Protein 4LNJ (pdb70)

Foldseek 3Di:
DAEFAFLLPFADDPVLQVLLVPADFWFCLVDPGPLQQVLFVCVCVLQVAATKHKFFDLLLLVLLLLLLFDAQQEEEEEAPQDCNPPVNVRCCCVPRNYHYHHDHADPLQHRPVVVVVVPQDDPDPVGGHYAEYEGEQQRLQHGHDLVVLQVVLVSCVVVVHAYEYEPQPVLLNCLVVVHGNNSSSVSHQKYKYHCSGQLRANTIMMITHHPVSVVSSSVSSVVVPGSGTGCSSRSSSSVVSVVPRSNCLVVLLCLQVVLLVLLVVLPWAWDDGHRQKTKTQQADVCFVVLQVLQVVVVHHWHGDRITIGGTHPVHHSVNSVVVSVSVSVVVD/DAEQAFLLPFADDPVLLVLLVPAAFWFVLVPPGPLQQVLFVVVCVLQVADTKHKFFALLLLLLLLLLLFDAQLAEEEEAPLDCNPPVNVRSCCPVRNYHYHHDHADPQQHDPVVNVVVPQDDPDPVGRHYAEYEGEACDVQRGHDQVVLQVVLVSCVVVVHFYEYAPQPVLLNVVVVVHGNNSRSVSGQKYKYWCSGQLRANGMMMITHYPVSVVSSSVSSVVVPGSGTRCSSRSSSSVVSVVPRSNCLVVLQVLQVVLQVLLVVLPWAWPDTHRQKTKTQQADVCFVVVQVLQVVVVHHWNTDSITIGGGHPVAHSVNSVVVSVSNSVSPD

Structure (mmCIF, N/CA/C/O backbone):
data_4LNJ
#
_entry.id   4LNJ
#
_cell.length_a   76.620
_cell.length_b   100.790
_cell.length_c   176.080
_cell.angle_alpha   90.00
_cell.angle_beta   90.00
_cell.angle_gamma   90.00
#
_symmetry.space_group_name_H-M   'C 2 2 21'
#
loop_
_entity.id
_entity.type
_entity.pdbx_description
1 polymer 'Low-specificity L-threonine aldolase'
2 non-polymer 'MAGNESIUM ION'
3 non-polymer '(5-HYDROXY-4,6-DIMETHYLPYRIDIN-3-YL)METHYL DIHYDROGEN PHOSPHATE'
4 non-polymer '4-(2-HYDROXYETHYL)-1-PIPERAZINE ETHANESULFONIC ACID'
5 water water
#
loop_
_atom_site.group_PDB
_atom_site.id
_atom_site.type_symbol
_atom_site.label_atom_id
_atom_site.label_alt_id
_atom_site.label_comp_id
_atom_site.label_asym_id
_atom_site.label_entity_id
_atom_site.label_seq_id
_atom_site.pdbx_PDB_ins_code
_atom_site.Cartn_x
_atom_site.Cartn_y
_atom_site.Cartn_z
_atom_site.occupancy
_atom_site.B_iso_or_equiv
_atom_site.auth_seq_id
_atom_site.auth_comp_id
_atom_site.auth_asym_id
_atom_site.auth_atom_id
_atom_site.pdbx_PDB_model_num
ATOM 1 N N . MET A 1 1 ? 19.261 35.541 7.131 1.00 49.84 1 MET A N 1
ATOM 2 C CA . MET A 1 1 ? 20.187 36.181 8.110 1.00 50.60 1 MET A CA 1
ATOM 3 C C . MET A 1 1 ? 21.011 35.124 8.845 1.00 43.84 1 MET A C 1
ATOM 4 O O . MET A 1 1 ? 20.665 33.944 8.832 1.00 45.90 1 MET A O 1
ATOM 9 N N . ILE A 1 2 ? 22.103 35.546 9.477 1.00 38.52 2 ILE A N 1
ATOM 10 C CA . ILE A 1 2 ? 22.958 34.618 10.214 1.00 36.18 2 ILE A CA 1
ATOM 11 C C . ILE A 1 2 ? 22.579 34.620 11.691 1.00 35.46 2 ILE A C 1
ATOM 12 O O . ILE A 1 2 ? 22.816 35.599 12.396 1.00 43.01 2 ILE A O 1
ATOM 17 N N . ASP A 1 3 ? 22.002 33.515 12.156 1.00 29.25 3 ASP A N 1
ATOM 18 C CA . ASP A 1 3 ? 21.562 33.403 13.546 1.00 22.79 3 ASP A CA 1
ATOM 19 C C . ASP A 1 3 ? 22.321 32.335 14.332 1.00 21.91 3 ASP A C 1
ATOM 20 O O . ASP A 1 3 ? 22.213 31.150 14.035 1.00 20.70 3 ASP A O 1
ATOM 25 N N . LEU A 1 4 ? 23.068 32.753 15.349 1.00 18.04 4 LEU A N 1
ATOM 26 C CA . LEU A 1 4 ? 23.826 31.820 16.174 1.00 22.72 4 LEU A CA 1
ATOM 27 C C . LEU A 1 4 ? 23.347 31.812 17.622 1.00 23.25 4 LEU A C 1
ATOM 28 O O . LEU A 1 4 ? 24.072 31.377 18.513 1.00 29.87 4 LEU A O 1
ATOM 33 N N . ARG A 1 5 ? 22.129 32.291 17.856 1.00 26.34 5 ARG A N 1
ATOM 34 C CA . ARG A 1 5 ? 21.581 32.348 19.211 1.00 22.12 5 ARG A CA 1
ATOM 35 C C . ARG A 1 5 ? 21.140 30.989 19.730 1.00 19.55 5 ARG A C 1
ATOM 36 O O . ARG A 1 5 ? 21.277 30.692 20.910 1.00 16.17 5 ARG A O 1
ATOM 44 N N . SER A 1 6 ? 20.602 30.162 18.844 1.00 23.82 6 SER A N 1
ATOM 45 C CA . SER A 1 6 ? 20.120 28.852 19.252 1.00 28.87 6 SER A CA 1
ATOM 46 C C . SER A 1 6 ? 19.780 28.019 18.036 1.00 27.20 6 SER A C 1
ATOM 47 O O . SER A 1 6 ? 19.496 28.558 16.969 1.00 34.03 6 SER A O 1
ATOM 50 N N . ASP A 1 7 ? 19.817 26.703 18.191 1.00 28.22 7 ASP A N 1
ATOM 51 C CA . ASP A 1 7 ? 19.472 25.827 17.084 1.00 23.52 7 ASP A CA 1
ATOM 52 C C . ASP A 1 7 ? 17.955 25.724 16.998 1.00 19.05 7 ASP A C 1
ATOM 53 O O . ASP A 1 7 ? 17.419 24.971 16.188 1.00 19.73 7 ASP A O 1
ATOM 58 N N . THR A 1 8 ? 17.267 26.497 17.835 1.00 17.99 8 THR A N 1
ATOM 59 C CA . THR A 1 8 ? 15.807 26.496 17.847 1.00 25.82 8 THR A CA 1
ATOM 60 C C . THR A 1 8 ? 15.257 27.360 16.719 1.00 27.56 8 THR A C 1
ATOM 61 O O . THR A 1 8 ? 14.067 27.284 16.393 1.00 23.14 8 THR A O 1
ATOM 65 N N . VAL A 1 9 ? 16.124 28.179 16.128 1.00 25.73 9 VAL A N 1
ATOM 66 C CA . VAL A 1 9 ? 15.719 29.065 15.040 1.00 22.10 9 VAL A CA 1
ATOM 67 C C . VAL A 1 9 ? 15.657 28.354 13.699 1.00 17.63 9 VAL A C 1
ATOM 68 O O . VAL A 1 9 ? 15.353 28.970 12.677 1.00 24.66 9 VAL A O 1
ATOM 72 N N . THR A 1 10 ? 15.937 27.056 13.704 1.00 21.14 10 THR A N 1
ATOM 73 C CA . THR A 1 10 ? 15.915 26.270 12.476 1.00 24.74 10 THR A CA 1
ATOM 74 C C . THR A 1 10 ? 14.555 26.350 11.775 1.00 29.61 10 THR A C 1
ATOM 75 O O . THR A 1 10 ? 13.512 26.172 12.409 1.00 25.37 10 THR A O 1
ATOM 79 N N . ARG A 1 11 ? 14.577 26.633 10.470 1.00 27.13 11 ARG A N 1
ATOM 80 C CA . ARG A 1 11 ? 13.360 26.753 9.669 1.00 20.79 11 ARG A CA 1
ATOM 81 C C . ARG A 1 11 ? 13.152 25.552 8.741 1.00 20.61 11 ARG A C 1
ATOM 82 O O . ARG A 1 11 ? 14.110 24.893 8.336 1.00 19.15 11 ARG A O 1
ATOM 90 N N . PRO A 1 12 ? 11.891 25.270 8.376 1.00 20.68 12 PRO A N 1
ATOM 91 C CA . PRO A 1 12 ? 11.514 24.153 7.500 1.00 27.44 12 PRO A CA 1
ATOM 92 C C . PRO A 1 12 ? 12.257 24.110 6.170 1.00 26.14 12 PRO A C 1
ATOM 93 O O . PRO A 1 12 ? 12.429 25.134 5.516 1.00 26.78 12 PRO A O 1
ATOM 97 N N . SER A 1 13 ? 12.687 22.920 5.770 1.00 28.62 13 SER A N 1
ATOM 98 C CA . SER A 1 13 ? 13.376 22.761 4.499 1.00 23.64 13 SER A CA 1
ATOM 99 C C . SER A 1 13 ? 12.296 22.533 3.440 1.00 30.65 13 SER A C 1
ATOM 100 O O . SER A 1 13 ? 11.146 22.235 3.775 1.00 26.69 13 SER A O 1
ATOM 103 N N . ARG A 1 14 ? 12.655 22.680 2.170 1.00 27.15 14 ARG A N 1
ATOM 104 C CA . ARG A 1 14 ? 11.685 22.479 1.103 1.00 30.46 14 ARG A CA 1
ATOM 105 C C . ARG A 1 14 ? 11.059 21.095 1.256 1.00 30.11 14 ARG A C 1
ATOM 106 O O . ARG A 1 14 ? 9.833 20.952 1.293 1.00 30.74 14 ARG A O 1
ATOM 114 N N . ALA A 1 15 ? 11.914 20.083 1.357 1.00 30.11 15 ALA A N 1
ATOM 115 C CA . ALA A 1 15 ? 11.468 18.704 1.508 1.00 32.51 15 ALA A CA 1
ATOM 116 C C . ALA A 1 15 ? 10.555 18.497 2.725 1.00 33.96 15 ALA A C 1
ATOM 117 O O . ALA A 1 15 ? 9.558 17.773 2.650 1.00 29.10 15 ALA A O 1
ATOM 119 N N . MET A 1 16 ? 10.904 19.126 3.843 1.00 34.67 16 MET A N 1
ATOM 120 C CA . MET A 1 16 ? 10.117 19.008 5.070 1.00 31.26 16 MET A CA 1
ATOM 121 C C . MET A 1 16 ? 8.725 19.601 4.877 1.00 27.66 16 MET A C 1
ATOM 122 O O . MET A 1 16 ? 7.723 18.985 5.235 1.00 27.94 16 MET A O 1
ATOM 127 N N . LEU A 1 17 ? 8.674 20.799 4.303 1.00 34.32 17 LEU A N 1
ATOM 128 C CA . LEU A 1 17 ? 7.413 21.490 4.061 1.00 31.30 17 LEU A CA 1
ATOM 129 C C . LEU A 1 17 ? 6.451 20.675 3.204 1.00 35.42 17 LEU A C 1
ATOM 130 O O . LEU A 1 17 ? 5.248 20.642 3.470 1.00 37.63 17 LEU A O 1
ATOM 135 N N . GLU A 1 18 ? 6.974 20.017 2.177 1.00 35.41 18 GLU A N 1
ATOM 136 C CA . GLU A 1 18 ? 6.131 19.206 1.307 1.00 37.23 18 GLU A CA 1
ATOM 137 C C . GLU A 1 18 ? 5.677 17.941 2.020 1.00 32.94 18 GLU A C 1
ATOM 138 O O . GLU A 1 18 ? 4.575 17.447 1.787 1.00 29.00 18 GLU A O 1
ATOM 144 N N . ALA A 1 19 ? 6.528 17.416 2.894 1.00 30.11 19 ALA A N 1
ATOM 145 C CA . ALA A 1 19 ? 6.174 16.220 3.641 1.00 30.00 19 ALA A CA 1
ATOM 146 C C . ALA A 1 19 ? 4.974 16.562 4.516 1.00 29.27 19 ALA A C 1
ATOM 147 O O . ALA A 1 19 ? 4.041 15.770 4.659 1.00 22.67 19 ALA A O 1
ATOM 149 N N . MET A 1 20 ? 5.004 17.765 5.080 1.00 31.23 20 MET A N 1
ATOM 150 C CA . MET A 1 20 ? 3.947 18.246 5.952 1.00 31.49 20 MET A CA 1
ATOM 151 C C . MET A 1 20 ? 2.629 18.449 5.220 1.00 36.74 20 MET A C 1
ATOM 152 O O . MET A 1 20 ? 1.596 17.919 5.626 1.00 36.85 20 MET A O 1
ATOM 157 N N . MET A 1 21 ? 2.666 19.222 4.143 1.00 39.61 21 MET A N 1
ATOM 158 C CA . MET A 1 21 ? 1.466 19.493 3.362 1.00 46.13 21 MET A CA 1
ATOM 159 C C . MET A 1 21 ? 0.888 18.195 2.799 1.00 45.41 21 MET A C 1
ATOM 160 O O . MET A 1 21 ? -0.298 18.122 2.484 1.00 46.78 21 MET A O 1
ATOM 165 N N . ALA A 1 22 ? 1.732 17.170 2.697 1.00 46.84 22 ALA A N 1
ATOM 166 C CA . ALA A 1 22 ? 1.329 15.870 2.157 1.00 45.00 22 ALA A CA 1
ATOM 167 C C . ALA A 1 22 ? 0.731 14.918 3.189 1.00 45.85 22 ALA A C 1
ATOM 168 O O . ALA A 1 22 ? -0.181 14.146 2.886 1.00 42.78 22 ALA A O 1
ATOM 170 N N . ALA A 1 23 ? 1.253 14.972 4.408 1.00 47.51 23 ALA A N 1
ATOM 171 C CA . ALA A 1 23 ? 0.802 14.092 5.480 1.00 43.56 23 ALA A CA 1
ATOM 172 C C . ALA A 1 23 ? -0.703 14.026 5.714 1.00 40.87 23 ALA A C 1
ATOM 173 O O . ALA A 1 23 ? -1.405 15.030 5.626 1.00 46.66 23 ALA A O 1
ATOM 175 N N . PRO A 1 24 ? -1.213 12.820 6.005 1.00 36.50 24 PRO A N 1
ATOM 176 C CA . PRO A 1 24 ? -2.631 12.580 6.274 1.00 36.97 24 PRO A CA 1
ATOM 177 C C . PRO A 1 24 ? -2.829 12.828 7.767 1.00 36.35 24 PRO A C 1
ATOM 178 O O . PRO A 1 24 ? -1.975 12.458 8.576 1.00 30.21 24 PRO A O 1
ATOM 182 N N . VAL A 1 25 ? -3.945 13.447 8.138 1.00 38.62 25 VAL A N 1
ATOM 183 C CA . VAL A 1 25 ? -4.185 13.744 9.546 1.00 36.17 25 VAL A CA 1
ATOM 184 C C . VAL A 1 25 ? -5.534 13.281 10.086 1.00 36.89 25 VAL A C 1
ATOM 185 O O . VAL A 1 25 ? -6.356 12.716 9.360 1.00 35.81 25 VAL A O 1
ATOM 189 N N . GLY A 1 26 ? -5.736 13.531 11.376 1.00 36.38 26 GLY A N 1
ATOM 190 C CA . GLY A 1 26 ? -6.965 13.162 12.054 1.00 34.37 26 GLY A CA 1
ATOM 191 C C . GLY A 1 26 ? -7.018 13.851 13.405 1.00 33.73 26 GLY A C 1
ATOM 192 O O . GLY A 1 26 ? -6.258 14.787 13.656 1.00 27.50 26 GLY A O 1
ATOM 193 N N . ASP A 1 27 ? -7.911 13.403 14.281 1.00 34.25 27 ASP A N 1
ATOM 194 C CA . ASP A 1 27 ? -8.026 14.003 15.609 1.00 38.78 27 ASP A CA 1
ATOM 195 C C . ASP A 1 27 ? -7.227 13.153 16.598 1.00 41.57 27 ASP A C 1
ATOM 196 O O . ASP A 1 27 ? -7.667 12.068 16.978 1.00 41.63 27 ASP A O 1
ATOM 201 N N . ASP A 1 28 ? -6.059 13.645 17.016 1.00 40.79 28 ASP A N 1
ATOM 202 C CA . ASP A 1 28 ? -5.214 12.887 17.939 1.00 39.25 28 ASP A CA 1
ATOM 203 C C . ASP A 1 28 ? -5.772 12.732 19.349 1.00 34.17 28 ASP A C 1
ATOM 204 O O . ASP A 1 28 ? -5.301 11.890 20.108 1.00 36.02 28 ASP A O 1
ATOM 209 N N . VAL A 1 29 ? -6.759 13.541 19.715 1.00 30.58 29 VAL A N 1
ATOM 210 C CA . VAL A 1 29 ? -7.348 13.417 21.042 1.00 25.79 29 VAL A CA 1
ATOM 211 C C . VAL A 1 29 ? -8.004 12.045 21.087 1.00 35.74 29 VAL A C 1
ATOM 212 O O . VAL A 1 29 ? -8.052 11.393 22.134 1.00 38.80 29 VAL A O 1
ATOM 216 N N . TYR A 1 30 ? -8.501 11.615 19.931 1.00 39.06 30 TYR A N 1
ATOM 217 C CA . TYR A 1 30 ? -9.140 10.314 19.789 1.00 43.12 30 TYR A CA 1
ATOM 218 C C . TYR A 1 30 ? -8.078 9.322 19.323 1.00 44.12 30 TYR A C 1
ATOM 219 O O . TYR A 1 30 ? -8.284 8.110 19.364 1.00 49.34 30 TYR A O 1
ATOM 228 N N . GLY A 1 31 ? -6.944 9.854 18.872 1.00 44.35 31 GLY A N 1
ATOM 229 C CA . GLY A 1 31 ? -5.853 9.022 18.396 1.00 43.74 31 GLY A CA 1
ATOM 230 C C . GLY A 1 31 ? -6.014 8.619 16.943 1.00 43.16 31 GLY A C 1
ATOM 231 O O . GLY A 1 31 ? -5.460 7.611 16.512 1.00 42.04 31 GLY A O 1
ATOM 232 N N . ASP A 1 32 ? -6.762 9.414 16.183 1.00 46.01 32 ASP A N 1
ATOM 233 C CA . ASP A 1 32 ? -7.011 9.120 14.775 1.00 45.33 32 ASP A CA 1
ATOM 234 C C . ASP A 1 32 ? -6.043 9.767 13.794 1.00 41.15 32 ASP A C 1
ATOM 235 O O . ASP A 1 32 ? -6.367 9.911 12.618 1.00 40.56 32 ASP A O 1
ATOM 240 N N . ASP A 1 33 ? -4.865 10.171 14.254 1.00 38.61 33 ASP A N 1
ATOM 241 C CA . ASP A 1 33 ? -3.919 10.772 13.326 1.00 35.52 33 ASP A CA 1
ATOM 242 C C . ASP A 1 33 ? -2.833 9.769 12.967 1.00 33.50 33 ASP A C 1
ATOM 243 O O . ASP A 1 33 ? -2.015 9.392 13.804 1.00 31.52 33 ASP A O 1
ATOM 248 N N . PRO A 1 34 ? -2.819 9.328 11.702 1.00 32.94 34 PRO A N 1
ATOM 249 C CA . PRO A 1 34 ? -1.862 8.361 11.158 1.00 35.29 34 PRO A CA 1
ATOM 250 C C . PRO A 1 34 ? -0.421 8.809 11.343 1.00 33.12 34 PRO A C 1
ATOM 251 O O . PRO A 1 34 ? 0.434 8.023 11.757 1.00 33.33 34 PRO A O 1
ATOM 255 N N . THR A 1 35 ? -0.166 10.078 11.032 1.00 29.21 35 THR A N 1
ATOM 256 C CA . THR A 1 35 ? 1.171 10.648 11.136 1.00 25.78 35 THR A CA 1
ATOM 257 C C . THR A 1 35 ? 1.677 10.757 12.583 1.00 22.56 35 THR A C 1
ATOM 258 O O . THR A 1 35 ? 2.825 10.421 12.864 1.00 28.59 35 THR A O 1
ATOM 262 N N . VAL A 1 36 ? 0.838 11.220 13.505 1.00 20.00 36 VAL A N 1
ATOM 263 C CA . VAL A 1 36 ? 1.283 11.333 14.892 1.00 16.36 36 VAL A CA 1
ATOM 264 C C . VAL A 1 36 ? 1.652 9.954 15.401 1.00 20.10 36 VAL A C 1
ATOM 265 O O . VAL A 1 36 ? 2.691 9.767 16.019 1.00 19.78 36 VAL A O 1
ATOM 269 N N . ASN A 1 37 ? 0.773 8.993 15.129 1.00 22.78 37 ASN A N 1
ATOM 270 C CA . ASN A 1 37 ? 0.965 7.608 15.533 1.00 22.42 37 ASN A CA 1
ATOM 271 C C . ASN A 1 37 ? 2.221 7.030 14.907 1.00 18.45 37 ASN A C 1
ATOM 272 O O . ASN A 1 37 ? 2.964 6.296 15.552 1.00 24.03 37 ASN A O 1
ATOM 277 N N . ALA A 1 38 ? 2.453 7.366 13.644 1.00 15.58 38 ALA A N 1
ATOM 278 C CA . ALA A 1 38 ? 3.619 6.873 12.925 1.00 19.97 38 ALA A CA 1
ATOM 279 C C . ALA A 1 38 ? 4.903 7.421 13.525 1.00 17.60 38 ALA A C 1
ATOM 280 O O . ALA A 1 38 ? 5.884 6.694 13.667 1.00 20.86 38 ALA A O 1
ATOM 282 N N . LEU A 1 39 ? 4.897 8.705 13.871 1.00 17.20 39 LEU A N 1
ATOM 283 C CA . LEU A 1 39 ? 6.065 9.329 14.485 1.00 18.20 39 LEU A CA 1
ATOM 284 C C . LEU A 1 39 ? 6.298 8.697 15.856 1.00 18.78 39 LEU A C 1
ATOM 285 O O . LEU A 1 39 ? 7.414 8.315 16.190 1.00 22.45 39 LEU A O 1
ATOM 290 N N . GLN A 1 40 ? 5.233 8.582 16.641 1.00 17.29 40 GLN A N 1
ATOM 291 C CA . GLN A 1 40 ? 5.327 7.995 17.974 1.00 15.91 40 GLN A CA 1
ATOM 292 C C . GLN A 1 40 ? 5.856 6.555 17.949 1.00 18.59 40 GLN A C 1
ATOM 293 O O . GLN A 1 40 ? 6.697 6.187 18.768 1.00 24.61 40 GLN A O 1
ATOM 299 N N . ASP A 1 41 ? 5.381 5.744 17.007 1.00 22.22 41 ASP A N 1
ATOM 300 C CA . ASP A 1 41 ? 5.843 4.360 16.919 1.00 25.13 41 ASP A CA 1
ATOM 301 C C . ASP A 1 41 ? 7.284 4.269 16.422 1.00 25.05 41 ASP A C 1
ATOM 302 O O . ASP A 1 41 ? 8.040 3.398 16.852 1.00 30.63 41 ASP A O 1
ATOM 307 N N . TYR A 1 42 ? 7.664 5.171 15.521 1.00 23.54 42 TYR A N 1
ATOM 308 C CA . TYR A 1 42 ? 9.021 5.183 14.986 1.00 23.54 42 TYR A CA 1
ATOM 309 C C . TYR A 1 42 ? 10.016 5.473 16.104 1.00 20.06 42 TYR A C 1
ATOM 310 O O . TYR A 1 42 ? 11.004 4.760 16.271 1.00 20.51 42 TYR A O 1
ATOM 319 N N . ALA A 1 43 ? 9.755 6.529 16.864 1.00 23.61 43 ALA A N 1
ATOM 320 C CA . ALA A 1 43 ? 10.630 6.891 17.971 1.00 24.62 43 ALA A CA 1
ATOM 321 C C . ALA A 1 43 ? 10.710 5.712 18.928 1.00 26.39 43 ALA A C 1
ATOM 322 O O . ALA A 1 43 ? 11.798 5.249 19.264 1.00 36.87 43 ALA A O 1
ATOM 324 N N . ALA A 1 44 ? 9.550 5.224 19.357 1.00 29.33 44 ALA A N 1
ATOM 325 C CA . ALA A 1 44 ? 9.494 4.095 20.273 1.00 26.14 44 ALA A CA 1
ATOM 326 C C . ALA A 1 44 ? 10.388 2.954 19.787 1.00 27.78 44 ALA A C 1
ATOM 327 O O . ALA A 1 44 ? 11.294 2.514 20.496 1.00 29.98 44 ALA A O 1
ATOM 329 N N . GLU A 1 45 ? 10.135 2.486 18.570 1.00 29.32 45 GLU A N 1
ATOM 330 C CA . GLU A 1 45 ? 10.910 1.396 17.984 1.00 32.37 45 GLU A CA 1
ATOM 331 C C . GLU A 1 45 ? 12.391 1.759 17.853 1.00 31.72 45 GLU A C 1
ATOM 332 O O . GLU A 1 45 ? 13.271 0.966 18.191 1.00 30.12 45 GLU A O 1
ATOM 338 N N . LEU A 1 46 ? 12.663 2.962 17.359 1.00 25.48 46 LEU A N 1
ATOM 339 C CA . LEU A 1 46 ? 14.034 3.412 17.174 1.00 23.35 46 LEU A CA 1
ATOM 340 C C . LEU A 1 46 ? 14.843 3.413 18.471 1.00 22.45 46 LEU A C 1
ATOM 341 O O . LEU A 1 46 ? 16.049 3.168 18.458 1.00 26.86 46 LEU A O 1
ATOM 346 N N . SER A 1 47 ? 14.171 3.673 19.587 1.00 20.91 47 SER A N 1
ATOM 347 C CA . SER A 1 47 ? 14.832 3.745 20.888 1.00 12.70 47 SER A CA 1
ATOM 348 C C . SER A 1 47 ? 14.722 2.499 21.752 1.00 17.17 47 SER A C 1
ATOM 349 O O . SER A 1 47 ? 15.279 2.451 22.851 1.00 22.88 47 SER A O 1
ATOM 352 N N . GLY A 1 48 ? 13.996 1.500 21.272 1.00 26.72 48 GLY A N 1
ATOM 353 C CA . GLY A 1 48 ? 13.852 0.280 22.039 1.00 24.81 48 GLY A CA 1
ATOM 354 C C . GLY A 1 48 ? 12.891 0.431 23.199 1.00 27.54 48 GLY A C 1
ATOM 355 O O . GLY A 1 48 ? 13.037 -0.236 24.227 1.00 32.84 48 GLY A O 1
ATOM 356 N N . LYS A 1 49 ? 11.910 1.314 23.049 1.00 25.53 49 LYS A N 1
ATOM 357 C CA . LYS A 1 49 ? 10.920 1.522 24.101 1.00 24.83 49 LYS A CA 1
ATOM 358 C C . LYS A 1 49 ? 9.537 1.102 23.616 1.00 19.66 49 LYS A C 1
ATOM 359 O O . LYS A 1 49 ? 9.306 0.936 22.420 1.00 24.13 49 LYS A O 1
ATOM 365 N N . GLU A 1 50 ? 8.622 0.940 24.566 1.00 23.81 50 GLU A N 1
ATOM 366 C CA . GLU A 1 50 ? 7.258 0.525 24.295 1.00 21.96 50 GLU A CA 1
ATOM 367 C C . GLU A 1 50 ? 6.355 1.566 23.647 1.00 23.00 50 GLU A C 1
ATOM 368 O O . GLU A 1 50 ? 5.609 1.255 22.719 1.00 24.17 50 GLU A O 1
ATOM 374 N N . ALA A 1 51 ? 6.419 2.797 24.126 1.00 21.57 51 ALA A N 1
ATOM 375 C CA . ALA A 1 51 ? 5.557 3.836 23.584 1.00 21.85 51 ALA A CA 1
ATOM 376 C C . ALA A 1 51 ? 6.119 5.242 23.692 1.00 22.38 51 ALA A C 1
ATOM 377 O O . ALA A 1 51 ? 6.974 5.526 24.536 1.00 27.82 51 ALA A O 1
ATOM 379 N N . ALA A 1 52 ? 5.615 6.122 22.830 1.00 20.33 52 ALA A N 1
ATOM 380 C CA . ALA A 1 52 ? 6.038 7.513 22.795 1.00 22.37 52 ALA A CA 1
ATOM 381 C C . ALA A 1 52 ? 4.802 8.395 22.666 1.00 25.38 52 ALA A C 1
ATOM 382 O O . ALA A 1 52 ? 3.723 7.918 22.309 1.00 23.74 52 ALA A O 1
ATOM 384 N N . ILE A 1 53 ? 4.969 9.682 22.952 1.00 24.57 53 ILE A N 1
ATOM 385 C CA . ILE A 1 53 ? 3.879 10.642 22.881 1.00 18.92 53 ILE A CA 1
ATOM 386 C C . ILE A 1 53 ? 4.396 11.991 22.380 1.00 23.73 53 ILE A C 1
ATOM 387 O O . ILE A 1 53 ? 5.460 12.445 22.797 1.00 26.92 53 ILE A O 1
ATOM 392 N N . PHE A 1 54 ? 3.630 12.628 21.496 1.00 23.49 54 PHE A N 1
ATOM 393 C CA . PHE A 1 54 ? 3.999 13.916 20.911 1.00 18.28 54 PHE A CA 1
ATOM 394 C C . PHE A 1 54 ? 3.470 15.125 21.693 1.00 21.40 54 PHE A C 1
ATOM 395 O O . PHE A 1 54 ? 2.272 15.230 21.950 1.00 23.85 54 PHE A O 1
ATOM 403 N N . LEU A 1 55 ? 4.366 16.044 22.050 1.00 18.31 55 LEU A N 1
ATOM 404 C CA . LEU A 1 55 ? 3.979 17.250 22.774 1.00 14.47 55 LEU A CA 1
ATOM 405 C C . LEU A 1 55 ? 4.414 18.509 22.027 1.00 17.91 55 LEU A C 1
ATOM 406 O O . LEU A 1 55 ? 5.320 18.469 21.193 1.00 21.79 55 LEU A O 1
ATOM 411 N N . PRO A 1 56 ? 3.763 19.649 22.314 1.00 18.73 56 PRO A N 1
ATOM 412 C CA . PRO A 1 56 ? 4.090 20.919 21.660 1.00 18.21 56 PRO A CA 1
ATOM 413 C C . PRO A 1 56 ? 5.520 21.390 21.930 1.00 20.36 56 PRO A C 1
ATOM 414 O O . PRO A 1 56 ? 6.178 21.922 21.037 1.00 18.08 56 PRO A O 1
ATOM 418 N N . THR A 1 57 ? 5.998 21.206 23.160 1.00 15.31 57 THR A N 1
ATOM 419 C CA . THR A 1 57 ? 7.347 21.649 23.492 1.00 19.39 57 THR A CA 1
ATOM 420 C C . THR A 1 57 ? 8.175 20.703 24.338 1.00 21.14 57 THR A C 1
ATOM 421 O O . THR A 1 57 ? 7.661 19.749 24.940 1.00 13.87 57 THR A O 1
ATOM 425 N N . GLY A 1 58 ? 9.474 20.989 24.368 1.00 15.78 58 GLY A N 1
ATOM 426 C CA . GLY A 1 58 ? 10.388 20.195 25.159 1.00 18.47 58 GLY A CA 1
ATOM 427 C C . GLY A 1 58 ? 10.096 20.530 26.605 1.00 22.89 58 GLY A C 1
ATOM 428 O O . GLY A 1 58 ? 10.265 19.697 27.500 1.00 27.11 58 GLY A O 1
ATOM 429 N N . THR A 1 59 ? 9.656 21.763 26.834 1.00 15.33 59 THR A N 1
ATOM 430 C CA . THR A 1 59 ? 9.314 22.188 28.177 1.00 17.80 59 THR A CA 1
ATOM 431 C C . THR A 1 59 ? 8.154 21.327 28.667 1.00 19.16 59 THR A C 1
ATOM 432 O O . THR A 1 59 ? 8.212 20.777 29.761 1.00 12.41 59 THR A O 1
ATOM 436 N N . GLN A 1 60 ? 7.108 21.194 27.854 1.00 15.46 60 GLN A N 1
ATOM 437 C CA . GLN A 1 60 ? 5.970 20.391 28.270 1.00 10.84 60 GLN A CA 1
ATOM 438 C C . GLN A 1 60 ? 6.313 18.910 28.307 1.00 17.49 60 GLN A C 1
ATOM 439 O O . GLN A 1 60 ? 5.695 18.145 29.044 1.00 25.73 60 GLN A O 1
ATOM 445 N N . ALA A 1 61 ? 7.304 18.502 27.523 1.00 21.23 61 ALA A N 1
ATOM 446 C CA . ALA A 1 61 ? 7.714 17.107 27.517 1.00 15.31 61 ALA A CA 1
ATOM 447 C C . ALA A 1 61 ? 8.302 16.747 28.884 1.00 18.08 61 ALA A C 1
ATOM 448 O O . ALA A 1 61 ? 7.990 15.697 29.447 1.00 16.82 61 ALA A O 1
ATOM 450 N N . ASN A 1 62 ? 9.150 17.626 29.414 1.00 13.18 62 ASN A N 1
ATOM 451 C CA . ASN A 1 62 ? 9.783 17.394 30.713 1.00 12.68 62 ASN A CA 1
ATOM 452 C C . ASN A 1 62 ? 8.805 17.550 31.881 1.00 12.25 62 ASN A C 1
ATOM 453 O O . ASN A 1 62 ? 8.848 16.785 32.844 1.00 15.45 62 ASN A O 1
ATOM 458 N N . LEU A 1 63 ? 7.919 18.536 31.792 1.00 13.20 63 LEU A N 1
ATOM 459 C CA . LEU A 1 63 ? 6.932 18.759 32.842 1.00 14.78 63 LEU A CA 1
ATOM 460 C C . LEU A 1 63 ? 6.082 17.504 32.975 1.00 14.42 63 LEU A C 1
ATOM 461 O O . LEU A 1 63 ? 5.879 16.980 34.074 1.00 19.91 63 LEU A O 1
ATOM 466 N N . VAL A 1 64 ? 5.578 17.038 31.840 1.00 18.82 64 VAL A N 1
ATOM 467 C CA . VAL A 1 64 ? 4.755 15.843 31.790 1.00 14.68 64 VAL A CA 1
ATOM 468 C C . VAL A 1 64 ? 5.602 14.657 32.224 1.00 15.12 64 VAL A C 1
ATOM 469 O O . VAL A 1 64 ? 5.128 13.768 32.926 1.00 20.47 64 VAL A O 1
ATOM 473 N N . ALA A 1 65 ? 6.868 14.656 31.825 1.00 17.14 65 ALA A N 1
ATOM 474 C CA . ALA A 1 65 ? 7.757 13.564 32.193 1.00 17.28 65 ALA A CA 1
ATOM 475 C C . ALA A 1 65 ? 7.910 13.500 33.711 1.00 15.69 65 ALA A C 1
ATOM 476 O O . ALA A 1 65 ? 7.891 12.415 34.293 1.00 10.94 65 ALA A O 1
ATOM 478 N N . LEU A 1 66 ? 8.048 14.668 34.341 1.00 13.77 66 LEU A N 1
ATOM 479 C CA . LEU A 1 66 ? 8.213 14.758 35.794 1.00 18.97 66 LEU A CA 1
ATOM 480 C C . LEU A 1 66 ? 6.934 14.454 36.570 1.00 14.36 66 LEU A C 1
ATOM 481 O O . LEU A 1 66 ? 6.967 13.788 37.607 1.00 17.47 66 LEU A O 1
ATOM 486 N N . LEU A 1 67 ? 5.807 14.944 36.075 1.00 10.04 67 LEU A N 1
ATOM 487 C CA . LEU A 1 67 ? 4.544 14.678 36.740 1.00 14.81 67 LEU A CA 1
ATOM 488 C C . LEU A 1 67 ? 4.277 13.180 36.671 1.00 13.13 67 LEU A C 1
ATOM 489 O O . LEU A 1 67 ? 3.806 12.579 37.636 1.00 8.19 67 LEU A O 1
ATOM 494 N N . SER A 1 68 ? 4.606 12.579 35.533 1.00 10.89 68 SER A N 1
ATOM 495 C CA . SER A 1 68 ? 4.383 11.152 35.327 1.00 14.84 68 SER A CA 1
ATOM 496 C C . SER A 1 68 ? 5.223 10.252 36.222 1.00 16.98 68 SER A C 1
ATOM 497 O O . SER A 1 68 ? 4.803 9.147 36.560 1.00 16.74 68 SER A O 1
ATOM 500 N N . HIS A 1 69 ? 6.405 10.730 36.605 1.00 19.99 69 HIS A N 1
ATOM 501 C CA . HIS A 1 69 ? 7.317 9.971 37.462 1.00 19.23 69 HIS A CA 1
ATOM 502 C C . HIS A 1 69 ? 7.123 10.187 38.963 1.00 23.74 69 HIS A C 1
ATOM 503 O O . HIS A 1 69 ? 7.272 9.249 39.752 1.00 20.41 69 HIS A O 1
ATOM 510 N N . CYS A 1 70 ? 6.805 11.420 39.348 1.00 21.44 70 CYS A N 1
ATOM 511 C CA . CYS A 1 70 ? 6.671 11.774 40.761 1.00 16.38 70 CYS A CA 1
ATOM 512 C C . CYS A 1 70 ? 5.309 12.248 41.248 1.00 12.60 70 CYS A C 1
ATOM 513 O O . CYS A 1 70 ? 4.701 13.136 40.673 1.00 17.88 70 CYS A O 1
ATOM 516 N N . GLU A 1 71 ? 4.847 11.673 42.347 1.00 20.84 71 GLU A N 1
ATOM 517 C CA . GLU A 1 71 ? 3.575 12.089 42.905 1.00 24.11 71 GLU A CA 1
ATOM 518 C C . GLU A 1 71 ? 3.812 13.264 43.825 1.00 26.25 71 GLU A C 1
ATOM 519 O O . GLU A 1 71 ? 4.957 13.641 44.106 1.00 27.69 71 GLU A O 1
ATOM 525 N N . ARG A 1 72 ? 2.716 13.854 44.277 1.00 21.04 72 ARG A N 1
ATOM 526 C CA . ARG A 1 72 ? 2.766 14.979 45.193 1.00 23.76 72 ARG A CA 1
ATOM 527 C C . ARG A 1 72 ? 3.638 14.579 46.381 1.00 17.00 72 ARG A C 1
ATOM 528 O O . ARG A 1 72 ? 3.371 13.572 47.031 1.00 24.61 72 ARG A O 1
ATOM 536 N N . GLY A 1 73 ? 4.690 15.347 46.646 1.00 10.88 73 GLY A N 1
ATOM 537 C CA . GLY A 1 73 ? 5.545 15.041 47.775 1.00 6.04 73 GLY A CA 1
ATOM 538 C C . GLY A 1 73 ? 6.780 14.233 47.448 1.00 12.06 73 GLY A C 1
ATOM 539 O O . GLY A 1 73 ? 7.656 14.058 48.302 1.00 9.65 73 GLY A O 1
ATOM 540 N N . GLU A 1 74 ? 6.849 13.713 46.228 1.00 20.56 74 GLU A N 1
ATOM 541 C CA . GLU A 1 74 ? 8.022 12.959 45.821 1.00 18.66 74 GLU A CA 1
ATOM 542 C C . GLU A 1 74 ? 9.033 13.991 45.347 1.00 20.27 74 GLU A C 1
ATOM 543 O O . GLU A 1 74 ? 8.699 15.170 45.210 1.00 21.64 74 GLU A O 1
ATOM 549 N N . GLU A 1 75 ? 10.263 13.563 45.108 1.00 13.48 75 GLU A N 1
ATOM 550 C CA . GLU A 1 75 ? 11.309 14.488 44.712 1.00 17.51 75 GLU A CA 1
ATOM 551 C C . GLU A 1 75 ? 12.240 13.954 43.639 1.00 14.76 75 GLU A C 1
ATOM 552 O O . GLU A 1 75 ? 12.471 12.755 43.549 1.00 12.68 75 GLU A O 1
ATOM 558 N N . TYR A 1 76 ? 12.790 14.856 42.833 1.00 11.83 76 TYR A N 1
ATOM 559 C CA . TYR A 1 76 ? 13.719 14.443 41.799 1.00 16.79 76 TYR A CA 1
ATOM 560 C C . TYR A 1 76 ? 15.065 15.128 41.988 1.00 15.74 76 TYR A C 1
ATOM 561 O O . TYR A 1 76 ? 15.138 16.303 42.338 1.00 20.76 76 TYR A O 1
ATOM 570 N N . ILE A 1 77 ? 16.133 14.370 41.789 1.00 19.89 77 ILE A N 1
ATOM 571 C CA . ILE A 1 77 ? 17.481 14.911 41.903 1.00 16.29 77 ILE A CA 1
ATOM 572 C C . ILE A 1 77 ? 17.869 15.287 40.481 1.00 15.30 77 ILE A C 1
ATOM 573 O O . ILE A 1 77 ? 17.809 14.464 39.572 1.00 19.75 77 ILE A O 1
ATOM 578 N N . VAL A 1 78 ? 18.241 16.545 40.291 1.00 14.60 78 VAL A N 1
ATOM 579 C CA . VAL A 1 78 ? 18.582 17.048 38.972 1.00 14.58 78 VAL A CA 1
ATOM 580 C C . VAL A 1 78 ? 19.763 18.005 39.071 1.00 16.25 78 VAL A C 1
ATOM 581 O O . VAL A 1 78 ? 20.227 18.312 40.166 1.00 20.51 78 VAL A O 1
ATOM 585 N N . GLY A 1 79 ? 20.255 18.472 37.930 1.00 16.77 79 GLY A N 1
ATOM 586 C CA . GLY A 1 79 ? 21.379 19.388 37.948 1.00 18.98 79 GLY A CA 1
ATOM 587 C C . GLY A 1 79 ? 20.992 20.837 38.200 1.00 13.79 79 GLY A C 1
ATOM 588 O O . GLY A 1 79 ? 20.049 21.356 37.605 1.00 23.71 79 GLY A O 1
ATOM 589 N N . GLN A 1 80 ? 21.722 21.489 39.095 1.00 11.88 80 GLN A N 1
ATOM 590 C CA . GLN A 1 80 ? 21.482 22.890 39.413 1.00 13.46 80 GLN A CA 1
ATOM 591 C C . GLN A 1 80 ? 21.301 23.740 38.155 1.00 16.90 80 GLN A C 1
ATOM 592 O O . GLN A 1 80 ? 20.632 24.772 38.186 1.00 17.94 80 GLN A O 1
ATOM 598 N N . ALA A 1 81 ? 21.881 23.289 37.045 1.00 18.14 81 ALA A N 1
ATOM 599 C CA . ALA A 1 81 ? 21.802 24.023 35.783 1.00 18.58 81 ALA A CA 1
ATOM 600 C C . ALA A 1 81 ? 21.060 23.265 34.694 1.00 20.07 81 ALA A C 1
ATOM 601 O O . ALA A 1 81 ? 21.152 23.615 33.517 1.00 15.33 81 ALA A O 1
ATOM 603 N N . ALA A 1 82 ? 20.325 22.230 35.086 1.00 22.15 82 ALA A N 1
ATOM 604 C CA . ALA A 1 82 ? 19.574 21.434 34.124 1.00 21.05 82 ALA A CA 1
ATOM 605 C C . ALA A 1 82 ? 18.345 22.196 33.661 1.00 19.28 82 ALA A C 1
ATOM 606 O O . ALA A 1 82 ? 17.840 23.072 34.359 1.00 13.03 82 ALA A O 1
ATOM 608 N N . HIS A 1 83 ? 17.863 21.864 32.470 1.00 20.84 83 HIS A N 1
ATOM 609 C CA . HIS A 1 83 ? 16.705 22.550 31.934 1.00 8.57 83 HIS A CA 1
ATOM 610 C C . HIS A 1 83 ? 15.408 22.357 32.723 1.00 13.62 83 HIS A C 1
ATOM 611 O O . HIS A 1 83 ? 14.743 23.342 33.045 1.00 17.61 83 HIS A O 1
ATOM 618 N N . ASN A 1 84 ? 15.026 21.116 33.034 1.00 11.64 84 ASN A N 1
ATOM 619 C CA . ASN A 1 84 ? 13.779 20.944 33.761 1.00 16.62 84 ASN A CA 1
ATOM 620 C C . ASN A 1 84 ? 13.827 21.318 35.235 1.00 20.53 84 ASN A C 1
ATOM 621 O O . ASN A 1 84 ? 12.928 20.963 36.001 1.00 15.16 84 ASN A O 1
ATOM 626 N N . TYR A 1 85 ? 14.881 22.028 35.632 1.00 18.93 85 TYR A N 1
ATOM 627 C CA . TYR A 1 85 ? 14.971 22.523 37.000 1.00 15.85 85 TYR A CA 1
ATOM 628 C C . TYR A 1 85 ? 15.080 24.046 36.941 1.00 19.05 85 TYR A C 1
ATOM 629 O O . TYR A 1 85 ? 14.267 24.763 37.513 1.00 20.47 85 TYR A O 1
ATOM 638 N N . LEU A 1 86 ? 16.087 24.526 36.221 1.00 18.70 86 LEU A N 1
ATOM 639 C CA . LEU A 1 86 ? 16.350 25.954 36.093 1.00 13.02 86 LEU A CA 1
ATOM 640 C C . LEU A 1 86 ? 15.620 26.729 34.991 1.00 18.18 86 LEU A C 1
ATOM 641 O O . LEU A 1 86 ? 15.160 27.844 35.226 1.00 15.19 86 LEU A O 1
ATOM 646 N N . PHE A 1 87 ? 15.528 26.153 33.795 1.00 16.94 87 PHE A N 1
ATOM 647 C CA . PHE A 1 87 ? 14.911 26.846 32.666 1.00 18.84 87 PHE A CA 1
ATOM 648 C C . PHE A 1 87 ? 13.451 26.567 32.330 1.00 18.12 87 PHE A C 1
ATOM 649 O O . PHE A 1 87 ? 13.015 26.853 31.222 1.00 14.26 87 PHE A O 1
ATOM 657 N N . GLU A 1 88 ? 12.694 26.021 33.274 1.00 17.88 88 GLU A N 1
ATOM 658 C CA . GLU A 1 88 ? 11.290 25.738 33.023 1.00 18.00 88 GLU A CA 1
ATOM 659 C C . GLU A 1 88 ? 10.418 26.368 34.099 1.00 19.72 88 GLU A C 1
ATOM 660 O O . GLU A 1 88 ? 9.508 25.744 34.641 1.00 24.40 88 GLU A O 1
ATOM 666 N N . ALA A 1 89 ? 10.727 27.629 34.380 1.00 17.67 89 ALA A N 1
ATOM 667 C CA . ALA A 1 89 ? 10.041 28.451 35.368 1.00 18.82 89 ALA A CA 1
ATOM 668 C C . ALA A 1 89 ? 9.633 27.720 36.643 1.00 19.07 89 ALA A C 1
ATOM 669 O O . ALA A 1 89 ? 8.711 28.149 37.331 1.00 15.06 89 ALA A O 1
ATOM 671 N N . GLY A 1 90 ? 10.330 26.631 36.959 1.00 19.13 90 GLY A N 1
ATOM 672 C CA . GLY A 1 90 ? 10.032 25.874 38.166 1.00 15.20 90 GLY A CA 1
ATOM 673 C C . GLY A 1 90 ? 8.716 25.121 38.128 1.00 13.49 90 GLY A C 1
ATOM 674 O O . GLY A 1 90 ? 8.124 24.836 39.170 1.00 9.46 90 GLY A O 1
ATOM 675 N N . GLY A 1 91 ? 8.270 24.778 36.922 1.00 17.87 91 GLY A N 1
ATOM 676 C CA . GLY A 1 91 ? 7.014 24.067 36.753 1.00 18.09 91 GLY A CA 1
ATOM 677 C C . GLY A 1 91 ? 6.794 22.844 37.628 1.00 19.24 91 GLY A C 1
ATOM 678 O O . GLY A 1 91 ? 5.719 22.680 38.207 1.00 10.94 91 GLY A O 1
ATOM 679 N N . ALA A 1 92 ? 7.803 21.982 37.733 1.00 16.41 92 ALA A N 1
ATOM 680 C CA . ALA A 1 92 ? 7.678 20.770 38.534 1.00 14.60 92 ALA A CA 1
ATOM 681 C C . ALA A 1 92 ? 7.208 21.041 39.966 1.00 18.04 92 ALA A C 1
ATOM 682 O O . ALA A 1 92 ? 6.371 20.313 40.501 1.00 11.64 92 ALA A O 1
ATOM 684 N N . ALA A 1 93 ? 7.746 22.086 40.587 1.00 19.47 93 ALA A N 1
ATOM 685 C CA . ALA A 1 93 ? 7.373 22.421 41.957 1.00 17.33 93 ALA A CA 1
ATOM 686 C C . ALA A 1 93 ? 6.101 23.258 42.017 1.00 17.05 93 ALA A C 1
ATOM 687 O O . ALA A 1 93 ? 5.179 22.961 42.783 1.00 18.85 93 ALA A O 1
ATOM 689 N N . VAL A 1 94 ? 6.065 24.308 41.203 1.00 18.38 94 VAL A N 1
ATOM 690 C CA . VAL A 1 94 ? 4.928 25.222 41.147 1.00 12.80 94 VAL A CA 1
ATOM 691 C C . VAL A 1 94 ? 3.644 24.503 40.732 1.00 12.26 94 VAL A C 1
ATOM 692 O O . VAL A 1 94 ? 2.641 24.547 41.442 1.00 13.43 94 VAL A O 1
ATOM 696 N N . LEU A 1 95 ? 3.691 23.826 39.586 1.00 11.55 95 LEU A N 1
ATOM 697 C CA . LEU A 1 95 ? 2.530 23.113 39.057 1.00 17.16 95 LEU A CA 1
ATOM 698 C C . LEU A 1 95 ? 2.384 21.664 39.526 1.00 13.39 95 LEU A C 1
ATOM 699 O O . LEU A 1 95 ? 1.296 21.241 39.911 1.00 17.94 95 LEU A O 1
ATOM 704 N N . GLY A 1 96 ? 3.478 20.909 39.488 1.00 19.85 96 GLY A N 1
ATOM 705 C CA . GLY A 1 96 ? 3.427 19.501 39.860 1.00 21.25 96 GLY A CA 1
ATOM 706 C C . GLY A 1 96 ? 3.499 19.076 41.315 1.00 21.54 96 GLY A C 1
ATOM 707 O O . GLY A 1 96 ? 3.236 17.912 41.623 1.00 16.50 96 GLY A O 1
ATOM 708 N N . SER A 1 97 ? 3.850 20.002 42.203 1.00 23.26 97 SER A N 1
ATOM 709 C CA . SER A 1 97 ? 3.955 19.717 43.635 1.00 20.33 97 SER A CA 1
ATOM 710 C C . SER A 1 97 ? 5.064 18.707 43.935 1.00 17.63 97 SER A C 1
ATOM 711 O O . SER A 1 97 ? 4.982 17.914 44.875 1.00 13.92 97 SER A O 1
ATOM 714 N N . ILE A 1 98 ? 6.109 18.766 43.125 1.00 15.89 98 ILE A N 1
ATOM 715 C CA . ILE A 1 98 ? 7.260 17.895 43.263 1.00 14.72 98 ILE A CA 1
ATOM 716 C C . ILE A 1 98 ? 8.411 18.703 43.839 1.00 14.37 98 ILE A C 1
ATOM 717 O O . ILE A 1 98 ? 8.734 19.776 43.333 1.00 17.59 98 ILE A O 1
ATOM 722 N N . GLN A 1 99 ? 9.027 18.195 44.898 1.00 13.44 99 GLN A N 1
ATOM 723 C CA . GLN A 1 99 ? 10.160 18.883 45.502 1.00 14.68 99 GLN A CA 1
ATOM 724 C C . GLN A 1 99 ? 11.395 18.641 44.652 1.00 15.62 99 GLN A C 1
ATOM 725 O O . GLN A 1 99 ? 11.727 17.500 44.341 1.00 18.50 99 GLN A O 1
ATOM 731 N N . PRO A 1 100 ? 12.079 19.713 44.236 1.00 19.99 100 PRO A N 1
ATOM 732 C CA . PRO A 1 100 ? 13.278 19.490 43.429 1.00 15.70 100 PRO A CA 1
ATOM 733 C C . PRO A 1 100 ? 14.519 19.473 44.323 1.00 19.72 100 PRO A C 1
ATOM 734 O O . PRO A 1 100 ? 14.614 20.235 45.293 1.00 20.82 100 PRO A O 1
ATOM 738 N N . GLN A 1 101 ? 15.455 18.590 44.002 1.00 12.90 101 GLN A N 1
ATOM 739 C CA . GLN A 1 101 ? 16.697 18.475 44.750 1.00 18.50 101 GLN A CA 1
ATOM 740 C C . GLN A 1 101 ? 17.853 18.616 43.767 1.00 15.82 101 GLN A C 1
ATOM 741 O O . GLN A 1 101 ? 18.400 17.631 43.280 1.00 18.07 101 GLN A O 1
ATOM 747 N N . PRO A 1 102 ? 18.236 19.860 43.460 1.00 17.35 102 PRO A N 1
ATOM 748 C CA . PRO A 1 102 ? 19.329 20.133 42.529 1.00 16.22 102 PRO A CA 1
ATOM 749 C C . PRO A 1 102 ? 20.719 20.065 43.146 1.00 19.31 102 PRO A C 1
ATOM 750 O O . PRO A 1 102 ? 20.902 20.365 44.326 1.00 18.98 102 PRO A O 1
ATOM 754 N N . ILE A 1 103 ? 21.689 19.656 42.332 1.00 22.45 103 ILE A N 1
ATOM 755 C CA . ILE A 1 103 ? 23.090 19.581 42.743 1.00 17.53 103 ILE A CA 1
ATOM 756 C C . ILE A 1 103 ? 23.953 19.976 41.549 1.00 17.12 103 ILE A C 1
ATOM 757 O O . ILE A 1 103 ? 23.563 19.777 40.396 1.00 15.46 103 ILE A O 1
ATOM 762 N N . ASP A 1 104 ? 25.119 20.546 41.823 1.00 19.22 104 ASP A N 1
ATOM 763 C CA . ASP A 1 104 ? 26.009 20.974 40.752 1.00 14.47 104 ASP A CA 1
ATOM 764 C C . ASP A 1 104 ? 26.525 19.821 39.921 1.00 12.47 104 ASP A C 1
ATOM 765 O O . ASP A 1 104 ? 26.961 18.810 40.454 1.00 18.10 104 ASP A O 1
ATOM 770 N N . ALA A 1 105 ? 26.477 19.977 38.603 1.00 18.48 105 ALA A N 1
ATOM 771 C CA . ALA A 1 105 ? 26.974 18.940 37.716 1.00 17.55 105 ALA A CA 1
ATOM 772 C C . ALA A 1 105 ? 28.497 19.018 37.743 1.00 24.42 105 ALA A C 1
ATOM 773 O O . ALA A 1 105 ? 29.060 20.028 38.171 1.00 22.98 105 ALA A O 1
ATOM 775 N N . ALA A 1 106 ? 29.157 17.949 37.305 1.00 21.34 106 ALA A N 1
ATOM 776 C CA . ALA A 1 106 ? 30.612 17.919 37.252 1.00 22.72 106 ALA A CA 1
ATOM 777 C C . ALA A 1 106 ? 31.006 18.557 35.928 1.00 25.30 106 ALA A C 1
ATOM 778 O O . ALA A 1 106 ? 30.156 18.769 35.067 1.00 28.04 106 ALA A O 1
ATOM 780 N N . ALA A 1 107 ? 32.288 18.863 35.760 1.00 29.08 107 ALA A N 1
ATOM 781 C CA . ALA A 1 107 ? 32.760 19.497 34.532 1.00 27.11 107 ALA A CA 1
ATOM 782 C C . ALA A 1 107 ? 32.357 18.753 33.262 1.00 29.27 107 ALA A C 1
ATOM 783 O O . ALA A 1 107 ? 32.032 19.385 32.253 1.00 34.74 107 ALA A O 1
ATOM 785 N N . ASP A 1 108 ? 32.375 17.422 33.296 1.00 22.41 108 ASP A N 1
ATOM 786 C CA . ASP A 1 108 ? 32.008 16.664 32.106 1.00 23.75 108 ASP A CA 1
ATOM 787 C C . ASP A 1 108 ? 30.492 16.651 31.880 1.00 20.72 108 ASP A C 1
ATOM 788 O O . ASP A 1 108 ? 30.004 16.076 30.912 1.00 23.57 108 ASP A O 1
ATOM 793 N N . GLY A 1 109 ? 29.758 17.301 32.783 1.00 28.79 109 GLY A N 1
ATOM 794 C CA . GLY A 1 109 ? 28.310 17.395 32.660 1.00 22.63 109 GLY A CA 1
ATOM 795 C C . GLY A 1 109 ? 27.465 16.373 33.393 1.00 17.67 109 GLY A C 1
ATOM 796 O O . GLY A 1 109 ? 26.243 16.463 33.387 1.00 16.41 109 GLY A O 1
ATOM 797 N N . THR A 1 110 ? 28.102 15.400 34.028 1.00 20.95 110 THR A N 1
ATOM 798 C CA . THR A 1 110 ? 27.366 14.367 34.744 1.00 21.46 110 THR A CA 1
ATOM 799 C C . THR A 1 110 ? 27.054 14.780 36.173 1.00 26.29 110 THR A C 1
ATOM 800 O O . THR A 1 110 ? 27.569 15.781 36.672 1.00 25.44 110 THR A O 1
ATOM 804 N N . LEU A 1 111 ? 26.196 14.005 36.826 1.00 22.62 111 LEU A N 1
ATOM 805 C CA . LEU A 1 111 ? 25.855 14.266 38.211 1.00 22.55 111 LEU A CA 1
ATOM 806 C C . LEU A 1 111 ? 26.590 13.208 39.036 1.00 20.08 111 LEU A C 1
ATOM 807 O O . LEU A 1 111 ? 26.230 12.030 39.023 1.00 21.34 111 LEU A O 1
ATOM 812 N N . PRO A 1 112 ? 27.646 13.619 39.752 1.00 19.50 112 PRO A N 1
ATOM 813 C CA . PRO A 1 112 ? 28.438 12.707 40.580 1.00 19.69 112 PRO A CA 1
ATOM 814 C C . PRO A 1 112 ? 27.513 11.815 41.398 1.00 23.04 112 PRO A C 1
ATOM 815 O O . PRO A 1 112 ? 26.751 12.301 42.235 1.00 25.96 112 PRO A O 1
ATOM 819 N N . LEU A 1 113 ? 27.576 10.514 41.147 1.00 21.55 113 LEU A N 1
ATOM 820 C CA . LEU A 1 113 ? 26.727 9.571 41.853 1.00 21.03 113 LEU A CA 1
ATOM 821 C C . LEU A 1 113 ? 26.939 9.610 43.369 1.00 23.24 113 LEU A C 1
ATOM 822 O O . LEU A 1 113 ? 26.012 9.353 44.139 1.00 20.19 113 LEU A O 1
ATOM 827 N N . ASP A 1 114 ? 28.151 9.936 43.804 1.00 20.67 114 ASP A N 1
ATOM 828 C CA . ASP A 1 114 ? 28.416 10.019 45.236 1.00 27.67 114 ASP A CA 1
ATOM 829 C C . ASP A 1 114 ? 27.574 11.150 45.828 1.00 23.87 114 ASP A C 1
ATOM 830 O O . ASP A 1 114 ? 27.145 11.074 46.978 1.00 26.22 114 ASP A O 1
ATOM 835 N N . LYS A 1 115 ? 27.340 12.197 45.036 1.00 26.74 115 LYS A N 1
ATOM 836 C CA . LYS A 1 115 ? 26.519 13.325 45.473 1.00 22.80 115 LYS A CA 1
ATOM 837 C C . LYS A 1 115 ? 25.051 12.921 45.422 1.00 24.33 115 LYS A C 1
ATOM 838 O O . LYS A 1 115 ? 24.283 13.226 46.336 1.00 22.62 115 LYS A O 1
ATOM 844 N N . VAL A 1 116 ? 24.664 12.235 44.347 1.00 21.30 116 VAL A N 1
ATOM 845 C CA . VAL A 1 116 ? 23.288 11.787 44.193 1.00 12.52 116 VAL A CA 1
ATOM 846 C C . VAL A 1 116 ? 22.916 10.887 45.370 1.00 15.35 116 VAL A C 1
ATOM 847 O O . VAL A 1 116 ? 21.836 11.013 45.939 1.00 19.72 116 VAL A O 1
ATOM 851 N N . ALA A 1 117 ? 23.815 9.977 45.735 1.00 17.74 117 ALA A N 1
ATOM 852 C CA . ALA A 1 117 ? 23.552 9.081 46.852 1.00 18.74 117 ALA A CA 1
ATOM 853 C C . ALA A 1 117 ? 23.378 9.879 48.140 1.00 22.82 117 ALA A C 1
ATOM 854 O O . ALA A 1 117 ? 22.483 9.586 48.934 1.00 25.07 117 ALA A O 1
ATOM 856 N N . MET A 1 118 ? 24.220 10.889 48.347 1.00 19.59 118 MET A N 1
ATOM 857 C CA . MET A 1 118 ? 24.122 11.708 49.556 1.00 19.41 118 MET A CA 1
ATOM 858 C C . MET A 1 118 ? 22.800 12.455 49.668 1.00 19.00 118 MET A C 1
ATOM 859 O O . MET A 1 118 ? 22.391 12.835 50.766 1.00 18.98 118 MET A O 1
ATOM 864 N N . LYS A 1 119 ? 22.135 12.673 48.537 1.00 22.57 119 LYS A N 1
ATOM 865 C CA . LYS A 1 119 ? 20.874 13.405 48.542 1.00 18.44 119 LYS A CA 1
ATOM 866 C C . LYS A 1 119 ? 19.627 12.544 48.639 1.00 16.70 119 LYS A C 1
ATOM 867 O O . LYS A 1 119 ? 18.521 13.068 48.773 1.00 19.75 119 LYS A O 1
ATOM 873 N N . ILE A 1 120 ? 19.784 11.229 48.567 1.00 14.74 120 ILE A N 1
ATOM 874 C CA . ILE A 1 120 ? 18.617 10.365 48.675 1.00 8.78 120 ILE A CA 1
ATOM 875 C C . ILE A 1 120 ? 18.168 10.427 50.121 1.00 13.19 120 ILE A C 1
ATOM 876 O O . ILE A 1 120 ? 18.930 10.104 51.029 1.00 14.87 120 ILE A O 1
ATOM 881 N N . LYS A 1 121 ? 16.933 10.864 50.332 1.00 12.74 121 LYS A N 1
ATOM 882 C CA . LYS A 1 121 ? 16.397 11.010 51.683 1.00 15.75 121 LYS A CA 1
ATOM 883 C C . LYS A 1 121 ? 15.869 9.703 52.273 1.00 18.82 121 LYS A C 1
ATOM 884 O O . LYS A 1 121 ? 15.309 8.868 51.567 1.00 17.91 121 LYS A O 1
ATOM 890 N N . PRO A 1 122 ? 16.054 9.509 53.586 1.00 23.50 122 PRO A N 1
ATOM 891 C CA . PRO A 1 122 ? 15.591 8.303 54.273 1.00 23.68 122 PRO A CA 1
ATOM 892 C C . PRO A 1 122 ? 14.076 8.324 54.332 1.00 23.86 122 PRO A C 1
ATOM 893 O O . PRO A 1 122 ? 13.464 9.368 54.118 1.00 25.58 122 PRO A O 1
ATOM 897 N N . ASP A 1 123 ? 13.466 7.179 54.611 1.00 22.34 123 ASP A N 1
ATOM 898 C CA . ASP A 1 123 ? 12.015 7.137 54.711 1.00 29.82 123 ASP A CA 1
ATOM 899 C C . ASP A 1 123 ? 11.626 7.696 56.075 1.00 28.63 123 ASP A C 1
ATOM 900 O O . ASP A 1 123 ? 11.268 6.959 56.993 1.00 32.35 123 ASP A O 1
ATOM 905 N N . ASP A 1 124 ? 11.717 9.015 56.195 1.00 28.08 124 ASP A N 1
ATOM 906 C CA . ASP A 1 124 ? 11.390 9.716 57.427 1.00 21.40 124 ASP A CA 1
ATOM 907 C C . ASP A 1 124 ? 10.445 10.866 57.083 1.00 24.41 124 ASP A C 1
ATOM 908 O O . ASP A 1 124 ? 10.609 11.520 56.051 1.00 25.49 124 ASP A O 1
ATOM 913 N N . ILE A 1 125 ? 9.464 11.121 57.942 1.00 14.13 125 ILE A N 1
ATOM 914 C CA . ILE A 1 125 ? 8.510 12.185 57.676 1.00 21.34 125 ILE A CA 1
ATOM 915 C C . ILE A 1 125 ? 9.131 13.575 57.585 1.00 19.66 125 ILE A C 1
ATOM 916 O O . ILE A 1 125 ? 8.456 14.533 57.233 1.00 24.17 125 ILE A O 1
ATOM 921 N N . HIS A 1 126 ? 10.416 13.676 57.905 1.00 28.66 126 HIS A N 1
ATOM 922 C CA . HIS A 1 126 ? 11.148 14.942 57.827 1.00 30.55 126 HIS A CA 1
ATOM 923 C C . HIS A 1 126 ? 11.344 15.363 56.373 1.00 31.93 126 HIS A C 1
ATOM 924 O O . HIS A 1 126 ? 11.222 16.540 56.022 1.00 35.11 126 HIS A O 1
ATOM 936 N N . PHE A 1 127 ? 11.659 14.375 55.540 1.00 23.72 127 PHE A N 1
ATOM 937 C CA . PHE A 1 127 ? 12.003 14.611 54.146 1.00 19.61 127 PHE A CA 1
ATOM 938 C C . PHE A 1 127 ? 11.015 14.280 53.053 1.00 16.86 127 PHE A C 1
ATOM 939 O O . PHE A 1 127 ? 10.050 13.546 53.251 1.00 12.92 127 PHE A O 1
ATOM 947 N N . ALA A 1 128 ? 11.289 14.838 51.879 1.00 11.00 128 ALA A N 1
ATOM 948 C CA . ALA A 1 128 ? 10.475 14.580 50.702 1.00 16.88 128 ALA A CA 1
ATOM 949 C C . ALA A 1 128 ? 10.876 13.160 50.300 1.00 19.93 128 ALA A C 1
ATOM 950 O O . ALA A 1 128 ? 11.890 12.650 50.781 1.00 28.14 128 ALA A O 1
ATOM 952 N N . ARG A 1 129 ? 10.100 12.519 49.434 1.00 22.77 129 ARG A N 1
ATOM 953 C CA . ARG A 1 129 ? 10.419 11.154 49.026 1.00 22.05 129 ARG A CA 1
ATOM 954 C C . ARG A 1 129 ? 11.148 11.098 47.690 1.00 22.76 129 ARG A C 1
ATOM 955 O O . ARG A 1 129 ? 10.518 11.196 46.640 1.00 16.37 129 ARG A O 1
ATOM 963 N N . THR A 1 130 ? 12.468 10.922 47.732 1.00 19.99 130 THR A N 1
ATOM 964 C CA . THR A 1 130 ? 13.280 10.833 46.519 1.00 17.75 130 THR A CA 1
ATOM 965 C C . THR A 1 130 ? 12.698 9.763 45.597 1.00 18.00 130 THR A C 1
ATOM 966 O O . THR A 1 130 ? 12.518 8.619 45.998 1.00 21.55 130 THR A O 1
ATOM 970 N N . LYS A 1 131 ? 12.419 10.131 44.355 1.00 15.62 131 LYS A N 1
ATOM 971 C CA . LYS A 1 131 ? 11.834 9.188 43.418 1.00 12.22 131 LYS A CA 1
ATOM 972 C C . LYS A 1 131 ? 12.573 9.115 42.100 1.00 17.11 131 LYS A C 1
ATOM 973 O O . LYS A 1 131 ? 12.831 8.027 41.578 1.00 15.80 131 LYS A O 1
ATOM 979 N N . LEU A 1 132 ? 12.918 10.279 41.566 1.00 16.88 132 LEU A N 1
ATOM 980 C CA . LEU A 1 132 ? 13.559 10.341 40.266 1.00 17.31 132 LEU A CA 1
ATOM 981 C C . LEU A 1 132 ? 14.925 10.992 40.185 1.00 16.31 132 LEU A C 1
ATOM 982 O O . LEU A 1 132 ? 15.250 11.900 40.947 1.00 18.24 132 LEU A O 1
ATOM 987 N N . LEU A 1 133 ? 15.719 10.499 39.241 1.00 16.66 133 LEU A N 1
ATOM 988 C CA . LEU A 1 133 ? 17.035 11.046 38.956 1.00 17.99 133 LEU A CA 1
ATOM 989 C C . LEU A 1 133 ? 16.926 11.520 37.511 1.00 17.62 133 LEU A C 1
ATOM 990 O O . LEU A 1 133 ? 16.691 10.718 36.605 1.00 21.69 133 LEU A O 1
ATOM 995 N N . SER A 1 134 ? 17.068 12.819 37.299 1.00 14.55 134 SER A N 1
ATOM 996 C CA . SER A 1 134 ? 16.975 13.366 35.956 1.00 18.81 134 SER A CA 1
ATOM 997 C C . SER A 1 134 ? 18.354 13.719 35.424 1.00 15.20 134 SER A C 1
ATOM 998 O O . SER A 1 134 ? 19.185 14.266 36.133 1.00 15.76 134 SER A O 1
ATOM 1001 N N . LEU A 1 135 ? 18.603 13.370 34.174 1.00 15.36 135 LEU A N 1
ATOM 1002 C CA . LEU A 1 135 ? 19.876 13.685 33.555 1.00 15.77 135 LEU A CA 1
ATOM 1003 C C . LEU A 1 135 ? 19.568 14.492 32.319 1.00 21.01 135 LEU A C 1
ATOM 1004 O O . LEU A 1 135 ? 18.399 14.727 32.002 1.00 16.15 135 LEU A O 1
ATOM 1009 N N . GLU A 1 136 ? 20.614 14.919 31.625 1.00 20.75 136 GLU A N 1
ATOM 1010 C CA . GLU A 1 136 ? 20.446 15.718 30.425 1.00 23.34 136 GLU A CA 1
ATOM 1011 C C . GLU A 1 136 ? 21.579 15.376 29.463 1.00 24.84 136 GLU A C 1
ATOM 1012 O O . GLU A 1 136 ? 22.630 16.008 29.495 1.00 24.23 136 GLU A O 1
ATOM 1018 N N . ASN A 1 137 ? 21.387 14.358 28.625 1.00 33.54 137 ASN A N 1
ATOM 1019 C CA . ASN A 1 137 ? 22.460 14.010 27.711 1.00 29.18 137 ASN A CA 1
ATOM 1020 C C . ASN A 1 137 ? 22.514 15.004 26.589 1.00 33.09 137 ASN A C 1
ATOM 1021 O O . ASN A 1 137 ? 21.673 15.044 25.679 1.00 16.90 137 ASN A O 1
ATOM 1026 N N . THR A 1 138 ? 23.578 15.782 26.700 1.00 38.95 138 THR A N 1
ATOM 1027 C CA . THR A 1 138 ? 23.930 16.898 25.865 1.00 30.88 138 THR A CA 1
ATOM 1028 C C . THR A 1 138 ? 23.466 17.983 26.806 1.00 26.48 138 THR A C 1
ATOM 1029 O O . THR A 1 138 ? 22.274 18.313 26.883 1.00 19.86 138 THR A O 1
ATOM 1033 N N . HIS A 1 139 ? 24.429 18.459 27.584 1.00 19.02 139 HIS A N 1
ATOM 1034 C CA . HIS A 1 139 ? 24.226 19.501 28.565 1.00 23.66 139 HIS A CA 1
ATOM 1035 C C . HIS A 1 139 ? 25.115 20.644 28.129 1.00 25.19 139 HIS A C 1
ATOM 1036 O O . HIS A 1 139 ? 26.332 20.578 28.280 1.00 25.92 139 HIS A O 1
ATOM 1043 N N . ASN A 1 140 ? 24.499 21.686 27.579 1.00 26.55 140 ASN A N 1
ATOM 1044 C CA . ASN A 1 140 ? 25.244 22.827 27.078 1.00 25.21 140 ASN A CA 1
ATOM 1045 C C . ASN A 1 140 ? 26.258 22.333 26.060 1.00 23.72 140 ASN A C 1
ATOM 1046 O O . ASN A 1 140 ? 27.385 22.823 25.998 1.00 23.57 140 ASN A O 1
ATOM 1051 N N . GLY A 1 141 ? 25.845 21.344 25.271 1.00 18.50 141 GLY A N 1
ATOM 1052 C CA . GLY A 1 141 ? 26.709 20.795 24.244 1.00 21.14 141 GLY A CA 1
ATOM 1053 C C . GLY A 1 141 ? 27.537 19.594 24.649 1.00 15.02 141 GLY A C 1
ATOM 1054 O O . GLY A 1 141 ? 27.911 18.791 23.801 1.00 19.83 141 GLY A O 1
ATOM 1055 N N . LYS A 1 142 ? 27.817 19.459 25.939 1.00 13.35 142 LYS A N 1
ATOM 1056 C CA . LYS A 1 142 ? 28.619 18.343 26.432 1.00 13.32 142 LYS A CA 1
ATOM 1057 C C . LYS A 1 142 ? 27.907 17.004 26.309 1.00 17.24 142 LYS A C 1
ATOM 1058 O O . LYS A 1 142 ? 26.730 16.892 26.633 1.00 13.79 142 LYS A O 1
ATOM 1064 N N . VAL A 1 143 ? 28.628 15.991 25.838 1.00 17.22 143 VAL A N 1
ATOM 1065 C CA . VAL A 1 143 ? 28.068 14.654 25.697 1.00 19.95 143 VAL A CA 1
ATOM 1066 C C . VAL A 1 143 ? 28.511 13.851 26.912 1.00 21.72 143 VAL A C 1
ATOM 1067 O O . VAL A 1 143 ? 29.708 13.749 27.197 1.00 19.88 143 VAL A O 1
ATOM 1071 N N . LEU A 1 144 ? 27.549 13.288 27.632 1.00 14.76 144 LEU A N 1
ATOM 1072 C CA . LEU A 1 144 ? 2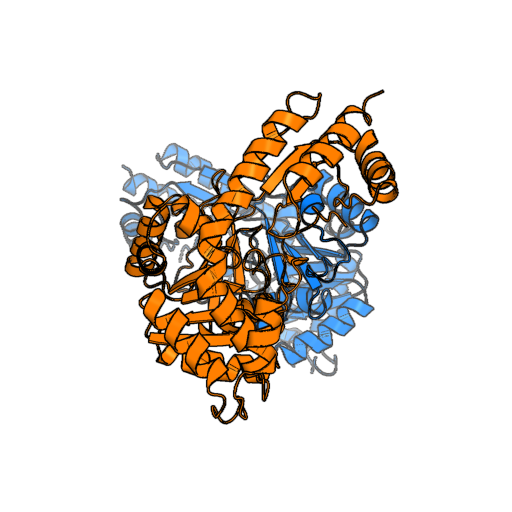7.869 12.498 28.813 1.00 20.08 144 LEU A CA 1
ATOM 1073 C C . LEU A 1 144 ? 28.699 11.273 28.467 1.00 24.65 144 LEU A C 1
ATOM 1074 O O . LEU A 1 144 ? 28.502 10.660 27.422 1.00 31.21 144 LEU A O 1
ATOM 1079 N N . PRO A 1 145 ? 29.652 10.908 29.338 1.00 25.08 145 PRO A N 1
ATOM 1080 C CA . PRO A 1 145 ? 30.486 9.735 29.077 1.00 17.89 145 PRO A CA 1
ATOM 1081 C C . PRO A 1 145 ? 29.577 8.514 29.048 1.00 21.79 145 PRO A C 1
ATOM 1082 O O . PRO A 1 145 ? 28.822 8.282 29.992 1.00 25.89 145 PRO A O 1
ATOM 1086 N N . ARG A 1 146 ? 29.640 7.735 27.976 1.00 21.85 146 ARG A N 1
ATOM 1087 C CA . ARG A 1 146 ? 28.789 6.555 27.870 1.00 26.33 146 ARG A CA 1
ATOM 1088 C C . ARG A 1 146 ? 28.838 5.663 29.104 1.00 21.93 146 ARG A C 1
ATOM 1089 O O . ARG A 1 146 ? 27.804 5.194 29.574 1.00 20.82 146 ARG A O 1
ATOM 1097 N N . GLU A 1 147 ? 30.037 5.440 29.631 1.00 25.97 147 GLU A N 1
ATOM 1098 C CA . GLU A 1 147 ? 30.206 4.608 30.819 1.00 28.58 147 GLU A CA 1
ATOM 1099 C C . GLU A 1 147 ? 29.367 5.142 31.982 1.00 28.18 147 GLU A C 1
ATOM 1100 O O . GLU A 1 147 ? 28.796 4.375 32.758 1.00 28.97 147 GLU A O 1
ATOM 1106 N N . TYR A 1 148 ? 29.287 6.461 32.098 1.00 24.77 148 TYR A N 1
ATOM 1107 C CA . TYR A 1 148 ? 28.510 7.064 33.170 1.00 16.63 148 TYR A CA 1
ATOM 1108 C C . TYR A 1 148 ? 27.021 6.756 33.021 1.00 20.52 148 TYR A C 1
ATOM 1109 O O . TYR A 1 148 ? 26.336 6.502 34.008 1.00 18.38 148 TYR A O 1
ATOM 1118 N N . LEU A 1 149 ? 26.515 6.801 31.794 1.00 18.94 149 LEU A N 1
ATOM 1119 C CA . LEU A 1 149 ? 25.107 6.511 31.572 1.00 18.94 149 LEU A CA 1
ATOM 1120 C C . LEU A 1 149 ? 24.800 5.136 32.149 1.00 18.91 149 LEU A C 1
ATOM 1121 O O . LEU A 1 149 ? 23.843 4.967 32.904 1.00 22.24 149 LEU A O 1
ATOM 1126 N N . LYS A 1 150 ? 25.627 4.156 31.801 1.00 19.08 150 LYS A N 1
ATOM 1127 C CA . LYS A 1 150 ? 25.440 2.797 32.282 1.00 18.40 150 LYS A CA 1
ATOM 1128 C C . LYS A 1 150 ? 25.467 2.779 33.802 1.00 20.42 150 LYS A C 1
ATOM 1129 O O . LYS A 1 150 ? 24.678 2.091 34.442 1.00 22.76 150 LYS A O 1
ATOM 1135 N N . GLU A 1 151 ? 26.380 3.552 34.374 1.00 23.33 151 GLU A N 1
ATOM 1136 C CA . GLU A 1 151 ? 26.532 3.628 35.821 1.00 24.96 151 GLU A CA 1
ATOM 1137 C C . GLU A 1 151 ? 25.291 4.182 36.521 1.00 24.34 151 GLU A C 1
ATOM 1138 O O . GLU A 1 151 ? 24.834 3.629 37.516 1.00 26.48 151 GLU A O 1
ATOM 1144 N N . ALA A 1 152 ? 24.750 5.279 36.000 1.00 21.53 152 ALA A N 1
ATOM 1145 C CA . ALA A 1 152 ? 23.573 5.889 36.593 1.00 16.74 152 ALA A CA 1
ATOM 1146 C C . ALA A 1 152 ? 22.386 4.929 36.544 1.00 19.08 152 ALA A C 1
ATOM 1147 O O . ALA A 1 152 ? 21.688 4.746 37.543 1.00 17.30 152 ALA A O 1
ATOM 1149 N N . TRP A 1 153 ? 22.142 4.325 35.387 1.00 20.92 153 TRP A N 1
ATOM 1150 C CA . TRP A 1 153 ? 21.034 3.381 35.271 1.00 21.55 153 TRP A CA 1
ATOM 1151 C C . TRP A 1 153 ? 21.215 2.295 36.328 1.00 18.88 153 TRP A C 1
ATOM 1152 O O . TRP A 1 153 ? 20.315 2.033 37.119 1.00 22.27 153 TRP A O 1
ATOM 1163 N N . GLU A 1 154 ? 22.392 1.681 36.348 1.00 23.04 154 GLU A N 1
ATOM 1164 C CA . GLU A 1 154 ? 22.692 0.644 37.325 1.00 21.17 154 GLU A CA 1
ATOM 1165 C C . GLU A 1 154 ? 22.455 1.173 38.736 1.00 22.64 154 GLU A C 1
ATOM 1166 O O . GLU A 1 154 ? 21.782 0.532 39.539 1.00 24.51 154 GLU A O 1
ATOM 1172 N N . PHE A 1 155 ? 23.002 2.350 39.025 1.00 26.41 155 PHE A N 1
ATOM 1173 C CA . PHE A 1 155 ? 22.852 2.978 40.337 1.00 19.34 155 PHE A CA 1
ATOM 1174 C C . PHE A 1 155 ? 21.385 3.096 40.735 1.00 24.98 155 PHE A C 1
ATOM 1175 O O . PHE A 1 155 ? 20.983 2.634 41.806 1.00 22.28 155 PHE A O 1
ATOM 1183 N N . THR A 1 156 ? 20.584 3.703 39.865 1.00 22.65 156 THR A N 1
ATOM 1184 C CA . THR A 1 156 ? 19.163 3.879 40.139 1.00 24.72 156 THR A CA 1
ATOM 1185 C C . THR A 1 156 ? 18.411 2.571 40.393 1.00 20.57 156 THR A C 1
ATOM 1186 O O . THR A 1 156 ? 17.595 2.500 41.309 1.00 19.04 156 THR A O 1
ATOM 1190 N N . ARG A 1 157 ? 18.669 1.538 39.595 1.00 17.83 157 ARG A N 1
ATOM 1191 C CA . ARG A 1 157 ? 17.992 0.254 39.809 1.00 23.55 157 ARG A CA 1
ATOM 1192 C C . ARG A 1 157 ? 18.305 -0.266 41.204 1.00 22.47 157 ARG A C 1
ATOM 1193 O O . ARG A 1 157 ? 17.427 -0.777 41.899 1.00 21.89 157 ARG A O 1
ATOM 1201 N N . LYS A 1 158 ? 19.563 -0.133 41.608 1.00 18.83 158 LYS A N 1
ATOM 1202 C CA . LYS A 1 158 ? 19.989 -0.588 42.924 1.00 22.98 158 LYS A CA 1
ATOM 1203 C C . LYS A 1 158 ? 19.279 0.178 44.038 1.00 22.10 158 LYS A C 1
ATOM 1204 O O . LYS A 1 158 ? 18.972 -0.394 45.081 1.00 24.73 158 LYS A O 1
ATOM 1210 N N . ARG A 1 159 ? 19.010 1.463 43.808 1.00 23.07 159 ARG A N 1
ATOM 1211 C CA . ARG A 1 159 ? 18.354 2.308 44.807 1.00 25.64 159 ARG A CA 1
ATOM 1212 C C . ARG A 1 159 ? 16.852 2.459 44.605 1.00 23.34 159 ARG A C 1
ATOM 1213 O O . ARG A 1 159 ? 16.200 3.208 45.330 1.00 20.08 159 ARG A O 1
ATOM 1221 N N . ASN A 1 160 ? 16.307 1.772 43.610 1.00 22.27 160 ASN A N 1
ATOM 1222 C CA . ASN A 1 160 ? 14.879 1.842 43.335 1.00 20.91 160 ASN A CA 1
ATOM 1223 C C . ASN A 1 160 ? 14.466 3.261 42.942 1.00 20.24 160 ASN A C 1
ATOM 1224 O O . ASN A 1 160 ? 13.471 3.787 43.433 1.00 24.78 160 ASN A O 1
ATOM 1229 N N . LEU A 1 161 ? 15.244 3.880 42.064 1.00 21.86 161 LEU A N 1
ATOM 1230 C CA . LEU A 1 161 ? 14.950 5.225 41.585 1.00 18.39 161 LEU A CA 1
ATOM 1231 C C . LEU A 1 161 ? 14.683 5.165 40.091 1.00 17.77 161 LEU A C 1
ATOM 1232 O O . LEU A 1 161 ? 15.276 4.352 39.386 1.00 18.48 161 LEU A O 1
ATOM 1237 N N . ALA A 1 162 ? 13.778 6.011 39.611 1.00 16.91 162 ALA A N 1
ATOM 1238 C CA . ALA A 1 162 ? 13.470 6.051 38.190 1.00 18.31 162 ALA A CA 1
ATOM 1239 C C . ALA A 1 162 ? 14.504 6.957 37.553 1.00 23.75 162 ALA A C 1
ATOM 1240 O O . ALA A 1 162 ? 14.989 7.902 38.190 1.00 22.70 162 ALA A O 1
ATOM 1242 N N . LEU A 1 163 ? 14.842 6.671 36.302 1.00 22.07 163 LEU A N 1
ATOM 1243 C CA . LEU A 1 163 ? 15.834 7.458 35.589 1.00 20.67 163 LEU A CA 1
ATOM 1244 C C . LEU A 1 163 ? 15.233 8.091 34.346 1.00 20.35 163 LEU A C 1
ATOM 1245 O O . LEU A 1 163 ? 14.655 7.405 33.508 1.00 25.76 163 LEU A O 1
ATOM 1250 N N . HIS A 1 164 ? 15.351 9.408 34.243 1.00 18.65 164 HIS A N 1
ATOM 1251 C CA . HIS A 1 164 ? 14.827 10.114 33.085 1.00 20.78 164 HIS A CA 1
ATOM 1252 C C . HIS A 1 164 ? 15.915 10.973 32.475 1.00 15.31 164 HIS A C 1
ATOM 1253 O O . HIS A 1 164 ? 16.715 11.576 33.195 1.00 18.86 164 HIS A O 1
ATOM 1260 N N . VAL A 1 165 ? 15.945 11.016 31.146 1.00 20.07 165 VAL A N 1
ATOM 1261 C CA . VAL A 1 165 ? 16.939 11.805 30.426 1.00 20.34 165 VAL A CA 1
ATOM 1262 C C . VAL A 1 165 ? 16.313 12.846 29.514 1.00 22.74 165 VAL A C 1
ATOM 1263 O O . VAL A 1 165 ? 15.436 12.540 28.703 1.00 22.64 165 VAL A O 1
ATOM 1267 N N . ASP A 1 166 ? 16.777 14.081 29.654 1.00 22.89 166 ASP A N 1
ATOM 1268 C CA . ASP A 1 166 ? 16.294 15.173 28.832 1.00 15.22 166 ASP A CA 1
ATOM 1269 C C . ASP A 1 166 ? 17.058 15.093 27.520 1.00 18.11 166 ASP A C 1
ATOM 1270 O O . ASP A 1 166 ? 18.179 15.599 27.418 1.00 17.13 166 ASP A O 1
ATOM 1275 N N . GLY A 1 167 ? 16.456 14.458 26.521 1.00 11.41 167 GLY A N 1
ATOM 1276 C CA . GLY A 1 167 ? 17.119 14.316 25.242 1.00 16.34 167 GLY A CA 1
ATOM 1277 C C . GLY A 1 167 ? 16.843 15.412 24.231 1.00 18.97 167 GLY A C 1
ATOM 1278 O O . GLY A 1 167 ? 16.683 15.133 23.044 1.00 13.24 167 GLY A O 1
ATOM 1279 N N . ALA A 1 168 ? 16.786 16.657 24.688 1.00 21.90 168 ALA A N 1
ATOM 1280 C CA . ALA A 1 168 ? 16.546 17.769 23.779 1.00 24.17 168 ALA A CA 1
ATOM 1281 C C . ALA A 1 168 ? 17.492 17.665 22.590 1.00 21.31 168 ALA A C 1
ATOM 1282 O O . ALA A 1 168 ? 17.081 17.817 21.444 1.00 20.58 168 ALA A O 1
ATOM 1284 N N . ARG A 1 169 ? 18.759 17.399 22.874 1.00 17.83 169 ARG A N 1
ATOM 1285 C CA . ARG A 1 169 ? 19.758 17.260 21.825 1.00 20.24 169 ARG A CA 1
ATOM 1286 C C . ARG A 1 169 ? 20.418 15.892 21.967 1.00 21.88 169 ARG A C 1
ATOM 1287 O O . ARG A 1 169 ? 21.639 15.764 21.857 1.00 18.01 169 ARG A O 1
ATOM 1295 N N . ILE A 1 170 ? 19.602 14.869 22.206 1.00 22.37 170 ILE A N 1
ATOM 1296 C CA . ILE A 1 170 ? 20.117 13.518 22.382 1.00 22.79 170 ILE A CA 1
ATOM 1297 C C . ILE A 1 170 ? 20.744 12.966 21.101 1.00 22.93 170 ILE A C 1
ATOM 1298 O O . ILE A 1 170 ? 21.662 12.147 21.161 1.00 23.34 170 ILE A O 1
ATOM 1303 N N . PHE A 1 171 ? 20.263 13.427 19.950 1.00 19.70 171 PHE A N 1
ATOM 1304 C CA . PHE A 1 171 ? 20.800 12.979 18.671 1.00 20.96 171 PHE A CA 1
ATOM 1305 C C . PHE A 1 171 ? 22.159 13.581 18.385 1.00 22.13 171 PHE A C 1
ATOM 1306 O O . PHE A 1 171 ? 22.922 13.052 17.577 1.00 18.30 171 PHE A O 1
ATOM 1314 N N . ASN A 1 172 ? 22.465 14.692 19.047 1.00 23.62 172 ASN A N 1
ATOM 1315 C CA . ASN A 1 172 ? 23.773 15.308 18.883 1.00 23.02 172 ASN A CA 1
ATOM 1316 C C . ASN A 1 172 ? 24.735 14.361 19.583 1.00 18.10 172 ASN A C 1
ATOM 1317 O O . ASN A 1 172 ? 25.834 14.102 19.100 1.00 19.33 172 ASN A O 1
ATOM 1322 N N . ALA A 1 173 ? 24.295 13.834 20.723 1.00 19.20 173 ALA A N 1
ATOM 1323 C CA . ALA A 1 173 ? 25.095 12.901 21.503 1.00 21.12 173 ALA A CA 1
ATOM 1324 C C . ALA A 1 173 ? 25.297 11.610 20.715 1.00 24.17 173 ALA A C 1
ATOM 1325 O O . ALA A 1 173 ? 26.415 11.095 20.633 1.00 25.69 173 ALA A O 1
ATOM 1327 N N . VAL A 1 174 ? 24.211 11.094 20.143 1.00 19.11 174 VAL A N 1
ATOM 1328 C CA . VAL A 1 174 ? 24.262 9.870 19.353 1.00 24.00 174 VAL A CA 1
ATOM 1329 C C . VAL A 1 174 ? 25.335 10.001 18.273 1.00 23.93 174 VAL A C 1
ATOM 1330 O O . VAL A 1 174 ? 26.270 9.197 18.218 1.00 18.50 174 VAL A O 1
ATOM 1334 N N . VAL A 1 175 ? 25.189 11.017 17.427 1.00 19.86 175 VAL A N 1
ATOM 1335 C CA . VAL A 1 175 ? 26.132 11.276 16.345 1.00 21.70 175 VAL A CA 1
ATOM 1336 C C . VAL A 1 175 ? 27.554 11.384 16.883 1.00 27.89 175 VAL A C 1
ATOM 1337 O O . VAL A 1 175 ? 28.499 10.885 16.270 1.00 32.09 175 VAL A O 1
ATOM 1341 N N . ALA A 1 176 ? 27.705 12.028 18.034 1.00 25.42 176 ALA A N 1
ATOM 1342 C CA . ALA A 1 176 ? 29.022 12.172 18.634 1.00 27.41 176 ALA A CA 1
ATOM 1343 C C . ALA A 1 176 ? 29.525 10.826 19.152 1.00 29.09 176 ALA A C 1
ATOM 1344 O O . ALA A 1 176 ? 30.721 10.555 19.105 1.00 32.36 176 ALA A O 1
ATOM 1346 N N . TYR A 1 177 ? 28.616 9.982 19.642 1.00 28.21 177 TYR A N 1
ATOM 1347 C CA . TYR A 1 177 ? 29.001 8.664 20.153 1.00 27.00 177 TYR A CA 1
ATOM 1348 C C . TYR A 1 177 ? 29.405 7.737 19.019 1.00 28.22 177 TYR A C 1
ATOM 1349 O O . TYR A 1 177 ? 30.391 7.007 19.118 1.00 26.53 177 TYR A O 1
ATOM 1358 N N . GLY A 1 178 ? 28.621 7.764 17.947 1.00 28.12 178 GLY A N 1
ATOM 1359 C CA . GLY A 1 178 ? 28.892 6.908 16.810 1.00 30.87 178 GLY A CA 1
ATOM 1360 C C . GLY A 1 178 ? 28.114 5.612 16.932 1.00 30.26 178 GLY A C 1
ATOM 1361 O O . GLY A 1 178 ? 28.371 4.651 16.208 1.00 35.41 178 GLY A O 1
ATOM 1362 N N . CYS A 1 179 ? 27.161 5.583 17.858 1.00 30.21 179 CYS A N 1
ATOM 1363 C CA . CYS A 1 179 ? 26.343 4.396 18.074 1.00 25.79 179 CYS A CA 1
ATOM 1364 C C . CYS A 1 179 ? 24.895 4.671 17.695 1.00 23.84 179 CYS A C 1
ATOM 1365 O O . CYS A 1 179 ? 24.576 5.725 17.148 1.00 25.47 179 CYS A O 1
ATOM 1368 N N . GLU A 1 180 ? 24.026 3.708 17.980 1.00 24.94 180 GLU A N 1
ATOM 1369 C CA . GLU A 1 180 ? 22.609 3.842 17.684 1.00 25.80 180 GLU A CA 1
ATOM 1370 C C . GLU A 1 180 ? 21.905 4.447 18.892 1.00 28.69 180 GLU A C 1
ATOM 1371 O O . GLU A 1 180 ? 22.396 4.356 20.024 1.00 24.89 180 GLU A O 1
ATOM 1377 N N . LEU A 1 181 ? 20.749 5.059 18.653 1.00 25.05 181 LEU A N 1
ATOM 1378 C CA . LEU A 1 181 ? 19.994 5.671 19.734 1.00 26.13 181 LEU A CA 1
ATOM 1379 C C . LEU A 1 181 ? 19.621 4.678 20.829 1.00 28.88 181 LEU A C 1
ATOM 1380 O O . LEU A 1 181 ? 19.682 4.999 22.011 1.00 27.96 181 LEU A O 1
ATOM 1385 N N . LYS A 1 182 ? 19.244 3.466 20.437 1.00 30.52 182 LYS A N 1
ATOM 1386 C CA . LYS A 1 182 ? 18.842 2.462 21.411 1.00 32.21 182 LYS A CA 1
ATOM 1387 C C . LYS A 1 182 ? 19.970 2.047 22.353 1.00 30.56 182 LYS A C 1
ATOM 1388 O O . LYS A 1 182 ? 19.710 1.587 23.463 1.00 30.70 182 LYS A O 1
ATOM 1394 N N . GLU A 1 183 ? 21.217 2.220 21.920 1.00 31.58 183 GLU A N 1
ATOM 1395 C CA . GLU A 1 183 ? 22.361 1.837 22.745 1.00 23.95 183 GLU A CA 1
ATOM 1396 C C . GLU A 1 183 ? 22.622 2.737 23.943 1.00 26.01 183 GLU A C 1
ATOM 1397 O O . GLU A 1 183 ? 23.376 2.366 24.844 1.00 26.22 183 GLU A O 1
ATOM 1403 N N . ILE A 1 184 ? 22.023 3.921 23.958 1.00 20.83 184 ILE A N 1
ATOM 1404 C CA . ILE A 1 184 ? 22.199 4.810 25.101 1.00 25.12 184 ILE A CA 1
ATOM 1405 C C . ILE A 1 184 ? 20.847 4.946 25.788 1.00 24.66 184 ILE A C 1
ATOM 1406 O O . ILE A 1 184 ? 20.764 5.216 26.983 1.00 25.23 184 ILE A O 1
ATOM 1411 N N . THR A 1 185 ? 19.790 4.720 25.017 1.00 26.28 185 THR A N 1
ATOM 1412 C CA . THR A 1 185 ? 18.424 4.800 25.516 1.00 27.51 185 THR A CA 1
ATOM 1413 C C . THR A 1 185 ? 18.090 3.618 26.429 1.00 26.90 185 THR A C 1
ATOM 1414 O O . THR A 1 185 ? 17.097 3.642 27.154 1.00 24.94 185 THR A O 1
ATOM 1418 N N . GLN A 1 186 ? 18.923 2.586 26.402 1.00 26.94 186 GLN A N 1
ATOM 1419 C CA . GLN A 1 186 ? 18.684 1.422 27.245 1.00 25.61 186 GLN A CA 1
ATOM 1420 C C . GLN A 1 186 ? 18.938 1.750 28.714 1.00 25.36 186 GLN A C 1
ATOM 1421 O O . GLN A 1 186 ? 18.429 1.068 29.604 1.00 26.85 186 GLN A O 1
ATOM 1427 N N . TYR A 1 187 ? 19.713 2.802 28.967 1.00 25.10 187 TYR A N 1
ATOM 1428 C CA . TYR A 1 187 ? 20.047 3.185 30.338 1.00 18.92 187 TYR A CA 1
ATOM 1429 C C . TYR A 1 187 ? 19.171 4.264 30.971 1.00 17.81 187 TYR A C 1
ATOM 1430 O O . TYR A 1 187 ? 19.643 5.056 31.783 1.00 21.92 187 TYR A O 1
ATOM 1439 N N . CYS A 1 188 ? 17.891 4.278 30.619 1.00 15.85 188 CYS A N 1
ATOM 1440 C CA . CYS A 1 188 ? 16.958 5.257 31.161 1.00 17.75 188 CYS A CA 1
ATOM 1441 C C . CYS A 1 188 ? 15.542 4.698 31.051 1.00 22.76 188 CYS A C 1
ATOM 1442 O O . CYS A 1 188 ? 15.234 3.980 30.102 1.00 22.71 188 CYS A O 1
ATOM 1445 N N . ASP A 1 189 ? 14.682 5.021 32.013 1.00 17.17 189 ASP A N 1
ATOM 1446 C CA . ASP A 1 189 ? 13.304 4.544 31.962 1.00 21.33 189 ASP A CA 1
ATOM 1447 C C . ASP A 1 189 ? 12.514 5.378 30.967 1.00 20.85 189 ASP A C 1
ATOM 1448 O O . ASP A 1 189 ? 11.601 4.885 30.309 1.00 26.08 189 ASP A O 1
ATOM 1453 N N . SER A 1 190 ? 12.868 6.652 30.870 1.00 27.88 190 SER A N 1
ATOM 1454 C CA . SER A 1 190 ? 12.202 7.553 29.943 1.00 22.80 190 SER A CA 1
ATOM 1455 C C . SER A 1 190 ? 13.195 8.598 29.459 1.00 22.01 190 SER A C 1
ATOM 1456 O O . SER A 1 190 ? 14.251 8.792 30.063 1.00 23.33 190 SER A O 1
ATOM 1459 N N . PHE A 1 191 ? 12.865 9.256 28.355 1.00 19.89 191 PHE A N 1
ATOM 1460 C CA . PHE A 1 191 ? 13.731 10.288 27.813 1.00 21.33 191 PHE A CA 1
ATOM 1461 C C . PHE A 1 191 ? 12.933 11.134 26.837 1.00 20.87 191 PHE A C 1
ATOM 1462 O O . PHE A 1 191 ? 11.920 10.685 26.306 1.00 21.84 191 PHE A O 1
ATOM 1470 N N . THR A 1 192 ? 13.385 12.359 26.606 1.00 16.96 192 THR A N 1
ATOM 1471 C CA . THR A 1 192 ? 12.698 13.249 25.681 1.00 15.65 192 THR A CA 1
ATOM 1472 C C . THR A 1 192 ? 13.496 13.446 24.400 1.00 18.04 192 THR A C 1
ATOM 1473 O O . THR A 1 192 ? 14.698 13.201 24.359 1.00 24.37 192 THR A O 1
ATOM 1477 N N . ILE A 1 193 ? 12.811 13.875 23.349 1.00 17.91 193 ILE A N 1
ATOM 1478 C CA . ILE A 1 193 ? 13.450 14.138 22.063 1.00 13.33 193 ILE A CA 1
ATOM 1479 C C . ILE A 1 193 ? 12.872 15.430 21.515 1.00 16.95 193 ILE A C 1
ATOM 1480 O O . ILE A 1 193 ? 11.658 15.563 21.384 1.00 22.62 193 ILE A O 1
ATOM 1485 N N . CYS A 1 194 ? 13.731 16.394 21.213 1.00 18.94 194 CYS A N 1
ATOM 1486 C CA . CYS A 1 194 ? 13.247 17.641 20.653 1.00 24.50 194 CYS A CA 1
ATOM 1487 C C . CYS A 1 194 ? 13.458 17.580 19.151 1.00 23.00 194 CYS A C 1
ATOM 1488 O O . CYS A 1 194 ? 14.567 17.350 18.669 1.00 24.11 194 CYS A O 1
ATOM 1491 N N . LEU A 1 195 ? 12.373 17.762 18.414 1.00 23.54 195 LEU A N 1
ATOM 1492 C CA . LEU A 1 195 ? 12.421 17.725 16.966 1.00 19.07 195 LEU A CA 1
ATOM 1493 C C . LEU A 1 195 ? 12.665 19.129 16.435 1.00 16.52 195 LEU A C 1
ATOM 1494 O O . LEU A 1 195 ? 13.260 19.308 15.372 1.00 15.36 195 LEU A O 1
ATOM 1499 N N . SER A 1 196 ? 12.226 20.111 17.216 1.00 15.88 196 SER A N 1
ATOM 1500 C CA . SER A 1 196 ? 12.304 21.532 16.872 1.00 18.24 196 SER A CA 1
ATOM 1501 C C . SER A 1 196 ? 13.653 22.241 16.864 1.00 16.43 196 SER A C 1
ATOM 1502 O O . SER A 1 196 ? 13.760 23.345 16.346 1.00 14.72 196 SER A O 1
ATOM 1505 N N . LYS A 1 197 ? 14.684 21.645 17.443 1.00 25.63 197 LYS A N 1
ATOM 1506 C CA . LYS A 1 197 ? 15.970 22.326 17.455 1.00 28.29 197 LYS A CA 1
ATOM 1507 C C . LYS A 1 197 ? 16.912 21.883 16.341 1.00 26.90 197 LYS A C 1
ATOM 1508 O O . LYS A 1 197 ? 16.759 22.307 15.196 1.00 30.51 197 LYS A O 1
ATOM 1514 N N . GLY A 1 198 ? 17.875 21.031 16.667 1.00 21.99 198 GLY A N 1
ATOM 1515 C CA . GLY A 1 198 ? 18.820 20.577 15.663 1.00 20.17 198 GLY A CA 1
ATOM 1516 C C . GLY A 1 198 ? 18.257 19.810 14.479 1.00 27.18 198 GLY A C 1
ATOM 1517 O O . GLY A 1 198 ? 18.789 19.908 13.366 1.00 24.25 198 GLY A O 1
ATOM 1518 N N . LEU A 1 199 ? 17.186 19.053 14.696 1.00 21.86 199 LEU A N 1
ATOM 1519 C CA . LEU A 1 199 ? 16.603 18.259 13.617 1.00 25.27 199 LEU A CA 1
ATOM 1520 C C . LEU A 1 199 ? 15.836 19.092 12.586 1.00 25.52 199 LEU A C 1
ATOM 1521 O O . LEU A 1 199 ? 15.380 18.564 11.570 1.00 27.05 199 LEU A O 1
ATOM 1526 N N . GLY A 1 200 ? 15.693 20.388 12.861 1.00 26.05 200 GLY A N 1
ATOM 1527 C CA . GLY A 1 200 ? 15.032 21.294 11.933 1.00 24.19 200 GLY A CA 1
ATOM 1528 C C . GLY A 1 200 ? 13.517 21.345 11.864 1.00 24.45 200 GLY A C 1
ATOM 1529 O O . GLY A 1 200 ? 12.956 21.735 10.840 1.00 22.08 200 GLY A O 1
ATOM 1530 N N . THR A 1 201 ? 12.848 20.968 12.945 1.00 22.11 201 THR A N 1
ATOM 1531 C CA . THR A 1 201 ? 11.390 20.981 12.984 1.00 19.96 201 THR A CA 1
ATOM 1532 C C . THR A 1 201 ? 10.865 22.318 13.517 1.00 22.03 201 THR A C 1
ATOM 1533 O O . THR A 1 201 ? 11.523 22.978 14.322 1.00 24.27 201 THR A O 1
ATOM 1537 N N . PRO A 1 202 ? 9.675 22.740 13.063 1.00 21.28 202 PRO A N 1
ATOM 1538 C CA . PRO A 1 202 ? 9.104 24.011 13.525 1.00 21.89 202 PRO A CA 1
ATOM 1539 C C . PRO A 1 202 ? 8.625 23.924 14.972 1.00 23.49 202 PRO A C 1
ATOM 1540 O O . PRO A 1 202 ? 8.850 24.824 15.774 1.00 30.11 202 PRO A O 1
ATOM 1544 N N . VAL A 1 203 ? 7.952 22.826 15.288 1.00 25.94 203 VAL A N 1
ATOM 1545 C CA . VAL A 1 203 ? 7.400 22.599 16.611 1.00 23.14 203 VAL A CA 1
ATOM 1546 C C . VAL A 1 203 ? 7.457 21.114 16.928 1.00 26.43 203 VAL A C 1
ATOM 1547 O O . VAL A 1 203 ? 7.317 20.285 16.033 1.00 30.07 203 VAL A O 1
ATOM 1551 N N . GLY A 1 204 ? 7.646 20.760 18.192 1.00 21.60 204 GLY A N 1
ATOM 1552 C CA . GLY A 1 204 ? 7.644 19.346 18.501 1.00 23.10 204 GLY A CA 1
ATOM 1553 C C . GLY A 1 204 ? 8.715 18.755 19.383 1.00 23.55 204 GLY A C 1
ATOM 1554 O O . GLY A 1 204 ? 9.899 19.078 19.281 1.00 22.18 204 GLY A O 1
ATOM 1555 N N . SER A 1 205 ? 8.263 17.852 20.245 1.00 23.40 205 SER A N 1
ATOM 1556 C CA . SER A 1 205 ? 9.111 17.142 21.186 1.00 14.41 205 SER A CA 1
ATOM 1557 C C . SER A 1 205 ? 8.422 15.809 21.485 1.00 17.35 205 SER A C 1
ATOM 1558 O O . SER A 1 205 ? 7.202 15.675 21.319 1.00 16.52 205 SER A O 1
ATOM 1561 N N . LEU A 1 206 ? 9.200 14.824 21.923 1.00 16.05 206 LEU A N 1
ATOM 1562 C CA . LEU A 1 206 ? 8.654 13.506 22.229 1.00 17.79 206 LEU A CA 1
ATOM 1563 C C . LEU A 1 206 ? 9.122 12.988 23.573 1.00 20.96 206 LEU A C 1
ATOM 1564 O O . LEU A 1 206 ? 10.265 13.211 23.978 1.00 22.25 206 LEU A O 1
ATOM 1569 N N . LEU A 1 207 ? 8.223 12.294 24.260 1.00 19.12 207 LEU A N 1
ATOM 1570 C CA . LEU A 1 207 ? 8.545 11.678 25.532 1.00 19.07 207 LEU A CA 1
ATOM 1571 C C . LEU A 1 207 ? 8.412 10.193 25.233 1.00 20.78 207 LEU A C 1
ATOM 1572 O O . LEU A 1 207 ? 7.413 9.750 24.663 1.00 15.88 207 LEU A O 1
ATOM 1577 N N . VAL A 1 208 ? 9.425 9.425 25.602 1.00 20.58 208 VAL A N 1
ATOM 1578 C CA . VAL A 1 208 ? 9.419 8.000 25.329 1.00 22.55 208 VAL A CA 1
ATOM 1579 C C . VAL A 1 208 ? 9.628 7.193 26.606 1.00 23.13 208 VAL A C 1
ATOM 1580 O O . VAL A 1 208 ? 10.482 7.524 27.423 1.00 22.95 208 VAL A O 1
ATOM 1584 N N . GLY A 1 209 ? 8.840 6.136 26.773 1.00 23.11 209 GLY A N 1
ATOM 1585 C CA . GLY A 1 209 ? 8.959 5.300 27.956 1.00 22.39 209 GLY A CA 1
ATOM 1586 C C . GLY A 1 209 ? 8.078 4.073 27.839 1.00 27.67 209 GLY A C 1
ATOM 1587 O O . GLY A 1 209 ? 7.596 3.762 26.749 1.00 26.80 209 GLY A O 1
ATOM 1588 N N . ASN A 1 210 ? 7.857 3.367 28.945 1.00 24.59 210 ASN A N 1
ATOM 1589 C CA . ASN A 1 210 ? 7.019 2.179 28.877 1.00 27.77 210 ASN A CA 1
ATOM 1590 C C . ASN A 1 210 ? 5.545 2.554 28.738 1.00 24.21 210 ASN A C 1
ATOM 1591 O O . ASN A 1 210 ? 5.143 3.681 29.035 1.00 21.56 210 ASN A O 1
ATOM 1596 N N . ARG A 1 211 ? 4.754 1.588 28.283 1.00 23.20 211 ARG A N 1
ATOM 1597 C CA . ARG A 1 211 ? 3.324 1.750 28.039 1.00 21.26 211 ARG A CA 1
ATOM 1598 C C . ARG A 1 211 ? 2.533 2.405 29.165 1.00 22.75 211 ARG A C 1
ATOM 1599 O O . ARG A 1 211 ? 1.766 3.338 28.927 1.00 26.37 211 ARG A O 1
ATOM 1607 N N . ASP A 1 212 ? 2.700 1.911 30.387 1.00 23.95 212 ASP A N 1
ATOM 1608 C CA . ASP A 1 212 ? 1.967 2.466 31.518 1.00 21.53 212 ASP A CA 1
ATOM 1609 C C . ASP A 1 212 ? 2.378 3.895 31.802 1.00 23.47 212 ASP A C 1
ATOM 1610 O O . ASP A 1 212 ? 1.532 4.760 32.034 1.00 28.17 212 ASP A O 1
ATOM 1615 N N . TYR A 1 213 ? 3.682 4.136 31.793 1.00 23.99 213 TYR A N 1
ATOM 1616 C CA . TYR A 1 213 ? 4.213 5.467 32.056 1.00 26.94 213 TYR A CA 1
ATOM 1617 C C . TYR A 1 213 ? 3.627 6.487 31.095 1.00 18.31 213 TYR A C 1
ATOM 1618 O O . TYR A 1 213 ? 3.174 7.554 31.500 1.00 24.24 213 TYR A O 1
ATOM 1627 N N . ILE A 1 214 ? 3.649 6.154 29.815 1.00 11.06 214 ILE A N 1
ATOM 1628 C CA . ILE A 1 214 ? 3.129 7.048 28.805 1.00 17.44 214 ILE A CA 1
ATOM 1629 C C . ILE A 1 214 ? 1.635 7.244 28.911 1.00 14.07 214 ILE A C 1
ATOM 1630 O O . ILE A 1 214 ? 1.111 8.266 28.484 1.00 17.69 214 ILE A O 1
ATOM 1635 N N . LYS A 1 215 ? 0.937 6.275 29.482 1.00 20.93 215 LYS A N 1
ATOM 1636 C CA . LYS A 1 215 ? -0.503 6.430 29.614 1.00 24.21 215 LYS A CA 1
ATOM 1637 C C . LYS A 1 215 ? -0.769 7.509 30.657 1.00 23.12 215 LYS A C 1
ATOM 1638 O O . LYS A 1 215 ? -1.724 8.271 30.540 1.00 20.42 215 LYS A O 1
ATOM 1644 N N . ARG A 1 216 ? 0.080 7.575 31.679 1.00 21.45 216 ARG A N 1
ATOM 1645 C CA . ARG A 1 216 ? -0.079 8.592 32.707 1.00 20.76 216 ARG A CA 1
ATOM 1646 C C . ARG A 1 216 ? 0.326 9.919 32.080 1.00 20.71 216 ARG A C 1
ATOM 1647 O O . ARG A 1 216 ? -0.220 10.972 32.414 1.00 21.43 216 ARG A O 1
ATOM 1655 N N . ALA A 1 217 ? 1.283 9.855 31.163 1.00 12.06 217 ALA A N 1
ATOM 1656 C CA . ALA A 1 217 ? 1.768 11.043 30.490 1.00 12.15 217 ALA A CA 1
ATOM 1657 C C . ALA A 1 217 ? 0.633 11.655 29.652 1.00 21.70 217 ALA A C 1
ATOM 1658 O O . ALA A 1 217 ? 0.541 12.887 29.493 1.00 15.23 217 ALA A O 1
ATOM 1660 N N . ILE A 1 218 ? -0.228 10.799 29.123 1.00 21.53 218 ILE A N 1
ATOM 1661 C CA . ILE A 1 218 ? -1.326 11.277 28.304 1.00 24.06 218 ILE A CA 1
ATOM 1662 C C . ILE A 1 218 ? -2.339 12.092 29.109 1.00 22.46 218 ILE A C 1
ATOM 1663 O O . ILE A 1 218 ? -2.876 13.079 28.605 1.00 22.43 218 ILE A O 1
ATOM 1668 N N . ARG A 1 219 ? -2.608 11.689 30.348 1.00 19.86 219 ARG A N 1
ATOM 1669 C CA . ARG A 1 219 ? -3.558 12.430 31.169 1.00 18.00 219 ARG A CA 1
ATOM 1670 C C . ARG A 1 219 ? -2.953 13.772 31.568 1.00 16.87 219 ARG A C 1
ATOM 1671 O O . ARG A 1 219 ? -3.648 14.793 31.604 1.00 17.58 219 ARG A O 1
ATOM 1679 N N . TRP A 1 220 ? -1.660 13.766 31.881 1.00 14.80 220 TRP A N 1
ATOM 1680 C CA . TRP A 1 220 ? -0.977 14.986 32.278 1.00 17.42 220 TRP A CA 1
ATOM 1681 C C . TRP A 1 220 ? -0.838 15.952 31.110 1.00 18.00 220 TRP A C 1
ATOM 1682 O O . TRP A 1 220 ? -1.016 17.162 31.281 1.00 17.92 220 TRP A O 1
ATOM 1693 N N . ARG A 1 221 ? -0.525 15.430 29.925 1.00 14.52 221 ARG A N 1
ATOM 1694 C CA . ARG A 1 221 ? -0.401 16.293 28.755 1.00 11.94 221 ARG A CA 1
ATOM 1695 C C . ARG A 1 221 ? -1.720 17.015 28.488 1.00 10.27 221 ARG A C 1
ATOM 1696 O O . ARG A 1 221 ? -1.735 18.204 28.214 1.00 19.81 221 ARG A O 1
ATOM 1704 N N . LYS A 1 222 ? -2.829 16.293 28.577 1.00 13.93 222 LYS A N 1
ATOM 1705 C CA . LYS A 1 222 ? -4.133 16.900 28.335 1.00 17.97 222 LYS A CA 1
ATOM 1706 C C . LYS A 1 222 ? -4.370 18.015 29.346 1.00 17.96 222 LYS A C 1
ATOM 1707 O O . LYS A 1 222 ? -4.771 19.121 28.977 1.00 18.33 222 LYS A O 1
ATOM 1713 N N . MET A 1 223 ? -4.114 17.717 30.619 1.00 13.65 223 MET A N 1
ATOM 1714 C CA . MET A 1 223 ? -4.300 18.690 31.687 1.00 9.22 223 MET A CA 1
ATOM 1715 C C . MET A 1 223 ? -3.422 19.927 31.501 1.00 9.02 223 MET A C 1
ATOM 1716 O O . MET A 1 223 ? -3.882 21.049 31.683 1.00 17.17 223 MET A O 1
ATOM 1721 N N . THR A 1 224 ? -2.161 19.726 31.149 1.00 12.42 224 THR A N 1
ATOM 1722 C CA . THR A 1 224 ? -1.268 20.856 30.963 1.00 13.07 224 THR A CA 1
ATOM 1723 C C . THR A 1 224 ? -1.526 21.610 29.660 1.00 15.76 224 THR A C 1
ATOM 1724 O O . THR A 1 224 ? -0.960 22.670 29.428 1.00 16.65 224 THR A O 1
ATOM 1728 N N . GLY A 1 225 ? -2.390 21.057 28.815 1.00 19.18 225 GLY A N 1
ATOM 1729 C CA . GLY A 1 225 ? -2.754 21.721 27.573 1.00 11.15 225 GLY A CA 1
ATOM 1730 C C . GLY A 1 225 ? -2.163 21.256 26.258 1.00 14.63 225 GLY A C 1
ATOM 1731 O O . GLY A 1 225 ? -2.359 21.912 25.234 1.00 21.24 225 GLY A O 1
ATOM 1732 N N . GLY A 1 226 ? -1.456 20.132 26.259 1.00 12.81 226 G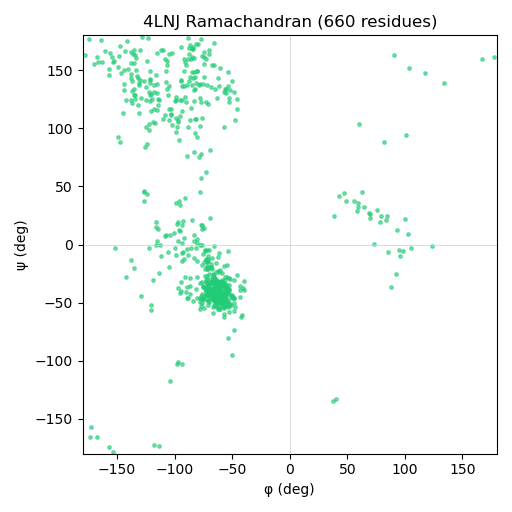LY A N 1
ATOM 1733 C CA . GLY A 1 226 ? -0.836 19.669 25.030 1.00 16.57 226 GLY A CA 1
ATOM 1734 C C . GLY A 1 226 ? -1.656 18.756 24.138 1.00 17.44 226 GLY A C 1
ATOM 1735 O O . GLY A 1 226 ? -1.204 18.395 23.049 1.00 20.06 226 GLY A O 1
ATOM 1736 N N . GLY A 1 227 ? -2.854 18.386 24.582 1.00 18.91 227 GLY A N 1
ATOM 1737 C CA . GLY A 1 227 ? -3.696 17.495 23.796 1.00 13.36 227 GLY A CA 1
ATOM 1738 C C . GLY A 1 227 ? -4.239 18.106 22.523 1.00 18.27 227 GLY A C 1
ATOM 1739 O O . GLY A 1 227 ? -5.387 18.540 22.488 1.00 14.41 227 GLY A O 1
ATOM 1740 N N . MET A 1 228 ? -3.423 18.117 21.471 1.00 20.88 228 MET A N 1
ATOM 1741 C CA . MET A 1 228 ? -3.820 18.705 20.193 1.00 19.95 228 MET A CA 1
ATOM 1742 C C . MET A 1 228 ? -4.638 17.787 19.272 1.00 26.54 228 MET A C 1
ATOM 1743 O O . MET A 1 228 ? -4.741 16.579 19.498 1.00 27.27 228 MET A O 1
ATOM 1748 N N . ARG A 1 229 ? -5.207 18.380 18.225 1.00 32.60 229 ARG A N 1
ATOM 1749 C CA . ARG A 1 229 ? -6.033 17.660 17.258 1.00 31.91 229 ARG A CA 1
ATOM 1750 C C . ARG A 1 229 ? -5.238 17.175 16.044 1.00 30.75 229 ARG A C 1
ATOM 1751 O O . ARG A 1 229 ? -4.522 16.177 16.121 1.00 30.79 229 ARG A O 1
ATOM 1759 N N . GLN A 1 230 ? -5.367 17.880 14.922 1.00 30.30 230 GLN A N 1
ATOM 1760 C CA . GLN A 1 230 ? -4.653 17.500 13.703 1.00 32.10 230 GLN A CA 1
ATOM 1761 C C . GLN A 1 230 ? -3.163 17.809 13.790 1.00 30.71 230 GLN A C 1
ATOM 1762 O O . GLN A 1 230 ? -2.639 18.604 13.012 1.00 34.64 230 GLN A O 1
ATOM 1768 N N . SER A 1 231 ? -2.483 17.170 14.736 1.00 32.86 231 SER A N 1
ATOM 1769 C CA . SER A 1 231 ? -1.052 17.380 14.923 1.00 23.43 231 SER A CA 1
ATOM 1770 C C . SER A 1 231 ? -0.297 16.691 13.802 1.00 24.89 231 SER A C 1
ATOM 1771 O O . SER A 1 231 ? 0.922 16.804 13.704 1.00 27.67 231 SER A O 1
ATOM 1774 N N . GLY A 1 232 ? -1.030 15.970 12.961 1.00 24.21 232 GLY A N 1
ATOM 1775 C CA . GLY A 1 232 ? -0.407 15.261 11.858 1.00 26.48 232 GLY A CA 1
ATOM 1776 C C . GLY A 1 232 ? 0.554 16.126 11.064 1.00 24.88 232 GLY A C 1
ATOM 1777 O O . GLY A 1 232 ? 1.674 15.710 10.760 1.00 22.19 232 GLY A O 1
ATOM 1778 N N . ILE A 1 233 ? 0.122 17.339 10.734 1.00 21.09 233 ILE A N 1
ATOM 1779 C CA . ILE A 1 233 ? 0.954 18.260 9.968 1.00 19.70 233 ILE A CA 1
ATOM 1780 C C . ILE A 1 233 ? 2.304 18.502 10.638 1.00 18.12 233 ILE A C 1
ATOM 1781 O O . ILE A 1 233 ? 3.321 18.629 9.954 1.00 25.85 233 ILE A O 1
ATOM 1786 N N . LEU A 1 234 ? 2.316 18.573 11.969 1.00 25.81 234 LEU A N 1
ATOM 1787 C CA . LEU A 1 234 ? 3.560 18.801 12.704 1.00 23.86 234 LEU A CA 1
ATOM 1788 C C . LEU A 1 234 ? 4.380 17.518 12.782 1.00 21.71 234 LEU A C 1
ATOM 1789 O O . LEU A 1 234 ? 5.587 17.524 12.538 1.00 23.70 234 LEU A O 1
ATOM 1794 N N . ALA A 1 235 ? 3.715 16.418 13.122 1.00 19.86 235 ALA A N 1
ATOM 1795 C CA . ALA A 1 235 ? 4.380 15.121 13.238 1.00 23.86 235 ALA A CA 1
ATOM 1796 C C . ALA A 1 235 ? 5.069 14.721 11.933 1.00 26.63 235 ALA A C 1
ATOM 1797 O O . ALA A 1 235 ? 6.138 14.106 11.948 1.00 22.70 235 ALA A O 1
ATOM 1799 N N . ALA A 1 236 ? 4.449 15.068 10.808 1.00 24.19 236 ALA A N 1
ATOM 1800 C CA . ALA A 1 236 ? 5.006 14.749 9.499 1.00 27.26 236 ALA A CA 1
ATOM 1801 C C . ALA A 1 236 ? 6.435 15.265 9.414 1.00 25.89 236 ALA A C 1
ATOM 1802 O O . ALA A 1 236 ? 7.351 14.539 9.023 1.00 17.97 236 ALA A O 1
ATOM 1804 N N . ALA A 1 237 ? 6.613 16.529 9.783 1.00 23.60 237 ALA A N 1
ATOM 1805 C CA . ALA A 1 237 ? 7.920 17.151 9.764 1.00 20.84 237 ALA A CA 1
ATOM 1806 C C . ALA A 1 237 ? 8.867 16.372 10.661 1.00 24.01 237 ALA A C 1
ATOM 1807 O O . ALA A 1 237 ? 10.021 16.136 10.304 1.00 22.73 237 ALA A O 1
ATOM 1809 N N . GLY A 1 238 ? 8.366 15.976 11.829 1.00 28.34 238 GLY A N 1
ATOM 1810 C CA . GLY A 1 238 ? 9.171 15.232 12.783 1.00 23.84 238 GLY A CA 1
ATOM 1811 C C . GLY A 1 238 ? 9.646 13.899 12.236 1.00 30.44 238 GLY A C 1
ATOM 1812 O O . GLY A 1 238 ? 10.722 13.411 12.587 1.00 31.60 238 GLY A O 1
ATOM 1813 N N . MET A 1 239 ? 8.837 13.295 11.376 1.00 25.88 239 MET A N 1
ATOM 1814 C CA . MET A 1 239 ? 9.211 12.032 10.784 1.00 15.34 239 MET A CA 1
ATOM 1815 C C . MET A 1 239 ? 10.285 12.296 9.745 1.00 22.05 239 MET A C 1
ATOM 1816 O O . MET A 1 239 ? 11.317 11.620 9.714 1.00 17.66 239 MET A O 1
ATOM 1821 N N . TYR A 1 240 ? 10.048 13.297 8.905 1.00 13.52 240 TYR A N 1
ATOM 1822 C CA . TYR A 1 240 ? 11.011 13.651 7.879 1.00 17.42 240 TYR A CA 1
ATOM 1823 C C . TYR A 1 240 ? 12.366 13.974 8.503 1.00 24.02 240 TYR A C 1
ATOM 1824 O O . TYR A 1 240 ? 13.404 13.558 7.995 1.00 28.95 240 TYR A O 1
ATOM 1833 N N . ALA A 1 241 ? 12.350 14.716 9.607 1.00 23.29 241 ALA A N 1
ATOM 1834 C CA . ALA A 1 241 ? 13.579 15.109 10.290 1.00 20.39 241 ALA A CA 1
ATOM 1835 C C . ALA A 1 241 ? 14.361 13.931 10.857 1.00 25.21 241 ALA A C 1
ATOM 1836 O O . ALA A 1 241 ? 15.589 13.904 10.781 1.00 26.22 241 ALA A O 1
ATOM 1838 N N . LEU A 1 242 ? 13.655 12.959 11.429 1.00 27.38 242 LEU A N 1
ATOM 1839 C CA . LEU A 1 242 ? 14.315 11.794 12.006 1.00 25.68 242 LEU A CA 1
ATOM 1840 C C . LEU A 1 242 ? 14.899 10.853 10.952 1.00 28.50 242 LEU A C 1
ATOM 1841 O O . LEU A 1 242 ? 15.770 10.033 11.253 1.00 29.41 242 LEU A O 1
ATOM 1846 N N . LYS A 1 243 ? 14.428 10.976 9.715 1.00 29.04 243 LYS A N 1
ATOM 1847 C CA . LYS A 1 243 ? 14.910 10.117 8.640 1.00 30.48 243 LYS A CA 1
ATOM 1848 C C . LYS A 1 243 ? 15.852 10.810 7.662 1.00 30.40 243 LYS A C 1
ATOM 1849 O O . LYS A 1 243 ? 16.421 10.167 6.788 1.00 36.86 243 LYS A O 1
ATOM 1855 N N . ASN A 1 244 ? 16.029 12.116 7.812 1.00 32.70 244 ASN A N 1
ATOM 1856 C CA . ASN A 1 244 ? 16.886 12.855 6.896 1.00 32.32 244 ASN A CA 1
ATOM 1857 C C . ASN A 1 244 ? 17.792 13.889 7.560 1.00 34.96 244 ASN A C 1
ATOM 1858 O O . ASN A 1 244 ? 18.725 14.388 6.927 1.00 40.11 244 ASN A O 1
ATOM 1863 N N . ASN A 1 245 ? 17.537 14.212 8.824 1.00 26.34 245 ASN A N 1
ATOM 1864 C CA . ASN A 1 245 ? 18.338 15.234 9.479 1.00 23.67 245 ASN A CA 1
ATOM 1865 C C . ASN A 1 245 ? 19.217 14.825 10.655 1.00 25.42 245 ASN A C 1
ATOM 1866 O O . ASN A 1 245 ? 19.861 15.683 11.263 1.00 25.01 245 ASN A O 1
ATOM 1871 N N . VAL A 1 246 ? 19.260 13.540 10.985 1.00 16.25 246 VAL A N 1
ATOM 1872 C CA . VAL A 1 246 ? 20.092 13.111 12.103 1.00 17.26 246 VAL A CA 1
ATOM 1873 C C . VAL A 1 246 ? 21.562 13.032 11.706 1.00 24.62 246 VAL A C 1
ATOM 1874 O O . VAL A 1 246 ? 22.431 13.577 12.391 1.00 29.94 246 VAL A O 1
ATOM 1878 N N . ALA A 1 247 ? 21.836 12.366 10.590 1.00 23.64 247 ALA A N 1
ATOM 1879 C CA . ALA A 1 247 ? 23.206 12.202 10.124 1.00 24.17 247 ALA A CA 1
ATOM 1880 C C . ALA A 1 247 ? 23.992 13.504 9.971 1.00 22.80 247 ALA A C 1
ATOM 1881 O O . ALA A 1 247 ? 25.124 13.610 10.439 1.00 23.62 247 ALA A O 1
ATOM 1883 N N . ARG A 1 248 ? 23.392 14.495 9.327 1.00 22.46 248 ARG A N 1
ATOM 1884 C CA . ARG A 1 248 ? 24.077 15.759 9.097 1.00 24.12 248 ARG A CA 1
ATOM 1885 C C . ARG A 1 248 ? 24.478 16.524 10.350 1.00 25.19 248 ARG A C 1
ATOM 1886 O O . ARG A 1 248 ? 25.224 17.496 10.262 1.00 24.94 248 ARG A O 1
ATOM 1894 N N . LEU A 1 249 ? 23.986 16.111 11.514 1.00 25.13 249 LEU A N 1
ATOM 1895 C CA . LEU A 1 249 ? 24.357 16.812 12.737 1.00 22.19 249 LEU A CA 1
ATOM 1896 C C . LEU A 1 249 ? 25.878 16.901 12.813 1.00 23.69 249 LEU A C 1
ATOM 1897 O O . LEU A 1 249 ? 26.421 17.847 13.379 1.00 25.18 249 LEU A O 1
ATOM 1902 N N . GLN A 1 250 ? 26.557 15.923 12.216 1.00 25.42 250 GLN A N 1
ATOM 1903 C CA . GLN A 1 250 ? 28.018 15.891 12.193 1.00 21.51 250 GLN A CA 1
ATOM 1904 C C . GLN A 1 250 ? 28.546 17.148 11.489 1.00 24.48 250 GLN A C 1
ATOM 1905 O O . GLN A 1 250 ? 29.599 17.683 11.847 1.00 24.76 250 GLN A O 1
ATOM 1911 N N . GLU A 1 251 ? 27.805 17.621 10.491 1.00 18.39 251 GLU A N 1
ATOM 1912 C CA . GLU A 1 251 ? 28.197 18.815 9.754 1.00 25.90 251 GLU A CA 1
ATOM 1913 C C . GLU A 1 251 ? 28.179 20.026 10.686 1.00 22.78 251 GLU A C 1
ATOM 1914 O O . GLU A 1 251 ? 29.021 20.918 10.577 1.00 28.00 251 GLU A O 1
ATOM 1920 N N . ASP A 1 252 ? 27.220 20.052 11.606 1.00 26.42 252 ASP A N 1
ATOM 1921 C CA . ASP A 1 252 ? 27.128 21.153 12.555 1.00 23.64 252 ASP A CA 1
ATOM 1922 C C . ASP A 1 252 ? 28.323 21.099 13.489 1.00 23.76 252 ASP A C 1
ATOM 1923 O O . ASP A 1 252 ? 28.976 22.111 13.742 1.00 19.89 252 ASP A O 1
ATOM 1928 N N . HIS A 1 253 ? 28.608 19.902 13.986 1.00 24.52 253 HIS A N 1
ATOM 1929 C CA . HIS A 1 253 ? 29.716 19.683 14.904 1.00 20.48 253 HIS A CA 1
ATOM 1930 C C . HIS A 1 253 ? 31.065 20.139 14.352 1.00 24.40 253 HIS A C 1
ATOM 1931 O O . HIS A 1 253 ? 31.838 20.797 15.048 1.00 26.73 253 HIS A O 1
ATOM 1938 N N . ASP A 1 254 ? 31.354 19.789 13.105 1.00 23.19 254 ASP A N 1
ATOM 1939 C CA . ASP A 1 254 ? 32.617 20.193 12.500 1.00 26.12 254 ASP A CA 1
ATOM 1940 C C . ASP A 1 254 ? 32.641 21.703 12.313 1.00 29.07 254 ASP A C 1
ATOM 1941 O O . ASP A 1 254 ? 33.698 22.330 12.400 1.00 33.09 254 ASP A O 1
ATOM 1946 N N . ASN A 1 255 ? 31.470 22.280 12.054 1.00 26.54 255 ASN A N 1
ATOM 1947 C CA . ASN A 1 255 ? 31.355 23.718 11.876 1.00 24.88 255 ASN A CA 1
ATOM 1948 C C . ASN A 1 255 ? 31.637 24.428 13.190 1.00 29.06 255 ASN A C 1
ATOM 1949 O O . ASN A 1 255 ? 32.150 25.550 13.210 1.00 30.62 255 ASN A O 1
ATOM 1954 N N . THR A 1 256 ? 31.296 23.771 14.292 1.00 27.01 256 THR A N 1
ATOM 1955 C CA . THR A 1 256 ? 31.500 24.351 15.609 1.00 26.42 256 THR A CA 1
ATOM 1956 C C . THR A 1 256 ? 32.979 24.392 15.960 1.00 26.26 256 THR A C 1
ATOM 1957 O O . THR A 1 256 ? 33.493 25.430 16.391 1.00 29.33 256 THR A O 1
ATOM 1961 N N . ALA A 1 257 ? 33.671 23.273 15.776 1.00 26.72 257 ALA A N 1
ATOM 1962 C CA . ALA A 1 257 ? 35.085 23.227 16.095 1.00 29.44 257 ALA A CA 1
ATOM 1963 C C . ALA A 1 257 ? 35.912 23.929 15.027 1.00 28.38 257 ALA A C 1
ATOM 1964 O O . ALA A 1 257 ? 37.065 24.297 15.267 1.00 38.47 257 ALA A O 1
ATOM 1966 N N . TRP A 1 258 ? 35.322 24.128 13.851 1.00 28.69 258 TRP A N 1
ATOM 1967 C CA . TRP A 1 258 ? 36.016 24.830 12.785 1.00 27.37 258 TRP A CA 1
ATOM 1968 C C . TRP A 1 258 ? 35.995 26.299 13.157 1.00 29.91 258 TRP A C 1
ATOM 1969 O O . TRP A 1 258 ? 37.013 26.986 13.089 1.00 33.16 258 TRP A O 1
ATOM 1980 N N . MET A 1 259 ? 34.815 26.767 13.551 1.00 26.83 259 MET A N 1
ATOM 1981 C CA . MET A 1 259 ? 34.614 28.158 13.945 1.00 26.59 259 MET A CA 1
ATOM 1982 C C . MET A 1 259 ? 35.410 28.480 15.205 1.00 28.28 259 MET A C 1
ATOM 1983 O O . MET A 1 259 ? 35.915 29.589 15.371 1.00 28.26 259 MET A O 1
ATOM 1988 N N . ALA A 1 260 ? 35.518 27.493 16.087 1.00 32.47 260 ALA A N 1
ATOM 1989 C CA . ALA A 1 260 ? 36.252 27.649 17.334 1.00 29.04 260 ALA A CA 1
ATOM 1990 C C . ALA A 1 260 ? 37.701 27.993 17.030 1.00 31.80 260 ALA A C 1
ATOM 1991 O O . ALA A 1 260 ? 38.319 28.806 17.720 1.00 29.39 260 ALA A O 1
ATOM 1993 N N . GLU A 1 261 ? 38.242 27.366 15.993 1.00 32.83 261 GLU A N 1
ATOM 1994 C CA . GLU A 1 261 ? 39.619 27.615 15.612 1.00 36.07 261 GLU A CA 1
ATOM 1995 C C . GLU A 1 261 ? 39.766 28.999 14.999 1.00 37.30 261 GLU A C 1
ATOM 1996 O O . GLU A 1 261 ? 40.708 29.723 15.311 1.00 42.73 261 GLU A O 1
ATOM 2002 N N . GLN A 1 262 ? 38.829 29.368 14.132 1.00 33.56 262 GLN A N 1
ATOM 2003 C CA . GLN A 1 262 ? 38.870 30.672 13.483 1.00 32.97 262 GLN A CA 1
ATOM 2004 C C . GLN A 1 262 ? 38.888 31.793 14.513 1.00 31.82 262 GLN A C 1
ATOM 2005 O O . GLN A 1 262 ? 39.689 32.723 14.421 1.00 27.20 262 GLN A O 1
ATOM 2011 N N . LEU A 1 263 ? 38.004 31.697 15.500 1.00 31.57 263 LEU A N 1
ATOM 2012 C CA . LEU A 1 263 ? 37.929 32.708 16.541 1.00 26.28 263 LEU A CA 1
ATOM 2013 C C . LEU A 1 263 ? 39.194 32.735 17.377 1.00 27.95 263 LEU A C 1
ATOM 2014 O O . LEU A 1 263 ? 39.565 33.780 17.910 1.00 30.12 263 LEU A O 1
ATOM 2019 N N . ARG A 1 264 ? 39.857 31.590 17.507 1.00 30.49 264 ARG A N 1
ATOM 2020 C CA . ARG A 1 264 ? 41.094 31.561 18.274 1.00 34.71 264 ARG A CA 1
ATOM 2021 C C . ARG A 1 264 ? 42.121 32.356 17.481 1.00 38.00 264 ARG A C 1
ATOM 2022 O O . ARG A 1 264 ? 42.822 33.208 18.025 1.00 39.54 264 ARG A O 1
ATOM 2030 N N . GLU A 1 265 ? 42.187 32.081 16.185 1.00 39.59 265 GLU A N 1
ATOM 2031 C CA . GLU A 1 265 ? 43.121 32.759 15.300 1.00 43.36 265 GLU A CA 1
ATOM 2032 C C . GLU A 1 265 ? 42.897 34.271 15.380 1.00 42.19 265 GLU A C 1
ATOM 2033 O O . GLU A 1 265 ? 43.850 35.042 15.475 1.00 46.48 265 GLU A O 1
ATOM 2039 N N . ALA A 1 266 ? 41.631 34.685 15.368 1.00 39.34 266 ALA A N 1
ATOM 2040 C CA . ALA A 1 266 ? 41.276 36.102 15.424 1.00 32.91 266 ALA A CA 1
ATOM 2041 C C . ALA A 1 266 ? 41.660 36.793 16.731 1.00 33.74 266 ALA A C 1
ATOM 2042 O O . ALA A 1 266 ? 41.940 37.990 16.743 1.00 37.57 266 ALA A O 1
ATOM 2044 N N . GLY A 1 267 ? 41.660 36.049 17.831 1.00 33.73 267 GLY A N 1
ATOM 2045 C CA . GLY A 1 267 ? 42.025 36.641 19.106 1.00 33.47 267 GLY A CA 1
ATOM 2046 C C . GLY A 1 267 ? 40.989 36.505 20.209 1.00 34.37 267 GLY A C 1
ATOM 2047 O O . GLY A 1 267 ? 41.215 36.949 21.335 1.00 32.64 267 GLY A O 1
ATOM 2048 N N . ALA A 1 268 ? 39.851 35.896 19.894 1.00 34.02 268 ALA A N 1
ATOM 2049 C CA . ALA A 1 268 ? 38.794 35.713 20.881 1.00 32.22 268 ALA A CA 1
ATOM 2050 C C . ALA A 1 268 ? 39.136 34.560 21.818 1.00 30.57 268 ALA A C 1
ATOM 2051 O O . ALA A 1 268 ? 39.623 33.517 21.385 1.00 33.59 268 ALA A O 1
ATOM 2053 N N . ASP A 1 269 ? 38.880 34.755 23.107 1.00 34.04 269 ASP A N 1
ATOM 2054 C CA . ASP A 1 269 ? 39.169 33.730 24.108 1.00 30.99 269 ASP A CA 1
ATOM 2055 C C . ASP A 1 269 ? 38.089 32.658 24.150 1.00 31.84 269 ASP A C 1
ATOM 2056 O O . ASP A 1 269 ? 37.094 32.790 24.862 1.00 33.42 269 ASP A O 1
ATOM 2061 N N . VAL A 1 270 ? 38.287 31.594 23.382 1.00 32.91 270 VAL A N 1
ATOM 2062 C CA . VAL A 1 270 ? 37.318 30.506 23.346 1.00 32.44 270 VAL A CA 1
ATOM 2063 C C . VAL A 1 270 ? 37.451 29.637 24.590 1.00 32.23 270 VAL A C 1
ATOM 2064 O O . VAL A 1 270 ? 38.518 29.104 24.878 1.00 31.82 270 VAL A O 1
ATOM 2068 N N . MET A 1 271 ? 36.351 29.506 25.323 1.00 37.64 271 MET A N 1
ATOM 2069 C CA . MET A 1 271 ? 36.319 28.722 26.551 1.00 33.85 271 MET A CA 1
ATOM 2070 C C . MET A 1 271 ? 36.293 27.223 26.287 1.00 35.79 271 MET A C 1
ATOM 2071 O O . MET A 1 271 ? 37.086 26.475 26.855 1.00 38.12 271 MET A O 1
ATOM 2076 N N . ARG A 1 272 ? 35.383 26.776 25.431 1.00 29.59 272 ARG A N 1
ATOM 2077 C CA . ARG A 1 272 ? 35.310 25.359 25.117 1.00 30.45 272 ARG A CA 1
ATOM 2078 C C . ARG A 1 272 ? 34.421 25.114 23.913 1.00 29.68 272 ARG A C 1
ATOM 2079 O O . ARG A 1 272 ? 33.616 25.964 23.538 1.00 34.45 272 ARG A O 1
ATOM 2087 N N . GLN A 1 273 ? 34.579 23.942 23.310 1.00 27.29 273 GLN A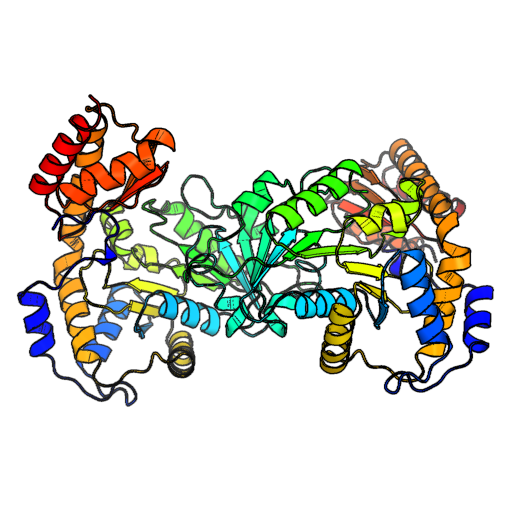 N 1
ATOM 2088 C CA . GLN A 1 273 ? 33.797 23.560 22.147 1.00 25.57 273 GLN A CA 1
ATOM 2089 C C . GLN A 1 273 ? 33.300 22.131 22.349 1.00 26.11 273 GLN A C 1
ATOM 2090 O O . GLN A 1 273 ? 34.084 21.220 22.605 1.00 30.61 273 GLN A O 1
ATOM 2096 N N . ASP A 1 274 ? 31.989 21.953 22.248 1.00 23.30 274 ASP A N 1
ATOM 2097 C CA . ASP A 1 274 ? 31.353 20.648 22.405 1.00 23.83 274 ASP A CA 1
ATOM 2098 C C . ASP A 1 274 ? 30.188 20.606 21.418 1.00 25.80 274 ASP A C 1
ATOM 2099 O O . ASP A 1 274 ? 29.409 21.555 21.349 1.00 25.42 274 ASP A O 1
ATOM 2104 N N . THR A 1 275 ? 30.071 19.513 20.662 1.00 18.57 275 THR A N 1
ATOM 2105 C CA . THR A 1 275 ? 29.011 19.369 19.667 1.00 15.50 275 THR A CA 1
ATOM 2106 C C . THR A 1 275 ? 28.753 20.663 18.897 1.00 22.59 275 THR A C 1
ATOM 2107 O O . THR A 1 275 ? 29.694 21.321 18.452 1.00 19.91 275 THR A O 1
ATOM 2111 N N . ASN A 1 276 ? 27.480 21.032 18.756 1.00 10.94 276 ASN A N 1
ATOM 2112 C CA . ASN A 1 276 ? 27.113 22.230 18.010 1.00 17.63 276 ASN A CA 1
ATOM 2113 C C . ASN A 1 276 ? 27.162 23.512 18.833 1.00 21.95 276 ASN A C 1
ATOM 2114 O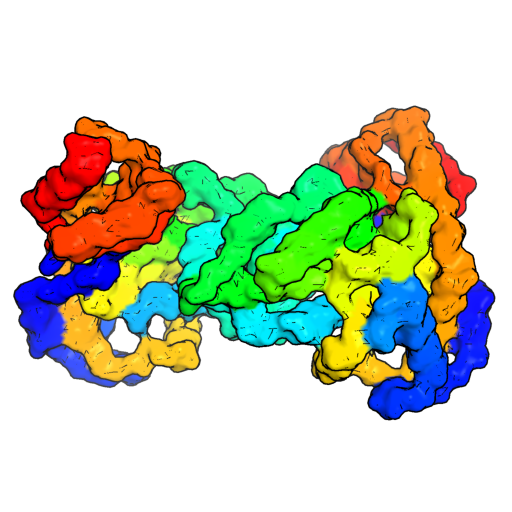 O . ASN A 1 276 ? 26.545 24.515 18.465 1.00 25.94 276 ASN A O 1
ATOM 2119 N N . MET A 1 277 ? 27.916 23.484 19.929 1.00 24.30 277 MET A N 1
ATOM 2120 C CA . MET A 1 277 ? 28.027 24.636 20.820 1.00 21.57 277 MET A CA 1
ATOM 2121 C C . MET A 1 277 ? 29.445 25.024 21.195 1.00 24.63 277 MET A C 1
ATOM 2122 O O . MET A 1 277 ? 30.271 24.164 21.493 1.00 24.57 277 MET A O 1
ATOM 2127 N N . LEU A 1 278 ? 29.722 26.323 21.192 1.00 29.88 278 LEU A N 1
ATOM 2128 C CA . LEU A 1 278 ? 31.026 26.818 21.615 1.00 28.37 278 LEU A CA 1
ATOM 2129 C C . LEU A 1 278 ? 30.778 28.048 22.477 1.00 31.19 278 LEU A C 1
ATOM 2130 O O . LEU A 1 278 ? 29.815 28.793 22.263 1.00 19.42 278 LEU A O 1
ATOM 2135 N N . PHE A 1 279 ? 31.637 28.245 23.467 1.00 29.87 279 PHE A N 1
ATOM 2136 C CA . PHE A 1 279 ? 31.493 29.366 24.376 1.00 27.42 279 PHE A CA 1
ATOM 2137 C C . PHE A 1 279 ? 32.709 30.283 24.350 1.00 30.93 279 PHE A C 1
ATOM 2138 O O . PHE A 1 279 ? 33.844 29.830 24.465 1.00 33.07 279 PHE A O 1
ATOM 2146 N N . VAL A 1 280 ? 32.464 31.578 24.191 1.00 30.63 280 VAL A N 1
ATOM 2147 C CA . VAL A 1 280 ? 33.547 32.551 24.159 1.00 29.54 280 VAL A CA 1
ATOM 2148 C C . VAL A 1 280 ? 33.440 33.489 25.355 1.00 31.72 280 VAL A C 1
ATOM 2149 O O . VAL A 1 280 ? 32.348 33.918 25.727 1.00 32.82 280 VAL A O 1
ATOM 2153 N N . ARG A 1 281 ? 34.582 33.790 25.961 1.00 34.24 281 ARG A N 1
ATOM 2154 C CA . ARG A 1 281 ? 34.630 34.698 27.097 1.00 36.97 281 ARG A CA 1
ATOM 2155 C C . ARG A 1 281 ? 34.822 36.102 26.532 1.00 36.03 281 ARG A C 1
ATOM 2156 O O . ARG A 1 281 ? 35.920 36.652 26.576 1.00 40.09 281 ARG A O 1
ATOM 2164 N N . VAL A 1 282 ? 33.752 36.673 25.989 1.00 34.08 282 VAL A N 1
ATOM 2165 C CA . VAL A 1 282 ? 33.813 38.006 25.405 1.00 33.45 282 VAL A CA 1
ATOM 2166 C C . VAL A 1 282 ? 34.190 39.081 26.418 1.00 35.76 282 VAL A C 1
ATOM 2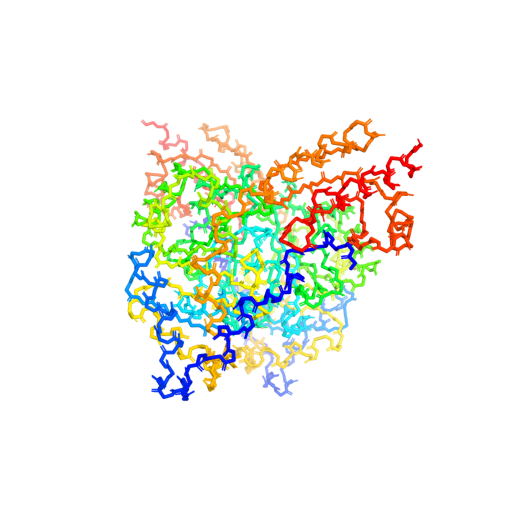167 O O . VAL A 1 282 ? 34.962 39.985 26.105 1.00 36.22 282 VAL A O 1
ATOM 2171 N N . GLY A 1 283 ? 33.642 38.984 27.627 1.00 39.03 283 GLY A N 1
ATOM 2172 C CA . GLY A 1 283 ? 33.941 39.964 28.656 1.00 43.58 283 GLY A CA 1
ATOM 2173 C C . GLY A 1 283 ? 32.816 40.962 28.856 1.00 46.89 283 GLY A C 1
ATOM 2174 O O . GLY A 1 283 ? 32.062 41.251 27.924 1.00 48.75 283 GLY A O 1
ATOM 2175 N N . GLU A 1 284 ? 32.706 41.495 30.070 1.00 46.52 284 GLU A N 1
ATOM 2176 C CA . GLU A 1 284 ? 31.660 42.460 30.400 1.00 53.97 284 GLU A CA 1
ATOM 2177 C C . GLU A 1 284 ? 31.748 43.779 29.638 1.00 53.63 284 GLU A C 1
ATOM 2178 O O . GLU A 1 284 ? 30.738 44.292 29.150 1.00 51.60 284 GLU A O 1
ATOM 2184 N N . GLU A 1 285 ? 32.954 44.329 29.540 1.00 53.38 285 GLU A N 1
ATOM 2185 C CA . GLU A 1 285 ? 33.149 45.602 28.858 1.00 54.25 285 GLU A CA 1
ATOM 2186 C C . GLU A 1 285 ? 33.006 45.524 27.342 1.00 50.49 285 GLU A C 1
ATOM 2187 O O . GLU A 1 285 ? 33.058 46.547 26.660 1.00 51.70 285 GLU A O 1
ATOM 2193 N N . ASN A 1 286 ? 32.819 44.319 26.812 1.00 47.62 286 ASN A N 1
ATOM 2194 C CA . ASN A 1 286 ? 32.664 44.153 25.370 1.00 43.38 286 ASN A CA 1
ATOM 2195 C C . ASN A 1 286 ? 31.362 43.475 24.987 1.00 42.60 286 ASN A C 1
ATOM 2196 O O . ASN A 1 286 ? 31.060 43.326 23.807 1.00 41.46 286 ASN A O 1
ATOM 2201 N N . ALA A 1 287 ? 30.591 43.072 25.988 1.00 43.25 287 ALA A N 1
ATOM 2202 C CA . ALA A 1 287 ? 29.320 42.404 25.749 1.00 48.20 287 ALA A CA 1
ATOM 2203 C C . ALA A 1 287 ? 28.453 43.170 24.756 1.00 47.28 287 ALA A C 1
ATOM 2204 O O . ALA A 1 287 ? 28.597 43.014 23.548 1.00 50.34 287 ALA A O 1
ATOM 2206 N N . ALA A 1 288 ? 27.558 44.002 25.276 1.00 47.01 288 ALA A N 1
ATOM 2207 C CA . ALA A 1 288 ? 26.649 44.789 24.450 1.00 44.95 288 ALA A CA 1
ATOM 2208 C C . ALA A 1 288 ? 27.276 45.361 23.180 1.00 44.22 288 ALA A C 1
ATOM 2209 O O . ALA A 1 288 ? 26.638 45.385 22.130 1.00 45.07 288 ALA A O 1
ATOM 2211 N N . ALA A 1 289 ? 28.519 45.824 23.272 1.00 43.14 289 ALA A N 1
ATOM 2212 C CA . ALA A 1 289 ? 29.201 46.403 22.116 1.00 44.72 289 ALA A CA 1
ATOM 2213 C C . ALA A 1 289 ? 29.272 45.401 20.971 1.00 43.59 289 ALA A C 1
ATOM 2214 O O . ALA A 1 289 ? 28.876 45.703 19.842 1.00 37.26 289 ALA A O 1
ATOM 2216 N N . LEU A 1 290 ? 29.792 44.216 21.273 1.00 42.44 290 LEU A N 1
ATOM 2217 C CA . LEU A 1 290 ? 29.918 43.147 20.291 1.00 41.08 290 LEU A CA 1
ATOM 2218 C C . LEU A 1 290 ? 28.534 42.798 19.760 1.00 41.64 290 LEU A C 1
ATOM 2219 O O . LEU A 1 290 ? 28.367 42.473 18.585 1.00 40.16 290 LEU A O 1
ATOM 2224 N N . GLY A 1 291 ? 27.546 42.861 20.645 1.00 40.41 291 GLY A N 1
ATOM 2225 C CA . GLY A 1 291 ? 26.187 42.556 20.249 1.00 38.96 291 GLY A CA 1
ATOM 2226 C C . GLY A 1 291 ? 25.768 43.457 19.107 1.00 40.69 291 GLY A C 1
ATOM 2227 O O . GLY A 1 291 ? 25.346 42.982 18.051 1.00 40.50 291 GLY A O 1
ATOM 2228 N N . GLU A 1 292 ? 25.900 44.763 19.309 1.00 38.98 292 GLU A N 1
ATOM 2229 C CA . GLU A 1 292 ? 25.517 45.723 18.281 1.00 44.38 292 GLU A CA 1
ATOM 2230 C C . GLU A 1 292 ? 26.339 45.530 17.016 1.00 40.63 292 GLU A C 1
ATOM 2231 O O . GLU A 1 292 ? 25.788 45.354 15.932 1.00 41.17 292 GLU A O 1
ATOM 2237 N N . TYR A 1 293 ? 27.659 45.571 17.158 1.00 37.93 293 TYR A N 1
ATOM 2238 C CA . TYR A 1 293 ? 28.543 45.392 16.018 1.00 38.03 293 TYR A CA 1
ATOM 2239 C C . TYR A 1 293 ? 27.973 44.273 15.156 1.00 37.97 293 TYR A C 1
ATOM 2240 O O . TYR A 1 293 ? 27.619 44.487 13.997 1.00 36.67 293 TYR A O 1
ATOM 2249 N N . MET A 1 294 ? 27.861 43.084 15.740 1.00 39.88 294 MET A N 1
ATOM 2250 C CA . MET A 1 294 ? 27.324 41.932 15.026 1.00 38.56 294 MET A CA 1
ATOM 2251 C C . MET A 1 294 ? 25.922 42.217 14.504 1.00 40.76 294 MET A C 1
ATOM 2252 O O . MET A 1 294 ? 25.684 42.172 13.297 1.00 30.94 294 MET A O 1
ATOM 2257 N N . LYS A 1 295 ? 25.000 42.512 15.417 1.00 43.85 295 LYS A N 1
ATOM 2258 C CA . LYS A 1 295 ? 23.617 42.801 15.047 1.00 47.94 295 LYS A CA 1
ATOM 2259 C C . LYS A 1 295 ? 23.558 43.717 13.831 1.00 50.20 295 LYS A C 1
ATOM 2260 O O . LYS A 1 295 ? 22.669 43.591 12.989 1.00 49.85 295 LYS A O 1
ATOM 2266 N N . ALA A 1 296 ? 24.508 44.642 13.744 1.00 47.33 296 ALA A N 1
ATOM 2267 C CA . ALA A 1 296 ? 24.560 45.564 12.622 1.00 48.79 296 ALA A CA 1
ATOM 2268 C C . ALA A 1 296 ? 24.863 44.772 11.356 1.00 49.96 296 ALA A C 1
ATOM 2269 O O . ALA A 1 296 ? 24.150 44.886 10.359 1.00 50.48 296 ALA A O 1
ATOM 2271 N N . ARG A 1 297 ? 25.921 43.966 11.405 1.00 46.77 297 ARG A N 1
ATOM 2272 C CA . ARG A 1 297 ? 26.321 43.148 10.265 1.00 45.07 297 ARG A CA 1
ATOM 2273 C C . ARG A 1 297 ? 25.319 42.036 9.991 1.00 46.05 297 ARG A C 1
ATOM 2274 O O . ARG A 1 297 ? 25.657 41.018 9.384 1.00 48.09 297 ARG A O 1
ATOM 2282 N N . ASN A 1 298 ? 24.088 42.235 10.447 1.00 43.87 298 ASN A N 1
ATOM 2283 C CA . ASN A 1 298 ? 23.024 41.263 10.251 1.00 39.58 298 ASN A CA 1
ATOM 2284 C C . ASN A 1 298 ? 23.363 39.907 10.859 1.00 36.70 298 ASN A C 1
ATOM 2285 O O . ASN A 1 298 ? 22.963 38.863 10.339 1.00 31.07 298 ASN A O 1
ATOM 2290 N N . VAL A 1 299 ? 24.114 39.933 11.956 1.00 35.32 299 VAL A N 1
ATOM 2291 C CA . VAL A 1 299 ? 24.505 38.722 12.670 1.00 30.15 299 VAL A CA 1
ATOM 2292 C C . VAL A 1 299 ? 23.839 38.768 14.037 1.00 29.36 299 VAL A C 1
ATOM 2293 O O . VAL A 1 299 ? 24.005 39.732 14.783 1.00 35.75 299 VAL A O 1
ATOM 2297 N N . LEU A 1 300 ? 23.088 37.725 14.363 1.00 28.01 300 LEU A N 1
ATOM 2298 C CA . LEU A 1 300 ? 22.377 37.670 15.635 1.00 24.10 300 LEU A CA 1
ATOM 2299 C C . LEU A 1 300 ? 22.987 36.744 16.680 1.00 25.61 300 LEU A C 1
ATOM 2300 O O . LEU A 1 300 ? 23.051 35.530 16.489 1.00 28.97 300 LEU A O 1
ATOM 2305 N N . ILE A 1 301 ? 23.431 37.320 17.791 1.00 25.88 301 ILE A N 1
ATOM 2306 C CA . ILE A 1 301 ? 23.995 36.528 18.879 1.00 28.90 301 ILE A CA 1
ATOM 2307 C C . ILE A 1 301 ? 23.421 37.015 20.200 1.00 34.05 301 ILE A C 1
ATOM 2308 O O . ILE A 1 301 ? 22.863 38.111 20.281 1.00 39.62 301 ILE A O 1
ATOM 2313 N N . ASN A 1 302 ? 23.549 36.194 21.235 1.00 27.66 302 ASN A N 1
ATOM 2314 C CA . ASN A 1 302 ? 23.063 36.575 22.546 1.00 31.81 302 ASN A CA 1
ATOM 2315 C C . ASN A 1 302 ? 24.181 37.311 23.263 1.00 30.79 302 ASN A C 1
ATOM 2316 O O . ASN A 1 302 ? 25.127 36.694 23.756 1.00 31.10 302 ASN A O 1
ATOM 2321 N N . ALA A 1 303 ? 24.073 38.638 23.284 1.00 36.44 303 ALA A N 1
ATOM 2322 C CA . ALA A 1 303 ? 25.062 39.505 23.924 1.00 39.65 303 ALA A CA 1
ATOM 2323 C C . ALA A 1 303 ? 25.249 39.098 25.375 1.00 38.69 303 ALA A C 1
ATOM 2324 O O . ALA A 1 303 ? 24.273 38.888 26.095 1.00 45.88 303 ALA A O 1
ATOM 2326 N N . SER A 1 304 ? 26.500 38.997 25.807 1.00 37.66 304 SER A N 1
ATOM 2327 C CA . SER A 1 304 ? 26.782 38.587 27.171 1.00 36.09 304 SER A CA 1
ATOM 2328 C C . SER A 1 304 ? 28.280 38.487 27.411 1.00 36.39 304 SER A C 1
ATOM 2329 O O . SER A 1 304 ? 29.063 38.419 26.469 1.00 37.08 304 SER A O 1
ATOM 2332 N N . PRO A 1 305 ? 28.700 38.505 28.685 1.00 38.50 305 PRO A N 1
ATOM 2333 C CA . PRO A 1 305 ? 30.129 38.400 28.993 1.00 41.13 305 PRO A CA 1
ATOM 2334 C C . PRO A 1 305 ? 30.687 37.131 28.350 1.00 38.53 305 PRO A C 1
ATOM 2335 O O . PRO A 1 305 ? 31.771 37.131 27.772 1.00 38.17 305 PRO A O 1
ATOM 2339 N N . ILE A 1 306 ? 29.923 36.051 28.457 1.00 33.54 306 ILE A N 1
ATOM 2340 C CA . ILE A 1 306 ? 30.293 34.775 27.871 1.00 31.77 306 ILE A CA 1
ATOM 2341 C C . ILE A 1 306 ? 29.222 34.477 26.830 1.00 28.37 306 ILE A C 1
ATOM 2342 O O . ILE A 1 306 ? 28.101 34.115 27.173 1.00 28.06 306 ILE A O 1
ATOM 2347 N N . VAL A 1 307 ? 29.562 34.647 25.558 1.00 33.43 307 VAL A N 1
ATOM 2348 C CA . VAL A 1 307 ? 28.603 34.406 24.486 1.00 34.68 307 VAL A CA 1
ATOM 2349 C C . VAL A 1 307 ? 28.521 32.938 24.102 1.00 31.23 307 VAL A C 1
ATOM 2350 O O . VAL A 1 307 ? 29.544 32.270 23.937 1.00 28.85 307 VAL A O 1
ATOM 2354 N N . ARG A 1 308 ? 27.299 32.436 23.976 1.00 29.45 308 ARG A N 1
ATOM 2355 C CA . ARG A 1 308 ? 27.099 31.052 23.579 1.00 25.91 308 ARG A CA 1
ATOM 2356 C C . ARG A 1 308 ? 26.697 31.029 22.121 1.00 21.72 308 ARG A C 1
ATOM 2357 O O . ARG A 1 308 ? 25.611 31.479 21.773 1.00 24.81 308 ARG A O 1
ATOM 2365 N N . LEU A 1 309 ? 27.572 30.510 21.272 1.00 21.35 309 LEU A N 1
ATOM 2366 C CA . LEU A 1 309 ? 27.269 30.419 19.855 1.00 19.53 309 LEU A CA 1
ATOM 2367 C C . LEU A 1 309 ? 26.808 28.999 19.556 1.00 22.68 309 LEU A C 1
ATOM 2368 O O . LEU A 1 309 ? 27.486 28.028 19.904 1.00 19.59 309 LEU A O 1
ATOM 2373 N N . VAL A 1 310 ? 25.646 28.882 18.921 1.00 16.00 310 VAL A N 1
ATOM 2374 C CA . VAL A 1 310 ? 25.076 27.582 18.592 1.00 16.23 310 VAL A CA 1
ATOM 2375 C C . VAL A 1 310 ? 24.943 27.408 17.083 1.00 19.22 310 VAL A C 1
ATOM 2376 O O . VAL A 1 310 ? 24.534 28.329 16.380 1.00 19.79 310 VAL A O 1
ATOM 2380 N N . THR A 1 311 ? 25.291 26.224 16.585 1.00 20.51 311 THR A N 1
ATOM 2381 C CA . THR A 1 311 ? 25.193 25.944 15.154 1.00 18.38 311 THR A CA 1
ATOM 2382 C C . THR A 1 311 ? 23.967 25.107 14.833 1.00 22.57 311 THR A C 1
ATOM 2383 O O . THR A 1 311 ? 23.363 24.503 15.719 1.00 17.47 311 THR A O 1
ATOM 2387 N N . HIS A 1 312 ? 23.618 25.065 13.553 1.00 24.14 312 HIS A N 1
ATOM 2388 C CA . HIS A 1 312 ? 22.443 24.337 13.094 1.00 24.87 312 HIS A CA 1
ATOM 2389 C C . HIS A 1 312 ? 22.428 24.387 11.567 1.00 30.26 312 HIS A C 1
ATOM 2390 O O . HIS A 1 312 ? 23.277 25.037 10.959 1.00 29.32 312 HIS A O 1
ATOM 2397 N N . LEU A 1 313 ? 21.457 23.726 10.945 1.00 29.22 313 LEU A N 1
ATOM 2398 C CA . LEU A 1 313 ? 21.387 23.695 9.488 1.00 26.45 313 LEU A CA 1
ATOM 2399 C C . LEU A 1 313 ? 21.149 25.025 8.768 1.00 26.62 313 LEU A C 1
ATOM 2400 O O . LEU A 1 313 ? 21.368 25.116 7.568 1.00 30.13 313 LEU A O 1
ATOM 2405 N N . ASP A 1 314 ? 20.705 26.052 9.483 1.00 26.13 314 ASP A N 1
ATOM 2406 C CA . ASP A 1 314 ? 20.462 27.344 8.847 1.00 24.83 314 ASP A CA 1
ATOM 2407 C C . ASP A 1 314 ? 21.637 28.298 8.916 1.00 25.51 314 ASP A C 1
ATOM 2408 O O . ASP A 1 314 ? 21.485 29.508 8.710 1.00 23.54 314 ASP A O 1
ATOM 2413 N N . VAL A 1 315 ? 22.806 27.750 9.218 1.00 18.98 315 VAL A N 1
ATOM 2414 C CA . VAL A 1 315 ? 24.016 28.542 9.276 1.00 23.67 315 VAL A CA 1
ATOM 2415 C C . VAL A 1 315 ? 25.075 27.704 8.583 1.00 25.33 315 VAL A C 1
ATOM 2416 O O . VAL A 1 315 ? 25.333 26.567 8.974 1.00 26.47 315 VAL A O 1
ATOM 2420 N N . SER A 1 316 ? 25.664 28.260 7.529 1.00 26.21 316 SER A N 1
ATOM 2421 C CA . SER A 1 316 ? 26.682 27.556 6.752 1.00 29.48 316 SER A CA 1
ATOM 2422 C C . SER A 1 316 ? 28.080 27.911 7.233 1.00 29.84 316 SER A C 1
ATOM 2423 O O . SER A 1 316 ? 28.255 28.826 8.038 1.00 19.88 316 SER A O 1
ATOM 2426 N N . ARG A 1 317 ? 29.080 27.185 6.742 1.00 31.76 317 ARG A N 1
ATOM 2427 C CA . ARG A 1 317 ? 30.447 27.481 7.136 1.00 30.78 317 ARG A CA 1
ATOM 2428 C C . ARG A 1 317 ? 30.827 28.828 6.538 1.00 32.56 317 ARG A C 1
ATOM 2429 O O . ARG A 1 317 ? 31.506 29.628 7.178 1.00 35.72 317 ARG A O 1
ATOM 2437 N N . ALA A 1 318 ? 30.373 29.080 5.313 1.00 26.17 318 ALA A N 1
ATOM 2438 C CA . ALA A 1 318 ? 30.664 30.342 4.648 1.00 27.88 318 ALA A CA 1
ATOM 2439 C C . ALA A 1 318 ? 30.141 31.487 5.510 1.00 31.37 318 ALA A C 1
ATOM 2440 O O . ALA A 1 318 ? 30.808 32.509 5.670 1.00 29.64 318 ALA A O 1
ATOM 2442 N N . GLN A 1 319 ? 28.943 31.314 6.065 1.00 31.15 319 GLN A N 1
ATOM 2443 C CA . GLN A 1 319 ? 28.356 32.344 6.917 1.00 26.99 319 GLN A CA 1
ATOM 2444 C C . GLN A 1 319 ? 29.173 32.462 8.192 1.00 29.54 319 GLN A C 1
ATOM 2445 O O . GLN A 1 319 ? 29.315 33.552 8.750 1.00 32.08 319 GLN A O 1
ATOM 2451 N N . LEU A 1 320 ? 29.717 31.337 8.647 1.00 26.81 320 LEU A N 1
ATOM 2452 C CA . LEU A 1 320 ? 30.540 31.334 9.847 1.00 26.28 320 LEU A CA 1
ATOM 2453 C C . LEU A 1 320 ? 31.825 32.075 9.527 1.00 25.29 320 LEU A C 1
ATOM 2454 O O . LEU A 1 320 ? 32.408 32.730 10.386 1.00 27.94 320 LEU A O 1
ATOM 2459 N N . ALA A 1 321 ? 32.257 31.977 8.274 1.00 31.25 321 ALA A N 1
ATOM 2460 C CA . ALA A 1 321 ? 33.461 32.668 7.836 1.00 31.12 321 ALA A CA 1
ATOM 2461 C C . ALA A 1 321 ? 33.204 34.163 7.997 1.00 31.08 321 ALA A C 1
ATOM 2462 O O . ALA A 1 321 ? 34.052 34.897 8.497 1.00 33.69 321 ALA A O 1
ATOM 2464 N N . GLU A 1 322 ? 32.019 34.596 7.579 1.00 24.36 322 GLU A N 1
ATOM 2465 C CA . GLU A 1 322 ? 31.629 35.995 7.681 1.00 30.56 322 GLU A CA 1
ATOM 2466 C C . GLU A 1 322 ? 31.710 36.484 9.122 1.00 28.52 322 GLU A C 1
ATOM 2467 O O . GLU A 1 322 ? 32.371 37.482 9.406 1.00 33.69 322 GLU A O 1
ATOM 2473 N N . VAL A 1 323 ? 31.038 35.774 10.025 1.00 23.99 323 VAL A N 1
ATOM 2474 C CA . VAL A 1 323 ? 31.028 36.133 11.440 1.00 23.57 323 VAL A CA 1
ATOM 2475 C C . VAL A 1 323 ? 32.416 36.097 12.076 1.00 24.57 323 VAL A C 1
ATOM 2476 O O . VAL A 1 323 ? 32.720 36.898 12.961 1.00 28.94 323 VAL A O 1
ATOM 2480 N N . ALA A 1 324 ? 33.254 35.166 11.638 1.00 20.94 324 ALA A N 1
ATOM 2481 C CA . ALA A 1 324 ? 34.600 35.065 12.185 1.00 26.34 324 ALA A CA 1
ATOM 2482 C C . ALA A 1 324 ? 35.425 36.242 11.679 1.00 31.10 324 ALA A C 1
ATOM 2483 O O . ALA A 1 324 ? 36.375 36.675 12.331 1.00 33.92 324 ALA A O 1
ATOM 2485 N N . ALA A 1 325 ? 35.056 36.755 10.510 1.00 31.20 325 ALA A N 1
ATOM 2486 C CA . ALA A 1 325 ? 35.749 37.898 9.930 1.00 32.10 325 ALA A CA 1
ATOM 2487 C C . ALA A 1 325 ? 35.281 39.154 10.661 1.00 34.94 325 ALA A C 1
ATOM 2488 O O . ALA A 1 325 ? 36.095 39.984 11.072 1.00 35.26 325 ALA A O 1
ATOM 2490 N N . HIS A 1 326 ? 33.965 39.282 10.825 1.00 33.54 326 HIS A N 1
ATOM 2491 C CA . HIS A 1 326 ? 33.386 40.429 11.516 1.00 36.73 326 HIS A CA 1
ATOM 2492 C C . HIS A 1 326 ? 33.917 40.484 12.937 1.00 38.66 326 HIS A C 1
ATOM 2493 O O . HIS A 1 326 ? 34.144 41.562 13.488 1.00 41.60 326 HIS A O 1
ATOM 2500 N N . TRP A 1 327 ? 34.110 39.314 13.532 1.00 37.59 327 TRP A N 1
ATOM 2501 C CA . TRP A 1 327 ? 34.611 39.248 14.893 1.00 37.46 327 TRP A CA 1
ATOM 2502 C C . TRP A 1 327 ? 36.068 39.691 14.917 1.00 39.67 327 TRP A C 1
ATOM 2503 O O . TRP A 1 327 ? 36.453 40.539 15.721 1.00 40.84 327 TRP A O 1
ATOM 2514 N N . ARG A 1 328 ? 36.875 39.118 14.029 1.00 38.86 328 ARG A N 1
ATOM 2515 C CA . ARG A 1 328 ? 38.286 39.473 13.955 1.00 42.48 328 ARG A CA 1
ATOM 2516 C C . ARG A 1 328 ? 38.416 40.989 13.859 1.00 44.94 328 ARG A C 1
ATOM 2517 O O . ARG A 1 328 ? 39.237 41.599 14.548 1.00 46.35 328 ARG A O 1
ATOM 2525 N N . ALA A 1 329 ? 37.594 41.588 13.001 1.00 43.99 329 ALA A N 1
ATOM 2526 C CA . ALA A 1 329 ? 37.604 43.032 12.808 1.00 42.93 329 ALA A CA 1
ATOM 2527 C C . ALA A 1 329 ? 37.281 43.737 14.122 1.00 41.70 329 ALA A C 1
ATOM 2528 O O . ALA A 1 329 ? 37.839 44.790 14.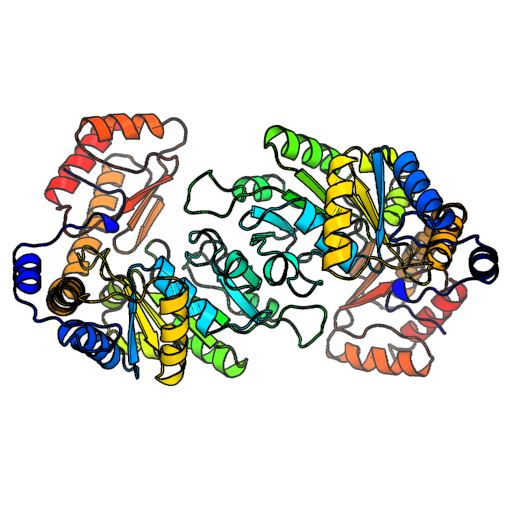429 1.00 46.45 329 ALA A O 1
ATOM 2530 N N . PHE A 1 330 ? 36.381 43.144 14.896 1.00 36.99 330 PHE A N 1
ATOM 2531 C CA . PHE A 1 330 ? 35.981 43.710 16.176 1.00 36.07 330 PHE A CA 1
ATOM 2532 C C . PHE A 1 330 ? 37.197 43.889 17.079 1.00 39.00 330 PHE A C 1
ATOM 2533 O O . PHE A 1 330 ? 37.552 45.006 17.454 1.00 40.96 330 PHE A O 1
ATOM 2541 N N . LEU A 1 331 ? 37.832 42.768 17.410 1.00 43.82 331 LEU A N 1
ATOM 2542 C CA . LEU A 1 331 ? 38.996 42.734 18.290 1.00 46.85 331 LEU A CA 1
ATOM 2543 C C . LEU A 1 331 ? 40.258 43.382 17.727 1.00 52.53 331 LEU A C 1
ATOM 2544 O O . LEU A 1 331 ? 41.162 43.750 18.481 1.00 52.88 331 LEU A O 1
ATOM 2549 N N . ALA A 1 332 ? 40.325 43.508 16.408 1.00 54.49 332 ALA A N 1
ATOM 2550 C CA . ALA A 1 332 ? 41.482 44.106 15.755 1.00 60.88 332 ALA A CA 1
ATOM 2551 C C . ALA A 1 332 ? 41.331 43.971 14.247 1.00 68.01 332 ALA A C 1
ATOM 2552 O O . ALA A 1 332 ? 42.128 43.222 13.641 1.00 72.49 332 ALA A O 1
ATOM 2554 N N . MET B 1 1 ? 15.529 11.852 82.306 1.00 46.47 1 MET B N 1
ATOM 2555 C CA . MET B 1 1 ? 16.036 10.463 82.111 1.00 47.70 1 MET B CA 1
ATOM 2556 C C . MET B 1 1 ? 17.359 10.501 81.348 1.00 45.94 1 MET B C 1
ATOM 2557 O O . MET B 1 1 ? 17.989 9.471 81.125 1.00 49.44 1 MET B O 1
ATOM 2562 N N . ILE B 1 2 ? 17.775 11.710 80.981 1.00 44.38 2 ILE B N 1
ATOM 2563 C CA . ILE B 1 2 ? 19.003 11.956 80.221 1.00 43.49 2 ILE B CA 1
ATOM 2564 C C . ILE B 1 2 ? 18.743 11.734 78.734 1.00 44.32 2 ILE B C 1
ATOM 2565 O O . ILE B 1 2 ? 18.932 10.638 78.207 1.00 50.77 2 ILE B O 1
ATOM 2570 N N . ASP B 1 3 ? 18.301 12.794 78.071 1.00 37.83 3 ASP B N 1
ATOM 2571 C CA . ASP B 1 3 ? 17.996 12.746 76.653 1.00 35.84 3 ASP B CA 1
ATOM 2572 C C . ASP B 1 3 ? 18.850 13.800 75.961 1.00 33.25 3 ASP B C 1
ATOM 2573 O O . ASP B 1 3 ? 18.553 14.992 76.035 1.00 33.36 3 ASP B O 1
ATOM 2578 N N . LEU B 1 4 ? 19.911 13.364 75.293 1.00 30.57 4 LEU B N 1
ATOM 2579 C CA . LEU B 1 4 ? 20.796 14.289 74.600 1.00 27.60 4 LEU B CA 1
ATOM 2580 C C . LEU B 1 4 ? 20.500 14.321 73.105 1.00 24.49 4 LEU B C 1
ATOM 2581 O O . LEU B 1 4 ? 21.253 14.906 72.330 1.00 26.02 4 LEU B O 1
ATOM 2586 N N . ARG B 1 5 ? 19.389 13.696 72.719 1.00 23.04 5 ARG B N 1
ATOM 2587 C CA . ARG B 1 5 ? 18.956 13.623 71.323 1.00 29.14 5 ARG B CA 1
ATOM 2588 C C . ARG B 1 5 ? 18.595 14.972 70.716 1.00 26.26 5 ARG B C 1
ATOM 2589 O O . ARG B 1 5 ? 18.972 15.277 69.589 1.00 27.26 5 ARG B O 1
ATOM 2597 N N . SER B 1 6 ? 17.843 15.767 71.461 1.00 32.29 6 SER B N 1
ATOM 2598 C CA . SER B 1 6 ? 17.422 17.078 70.986 1.00 34.59 6 SER B CA 1
ATOM 2599 C C . SER B 1 6 ? 17.019 17.940 72.170 1.00 33.55 6 SER B C 1
ATOM 2600 O O . SER B 1 6 ? 16.850 17.442 73.282 1.00 29.42 6 SER B O 1
ATOM 2603 N N . ASP B 1 7 ? 16.886 19.239 71.934 1.00 34.28 7 ASP B N 1
ATOM 2604 C CA . ASP B 1 7 ? 16.465 20.144 72.989 1.00 31.80 7 ASP B CA 1
ATOM 2605 C C . ASP B 1 7 ? 14.943 20.235 72.899 1.00 28.45 7 ASP B C 1
ATOM 2606 O O . ASP B 1 7 ? 14.309 21.010 73.615 1.00 27.52 7 ASP B O 1
ATOM 2611 N N . THR B 1 8 ? 14.369 19.423 72.013 1.00 27.42 8 THR B N 1
ATOM 2612 C CA . THR B 1 8 ? 12.923 19.387 71.807 1.00 29.79 8 THR B CA 1
ATOM 2613 C C . THR B 1 8 ? 12.232 18.526 72.855 1.00 29.16 8 THR B C 1
ATOM 2614 O O . THR B 1 8 ? 11.005 18.431 72.873 1.00 33.47 8 THR B O 1
ATOM 2618 N N . VAL B 1 9 ? 13.020 17.908 73.729 1.00 27.05 9 VAL B N 1
ATOM 2619 C CA . VAL B 1 9 ? 12.470 17.041 74.767 1.00 29.77 9 VAL B CA 1
ATOM 2620 C C . VAL B 1 9 ? 12.205 17.756 76.091 1.00 26.33 9 VAL B C 1
ATOM 2621 O O . VAL B 1 9 ? 11.642 17.171 77.015 1.00 26.25 9 VAL B O 1
ATOM 2625 N N . THR B 1 10 ? 12.619 19.014 76.179 1.00 30.75 10 THR B N 1
ATOM 2626 C CA . THR B 1 10 ? 12.428 19.809 77.388 1.00 23.84 10 THR B CA 1
ATOM 2627 C C . THR B 1 10 ? 10.991 19.710 77.895 1.00 25.95 10 THR B C 1
ATOM 2628 O O . THR B 1 10 ? 10.037 19.870 77.129 1.00 28.35 10 THR B O 1
ATOM 2632 N N . ARG B 1 11 ? 10.834 19.442 79.187 1.00 25.82 11 ARG B N 1
ATOM 2633 C CA . ARG B 1 11 ? 9.503 19.328 79.772 1.00 23.52 11 ARG B CA 1
ATOM 2634 C C . ARG B 1 11 ? 9.162 20.516 80.662 1.00 21.13 11 ARG B C 1
ATOM 2635 O O . ARG B 1 11 ? 10.037 21.116 81.278 1.00 29.13 11 ARG B O 1
ATOM 2643 N N . PRO B 1 12 ? 7.872 20.868 80.735 1.00 23.84 12 PRO B N 1
ATOM 2644 C CA . PRO B 1 12 ? 7.386 21.987 81.543 1.00 26.82 12 PRO B CA 1
ATOM 2645 C C . PRO B 1 12 ? 7.747 21.909 83.021 1.00 29.50 12 PRO B C 1
ATOM 2646 O O . PRO B 1 12 ? 7.606 20.860 83.652 1.00 28.88 12 PRO B O 1
ATOM 2650 N N . SER B 1 13 ? 8.222 23.026 83.566 1.00 25.42 13 SER B N 1
ATOM 2651 C CA . SER B 1 13 ? 8.559 23.088 84.977 1.00 24.83 13 SER B CA 1
ATOM 2652 C C . SER B 1 13 ? 7.231 23.379 85.669 1.00 25.23 13 SER B C 1
ATOM 2653 O O . SER B 1 13 ? 6.293 23.846 85.029 1.00 29.42 13 SER B O 1
ATOM 2656 N N . ARG B 1 14 ? 7.136 23.109 86.966 1.00 30.39 14 ARG B N 1
ATOM 2657 C CA . ARG B 1 14 ? 5.881 23.349 87.671 1.00 29.63 14 ARG B CA 1
ATOM 2658 C C . ARG B 1 14 ? 5.415 24.798 87.566 1.00 27.31 14 ARG B C 1
ATOM 2659 O O . ARG B 1 14 ? 4.218 25.063 87.476 1.00 29.10 14 ARG B O 1
ATOM 2667 N N . ALA B 1 15 ? 6.360 25.732 87.576 1.00 23.88 15 ALA B N 1
ATOM 2668 C CA . ALA B 1 15 ? 6.027 27.149 87.481 1.00 24.84 15 ALA B CA 1
ATOM 2669 C C . ALA B 1 15 ? 5.458 27.477 86.107 1.00 24.47 15 ALA B C 1
ATOM 2670 O O . ALA B 1 15 ? 4.606 28.352 85.971 1.00 20.57 15 ALA B O 1
ATOM 2672 N N . MET B 1 16 ? 5.939 26.781 85.085 1.00 25.25 16 MET B N 1
ATOM 2673 C CA . MET B 1 16 ? 5.450 27.018 83.737 1.00 24.08 16 MET B CA 1
ATOM 2674 C C . MET B 1 16 ? 4.013 26.518 83.629 1.00 29.28 16 MET B C 1
ATOM 2675 O O . MET B 1 16 ? 3.143 27.218 83.107 1.00 27.48 16 MET B O 1
ATOM 2680 N N . LEU B 1 17 ? 3.772 25.307 84.132 1.00 27.61 17 LEU B N 1
ATOM 2681 C CA . LEU B 1 17 ? 2.446 24.699 84.083 1.00 29.65 17 LEU B CA 1
ATOM 2682 C C . LEU B 1 17 ? 1.424 25.548 84.812 1.00 31.68 17 LEU B C 1
ATOM 2683 O O . LEU B 1 17 ? 0.313 25.752 84.326 1.00 34.40 17 LEU B O 1
ATOM 2688 N N . GLU B 1 18 ? 1.799 26.040 85.986 1.00 33.27 18 GLU B N 1
ATOM 2689 C CA . GLU B 1 18 ? 0.899 26.881 86.762 1.00 37.12 18 GLU B CA 1
ATOM 2690 C C . GLU B 1 18 ? 0.532 28.098 85.931 1.00 29.33 18 GLU B C 1
ATOM 2691 O O . GLU B 1 18 ? -0.636 28.451 85.813 1.00 34.66 18 GLU B O 1
ATOM 2697 N N . ALA B 1 19 ? 1.544 28.729 85.349 1.00 29.67 19 ALA B N 1
ATOM 2698 C CA . ALA B 1 19 ? 1.332 29.902 84.518 1.00 26.18 19 ALA B CA 1
ATOM 2699 C C . ALA B 1 19 ? 0.334 29.583 83.413 1.00 27.29 19 ALA B C 1
ATOM 2700 O O . ALA B 1 19 ? -0.467 30.429 83.027 1.00 34.95 19 ALA B O 1
ATOM 2702 N N . MET B 1 20 ? 0.376 28.352 82.919 1.00 28.48 20 MET B N 1
ATOM 2703 C CA . MET B 1 20 ? -0.525 27.925 81.860 1.00 32.66 20 MET B CA 1
ATOM 2704 C C . MET B 1 20 ? -1.925 27.646 82.391 1.00 36.55 20 MET B C 1
ATOM 2705 O O . MET B 1 20 ? -2.917 28.044 81.786 1.00 43.74 20 MET B O 1
ATOM 2710 N N . MET B 1 21 ? -1.996 26.954 83.523 1.00 37.38 21 MET B N 1
ATOM 2711 C CA . MET B 1 21 ? -3.275 26.582 84.120 1.00 43.51 21 MET B CA 1
ATOM 2712 C C . MET B 1 21 ? -4.057 27.747 84.719 1.00 40.80 21 MET B C 1
ATOM 2713 O O . MET B 1 21 ? -5.239 27.607 85.028 1.00 46.33 21 MET B O 1
ATOM 2718 N N . ALA B 1 22 ? -3.407 28.895 84.873 1.00 37.11 22 ALA B N 1
ATOM 2719 C CA . ALA B 1 22 ? -4.069 30.067 85.442 1.00 36.62 22 ALA B CA 1
ATOM 2720 C C . ALA B 1 22 ? -4.206 31.210 84.440 1.00 37.03 22 ALA B C 1
ATOM 2721 O O . ALA B 1 22 ? -4.509 32.343 84.816 1.00 37.72 22 ALA B O 1
ATOM 2723 N N . ALA B 1 23 ? -3.987 30.916 83.165 1.00 34.94 23 ALA B N 1
ATOM 2724 C CA . ALA B 1 23 ? -4.076 31.948 82.148 1.00 35.03 23 ALA B CA 1
ATOM 2725 C C . ALA B 1 23 ? -5.490 32.140 81.629 1.00 34.82 23 ALA B C 1
ATOM 2726 O O . ALA B 1 23 ? -6.269 31.191 81.539 1.00 34.02 23 ALA B O 1
ATOM 2728 N N . PRO B 1 24 ? -5.851 33.390 81.318 1.00 32.94 24 PRO B N 1
ATOM 2729 C CA . PRO B 1 24 ? -7.182 33.692 80.793 1.00 32.07 24 PRO B CA 1
ATOM 2730 C C . PRO B 1 24 ? -7.108 33.362 79.305 1.00 29.10 24 PRO B C 1
ATOM 2731 O O . PRO B 1 24 ? -6.098 33.646 78.655 1.00 19.14 24 PRO B O 1
ATOM 2735 N N . VAL B 1 25 ? -8.156 32.747 78.777 1.00 29.75 25 VAL B N 1
ATOM 2736 C CA . VAL B 1 25 ? -8.172 32.360 77.375 1.00 28.79 25 VAL B CA 1
ATOM 2737 C C . VAL B 1 25 ? -9.449 32.818 76.687 1.00 27.18 25 VAL B C 1
ATOM 2738 O O . VAL B 1 25 ? -10.408 33.217 77.339 1.00 33.31 25 VAL B O 1
ATOM 2742 N N . GLY B 1 26 ? -9.444 32.751 75.362 1.00 32.02 26 GLY B N 1
ATOM 2743 C CA . GLY B 1 26 ? -10.600 33.139 74.572 1.00 31.06 26 GLY B CA 1
ATOM 2744 C C . GLY B 1 26 ? -10.497 32.425 73.239 1.00 28.52 26 GLY B C 1
ATOM 2745 O O . GLY B 1 26 ? -9.602 31.599 73.054 1.00 23.48 26 GLY B O 1
ATOM 2746 N N . ASP B 1 27 ? -11.394 32.713 72.305 1.00 28.04 27 ASP B N 1
ATOM 2747 C CA . ASP B 1 27 ? -11.298 32.055 71.013 1.00 28.58 27 ASP B CA 1
ATOM 2748 C C . ASP B 1 27 ? -10.275 32.817 70.179 1.00 25.18 27 ASP B C 1
ATOM 2749 O O . ASP B 1 27 ? -10.539 33.933 69.739 1.00 20.61 27 ASP B O 1
ATOM 2754 N N . ASP B 1 28 ? -9.106 32.217 69.968 1.00 26.48 28 ASP B N 1
ATOM 2755 C CA . ASP B 1 28 ? -8.057 32.874 69.198 1.00 24.08 28 ASP B CA 1
ATOM 2756 C C . ASP B 1 28 ? -8.458 33.153 67.754 1.00 28.29 28 ASP B C 1
ATOM 2757 O O . ASP B 1 28 ? -8.002 34.130 67.159 1.00 25.31 28 ASP B O 1
ATOM 2762 N N . VAL B 1 29 ? -9.302 32.300 67.185 1.00 29.16 29 VAL B N 1
ATOM 2763 C CA . VAL B 1 29 ? -9.748 32.514 65.813 1.00 30.12 29 VAL B CA 1
ATOM 2764 C C . VAL B 1 29 ? -10.485 33.842 65.789 1.00 29.24 29 VAL B C 1
ATOM 2765 O O . VAL B 1 29 ? -10.415 34.591 64.820 1.00 33.71 29 VAL B O 1
ATOM 2769 N N . TYR B 1 30 ? -11.187 34.132 66.875 1.00 32.26 30 TYR B N 1
ATOM 2770 C CA . TYR B 1 30 ? -11.924 35.382 66.985 1.00 38.14 30 TYR B CA 1
ATOM 2771 C C . TYR B 1 30 ? -10.986 36.462 67.505 1.00 37.89 30 TYR B C 1
ATOM 2772 O O . TYR B 1 30 ? -11.372 37.623 67.632 1.00 38.87 30 TYR B O 1
ATOM 2781 N N . GLY B 1 31 ? -9.751 36.067 67.803 1.00 36.42 31 GLY B N 1
ATOM 2782 C CA . GLY B 1 31 ? -8.776 37.010 68.319 1.00 34.04 31 GLY B CA 1
ATOM 2783 C C . GLY B 1 31 ? -9.142 37.450 69.723 1.00 35.82 31 GLY B C 1
ATOM 2784 O O . GLY B 1 31 ? -8.726 38.521 70.169 1.00 26.50 31 GLY B O 1
ATOM 2785 N N . ASP B 1 32 ? -9.924 36.617 70.412 1.00 33.98 32 ASP B N 1
ATOM 2786 C CA . ASP B 1 32 ? -10.375 36.900 71.774 1.00 34.04 32 ASP B CA 1
ATOM 2787 C C . ASP B 1 32 ? -9.530 36.271 72.875 1.00 33.59 32 ASP B C 1
ATOM 2788 O O . ASP B 1 32 ? -9.954 36.239 74.029 1.00 31.40 32 ASP B O 1
ATOM 2793 N N . ASP B 1 33 ? -8.351 35.756 72.539 1.00 33.25 33 ASP B N 1
ATOM 2794 C CA . ASP B 1 33 ? -7.510 35.155 73.568 1.00 33.54 33 ASP B CA 1
ATOM 2795 C C . ASP B 1 33 ? -6.428 36.128 74.024 1.00 32.29 33 ASP B C 1
ATOM 2796 O O . ASP B 1 33 ? -5.472 36.411 73.293 1.00 30.08 33 ASP B O 1
ATOM 2801 N N . PRO B 1 34 ? -6.571 36.644 75.256 1.00 33.68 34 PRO B N 1
ATOM 2802 C CA . PRO B 1 34 ? -5.686 37.598 75.935 1.00 30.43 34 PRO B CA 1
ATOM 2803 C C . PRO B 1 34 ? -4.224 37.176 75.975 1.00 20.72 34 PRO B C 1
ATOM 2804 O O . PRO B 1 34 ? -3.338 37.938 75.595 1.00 25.41 34 PRO B O 1
ATOM 2808 N N . THR B 1 35 ? -3.977 35.963 76.452 1.00 16.10 35 THR B N 1
ATOM 2809 C CA . THR B 1 35 ? -2.616 35.464 76.558 1.00 18.79 35 THR B CA 1
ATOM 2810 C C . THR B 1 35 ? -1.940 35.323 75.195 1.00 16.96 35 THR B C 1
ATOM 2811 O O . THR B 1 35 ? -0.803 35.754 75.027 1.00 19.06 35 THR B O 1
ATOM 2815 N N . VAL B 1 36 ? -2.628 34.741 74.216 1.00 28.04 36 VAL B N 1
ATOM 2816 C CA . VAL B 1 36 ? -2.032 34.608 72.887 1.00 24.27 36 VAL B CA 1
ATOM 2817 C C . VAL B 1 36 ? -1.650 35.991 72.361 1.00 26.04 36 VAL B C 1
ATOM 2818 O O . VAL B 1 36 ? -0.518 36.210 71.926 1.00 29.00 36 VAL B O 1
ATOM 2822 N N . ASN B 1 37 ? -2.596 36.925 72.408 1.00 26.17 37 ASN B N 1
ATOM 2823 C CA . ASN B 1 37 ? -2.339 38.281 71.939 1.00 27.99 37 ASN B CA 1
ATOM 2824 C C . ASN B 1 37 ? -1.170 38.878 72.728 1.00 24.37 37 ASN B C 1
ATOM 2825 O O . ASN B 1 37 ? -0.245 39.455 72.155 1.00 18.91 37 ASN B O 1
ATOM 2830 N N . ALA B 1 38 ? -1.203 38.708 74.044 1.00 20.32 38 ALA B N 1
ATOM 2831 C CA . ALA B 1 38 ? -0.143 39.218 74.908 1.00 17.55 38 ALA B CA 1
ATOM 2832 C C . ALA B 1 38 ? 1.218 38.680 74.476 1.00 19.61 38 ALA B C 1
ATOM 2833 O O . ALA B 1 38 ? 2.194 39.427 74.386 1.00 22.76 38 ALA B O 1
ATOM 2835 N N . LEU B 1 39 ? 1.278 37.378 74.214 1.00 18.22 39 LEU B N 1
ATOM 2836 C CA . LEU B 1 39 ? 2.525 36.749 73.796 1.00 17.83 39 LEU B CA 1
ATOM 2837 C C . LEU B 1 39 ? 3.029 37.339 72.487 1.00 17.51 39 LEU B C 1
ATOM 2838 O O . LEU B 1 39 ? 4.223 37.598 72.336 1.00 19.88 39 LEU B O 1
ATOM 2843 N N . GLN B 1 40 ? 2.115 37.556 71.546 1.00 18.05 40 GLN B N 1
ATOM 2844 C CA . GLN B 1 40 ? 2.486 38.113 70.255 1.00 22.35 40 GLN B CA 1
ATOM 2845 C C . GLN B 1 40 ? 3.011 39.545 70.375 1.00 25.23 40 GLN B C 1
ATOM 2846 O O . GLN B 1 40 ? 4.115 39.844 69.902 1.00 27.03 40 GLN B O 1
ATOM 2852 N N . ASP B 1 41 ? 2.241 40.419 71.022 1.00 26.30 41 ASP B N 1
ATOM 2853 C CA . ASP B 1 41 ? 2.655 41.813 71.190 1.00 28.49 41 ASP B CA 1
ATOM 2854 C C . ASP B 1 41 ? 4.015 41.922 71.873 1.00 27.54 41 ASP B C 1
ATOM 2855 O O . ASP B 1 41 ? 4.803 42.829 71.583 1.00 25.07 41 ASP B O 1
ATOM 2860 N N . TYR B 1 42 ? 4.286 40.991 72.781 1.00 28.87 42 TYR B N 1
ATOM 2861 C CA . TYR B 1 42 ? 5.545 40.988 73.507 1.00 23.96 42 TYR B CA 1
ATOM 2862 C C . TYR B 1 42 ? 6.716 40.618 72.604 1.00 26.85 42 TYR B C 1
ATOM 2863 O O . TYR B 1 42 ? 7.781 41.227 72.683 1.00 29.28 42 TYR B O 1
ATOM 2872 N N . ALA B 1 43 ? 6.523 39.610 71.758 1.00 25.08 43 ALA B N 1
ATOM 2873 C CA . ALA B 1 43 ? 7.579 39.172 70.853 1.00 20.21 43 ALA B CA 1
ATOM 2874 C C . ALA B 1 43 ? 7.857 40.257 69.819 1.00 17.80 43 ALA B C 1
ATOM 2875 O O . ALA B 1 43 ? 9.008 40.524 69.474 1.00 22.66 43 ALA B O 1
ATOM 2877 N N . ALA B 1 44 ? 6.789 40.881 69.335 1.00 16.28 44 ALA B N 1
ATOM 2878 C CA . ALA B 1 44 ? 6.893 41.943 68.342 1.00 22.55 44 ALA B CA 1
ATOM 2879 C C . ALA B 1 44 ? 7.669 43.134 68.900 1.00 24.32 44 ALA B C 1
ATOM 2880 O O . ALA B 1 44 ? 8.603 43.635 68.272 1.00 27.66 44 ALA B O 1
ATOM 2882 N N . GLU B 1 45 ? 7.271 43.577 70.085 1.00 25.48 45 GLU B N 1
ATOM 2883 C CA . GLU B 1 45 ? 7.908 44.710 70.742 1.00 28.52 45 GLU B CA 1
ATOM 2884 C C . GLU B 1 45 ? 9.370 44.438 71.082 1.00 23.32 45 GLU B C 1
ATOM 2885 O O . GLU B 1 45 ? 10.225 45.304 70.934 1.00 23.27 45 GLU B O 1
ATOM 2891 N N . LEU B 1 46 ? 9.650 43.227 71.540 1.00 18.78 46 LEU B N 1
ATOM 2892 C CA . LEU B 1 46 ? 11.002 42.842 71.909 1.00 25.19 46 LEU B CA 1
ATOM 2893 C C . LEU B 1 46 ? 11.931 42.645 70.707 1.00 30.28 46 LEU B C 1
ATOM 2894 O O . LEU B 1 46 ? 13.150 42.560 70.876 1.00 28.55 46 LEU B O 1
ATOM 2899 N N . SER B 1 47 ? 11.364 42.582 69.501 1.00 27.70 47 SER B N 1
ATOM 2900 C CA . SER B 1 47 ? 12.167 42.377 68.294 1.00 25.89 47 SER B CA 1
ATOM 2901 C C . SER B 1 47 ? 12.132 43.549 67.318 1.00 22.21 47 SER B C 1
ATOM 2902 O O . SER B 1 47 ? 12.763 43.503 66.265 1.00 26.59 47 SER B O 1
ATOM 2905 N N . GLY B 1 48 ? 11.384 44.589 67.660 1.00 21.73 48 GLY B N 1
ATOM 2906 C CA . GLY B 1 48 ? 11.294 45.748 66.789 1.00 24.08 48 GLY B CA 1
ATOM 2907 C C . GLY B 1 48 ? 10.364 45.547 65.605 1.00 23.58 48 GLY B C 1
ATOM 2908 O O . GLY B 1 48 ? 10.453 46.270 64.616 1.00 27.38 48 GLY B O 1
ATOM 2909 N N . LYS B 1 49 ? 9.475 44.563 65.701 1.00 26.02 49 LYS B N 1
ATOM 2910 C CA . LYS B 1 49 ? 8.531 44.273 64.625 1.00 21.59 49 LYS B CA 1
ATOM 2911 C C . LYS B 1 49 ? 7.119 44.728 64.988 1.00 19.93 49 LYS B C 1
ATOM 2912 O O . LYS B 1 49 ? 6.786 44.872 66.166 1.00 22.17 49 LYS B O 1
ATOM 2918 N N . GLU B 1 50 ? 6.290 44.944 63.971 1.00 20.70 50 GLU B N 1
ATOM 2919 C CA . GLU B 1 50 ? 4.919 45.408 64.173 1.00 15.93 50 GLU B CA 1
ATOM 2920 C C . GLU B 1 50 ? 3.943 44.361 64.696 1.00 17.88 50 GLU B C 1
ATOM 2921 O O . GLU B 1 50 ? 3.155 44.639 65.594 1.00 25.50 50 GLU B O 1
ATOM 2927 N N . ALA B 1 51 ? 3.985 43.160 64.137 1.00 19.36 51 ALA B N 1
ATOM 2928 C CA . ALA B 1 51 ? 3.066 42.118 64.564 1.00 20.73 51 ALA B CA 1
ATOM 2929 C C . ALA B 1 51 ? 3.731 40.760 64.759 1.00 18.93 51 ALA B C 1
ATOM 2930 O O . ALA B 1 51 ? 4.870 40.547 64.350 1.00 23.92 51 ALA B O 1
ATOM 2932 N N . ALA B 1 52 ? 3.000 39.846 65.386 1.00 21.66 52 ALA B N 1
ATOM 2933 C CA . ALA B 1 52 ? 3.487 38.499 65.648 1.00 23.46 52 ALA B CA 1
ATOM 2934 C C . ALA B 1 52 ? 2.316 37.524 65.644 1.00 21.92 52 ALA B C 1
ATOM 2935 O O . ALA B 1 52 ? 1.182 37.903 65.946 1.00 23.43 52 ALA B O 1
ATOM 2937 N N . ILE B 1 53 ? 2.598 36.270 65.307 1.00 22.40 53 ILE B N 1
ATOM 2938 C CA . ILE B 1 53 ? 1.575 35.230 65.250 1.00 17.97 53 ILE B CA 1
ATOM 2939 C C . ILE B 1 53 ? 2.041 33.934 65.918 1.00 21.13 53 ILE B C 1
ATOM 2940 O O . ILE B 1 53 ? 3.159 33.479 65.686 1.00 21.02 53 ILE B O 1
ATOM 2945 N N . PHE B 1 54 ? 1.183 33.342 66.745 1.00 13.18 54 PHE B N 1
ATOM 2946 C CA . PHE B 1 54 ? 1.525 32.090 67.417 1.00 13.54 54 PHE B CA 1
ATOM 2947 C C . PHE B 1 54 ? 1.101 30.920 66.539 1.00 16.02 54 PHE B C 1
ATOM 2948 O O . PHE B 1 54 ? 0.022 30.947 65.954 1.00 22.56 54 PHE B O 1
ATOM 2956 N N . LEU B 1 55 ? 1.951 29.900 66.436 1.00 14.51 55 LEU B N 1
ATOM 2957 C CA . LEU B 1 55 ? 1.644 28.724 65.626 1.00 19.41 55 LEU B CA 1
ATOM 2958 C C . LEU B 1 55 ? 1.933 27.412 66.360 1.00 19.56 55 LEU B C 1
ATOM 2959 O O . LEU B 1 55 ? 2.689 27.383 67.333 1.00 21.86 55 LEU B O 1
ATOM 2964 N N . PRO B 1 56 ? 1.331 26.305 65.893 1.00 18.87 56 PRO B N 1
ATOM 2965 C CA . PRO B 1 56 ? 1.506 24.975 66.489 1.00 21.87 56 PRO B CA 1
ATOM 2966 C C . PRO B 1 56 ? 2.956 24.478 66.473 1.00 24.94 56 PRO B C 1
ATOM 2967 O O . PRO B 1 56 ? 3.436 23.891 67.449 1.00 21.87 56 PRO B O 1
ATOM 2971 N N . THR B 1 57 ? 3.649 24.704 65.361 1.00 18.07 57 THR B N 1
ATOM 2972 C CA . THR B 1 57 ? 5.036 24.273 65.243 1.00 18.73 57 THR B CA 1
ATOM 2973 C C . THR B 1 57 ? 5.863 25.280 64.455 1.00 21.41 57 THR B C 1
ATOM 2974 O O . THR B 1 57 ? 5.318 26.187 63.811 1.00 8.47 57 THR B O 1
ATOM 2978 N N . GLY B 1 58 ? 7.182 25.116 64.525 1.00 14.54 58 GLY B N 1
ATOM 2979 C CA . GLY B 1 58 ? 8.076 25.980 63.787 1.00 17.28 58 GLY B CA 1
ATOM 2980 C C . GLY B 1 58 ? 7.932 25.598 62.330 1.00 21.08 58 GLY B C 1
ATOM 2981 O O . GLY B 1 58 ? 7.959 26.458 61.450 1.00 19.68 58 GLY B O 1
ATOM 2982 N N . THR B 1 59 ? 7.768 24.299 62.083 1.00 18.11 59 THR B N 1
ATOM 2983 C CA . THR B 1 59 ? 7.593 23.802 60.728 1.00 20.02 59 THR B CA 1
ATOM 2984 C C . THR B 1 59 ? 6.456 24.560 60.060 1.00 20.64 59 THR B C 1
ATOM 2985 O O . THR B 1 59 ? 6.539 24.888 58.876 1.00 23.52 59 THR B O 1
ATOM 2989 N N . GLN B 1 60 ? 5.392 24.842 60.810 1.00 19.52 60 GLN B N 1
ATOM 2990 C CA . GLN B 1 60 ? 4.274 25.572 60.229 1.00 21.98 60 GLN B CA 1
ATOM 2991 C C . GLN B 1 60 ? 4.561 27.070 60.193 1.00 26.67 60 GLN B C 1
ATOM 2992 O O . GLN B 1 60 ? 4.038 27.790 59.334 1.00 20.93 60 GLN B O 1
ATOM 2998 N N . ALA B 1 61 ? 5.393 27.538 61.121 1.00 21.81 61 ALA B N 1
ATOM 2999 C CA . ALA B 1 61 ? 5.738 28.948 61.168 1.00 17.97 61 ALA B CA 1
ATOM 3000 C C . ALA B 1 61 ? 6.529 29.305 59.911 1.00 18.49 61 ALA B C 1
ATOM 3001 O O . ALA B 1 61 ? 6.406 30.405 59.378 1.00 25.28 61 ALA B O 1
ATOM 3003 N N . ASN B 1 62 ? 7.329 28.358 59.436 1.00 17.39 62 ASN B N 1
ATOM 3004 C CA . ASN B 1 62 ? 8.136 28.556 58.241 1.00 12.21 62 ASN B CA 1
ATOM 3005 C C . ASN B 1 62 ? 7.347 28.345 56.949 1.00 14.57 62 ASN B C 1
ATOM 3006 O O . ASN B 1 62 ? 7.555 29.066 55.968 1.00 10.76 62 ASN B O 1
ATOM 3011 N N . LEU B 1 63 ? 6.447 27.363 56.944 1.00 15.86 63 LEU B N 1
ATOM 3012 C CA . LEU B 1 63 ? 5.628 27.098 55.765 1.00 14.90 63 LEU B CA 1
ATOM 3013 C C . LEU B 1 63 ? 4.774 28.335 55.524 1.00 14.88 63 LEU B C 1
ATOM 3014 O O . LEU B 1 63 ? 4.655 28.817 54.397 1.00 15.93 63 LEU B O 1
ATOM 3019 N N . VAL B 1 64 ? 4.186 28.843 56.603 1.00 12.59 64 VAL B N 1
ATOM 3020 C CA . VAL B 1 64 ? 3.341 30.028 56.548 1.00 7.28 64 VAL B CA 1
ATOM 3021 C C . VAL B 1 64 ? 4.159 31.241 56.111 1.00 16.74 64 VAL B C 1
ATOM 3022 O O . VAL B 1 64 ? 3.750 31.992 55.227 1.00 26.43 64 VAL B O 1
ATOM 3026 N N . ALA B 1 65 ? 5.323 31.414 56.726 1.00 18.92 65 ALA B N 1
ATOM 3027 C CA . ALA B 1 65 ? 6.205 32.525 56.403 1.00 16.66 65 ALA B CA 1
ATOM 3028 C C . ALA B 1 65 ? 6.536 32.517 54.919 1.00 15.93 65 ALA B C 1
ATOM 3029 O O . ALA B 1 65 ? 6.466 33.551 54.255 1.00 15.82 65 ALA B O 1
ATOM 3031 N N . LEU B 1 66 ? 6.901 31.340 54.416 1.00 21.55 66 LEU B N 1
ATOM 3032 C CA . LEU B 1 66 ? 7.263 31.155 53.013 1.00 15.89 66 LEU B CA 1
ATOM 3033 C C . LEU B 1 66 ? 6.097 31.443 52.071 1.00 24.13 66 LEU B C 1
ATOM 3034 O O . LEU B 1 66 ? 6.284 32.016 50.995 1.00 28.19 66 LEU B O 1
ATOM 3039 N N . LEU B 1 67 ? 4.897 31.039 52.481 1.00 14.97 67 LEU B N 1
ATOM 3040 C CA . LEU B 1 67 ? 3.693 31.258 51.690 1.00 19.00 67 LEU B CA 1
ATOM 3041 C C . LEU B 1 67 ? 3.309 32.734 51.701 1.00 18.83 67 LEU B C 1
ATOM 3042 O O . LEU B 1 67 ? 2.817 33.269 50.711 1.00 12.57 67 LEU B O 1
ATOM 3047 N N . SER B 1 68 ? 3.526 33.381 52.837 1.00 7.26 68 SER B N 1
ATOM 3048 C CA . SER B 1 68 ? 3.206 34.792 52.994 1.00 18.22 68 SER B CA 1
ATOM 3049 C C . SER B 1 68 ? 4.189 35.666 52.216 1.00 20.15 68 SER B C 1
ATOM 3050 O O . SER B 1 68 ? 3.899 36.823 51.921 1.00 19.05 68 SER B O 1
ATOM 3053 N N . HIS B 1 69 ? 5.348 35.103 51.889 1.00 21.26 69 HIS B N 1
ATOM 3054 C CA . HIS B 1 69 ? 6.391 35.824 51.157 1.00 18.40 69 HIS B CA 1
ATOM 3055 C C . HIS B 1 69 ? 6.383 35.615 49.646 1.00 16.20 69 HIS B C 1
ATOM 3056 O O . HIS B 1 69 ? 6.598 36.551 48.877 1.00 14.97 69 HIS B O 1
ATOM 3063 N N . CYS B 1 70 ? 6.162 34.372 49.238 1.00 9.80 70 CYS B N 1
ATOM 3064 C CA . CYS B 1 70 ? 6.207 33.996 47.833 1.00 14.18 70 CYS B CA 1
ATOM 3065 C C . CYS B 1 70 ? 4.889 33.551 47.216 1.00 14.48 70 CYS B C 1
ATOM 3066 O O . CYS B 1 70 ? 4.246 32.620 47.707 1.00 16.69 70 CYS B O 1
ATOM 3069 N N . GLU B 1 71 ? 4.493 34.209 46.133 1.00 11.26 71 GLU B N 1
ATOM 3070 C CA . GLU B 1 71 ? 3.271 33.821 45.456 1.00 9.66 71 GLU B CA 1
ATOM 3071 C C . GLU B 1 71 ? 3.610 32.612 44.613 1.00 19.23 71 GLU B C 1
ATOM 3072 O O . GLU B 1 71 ? 4.777 32.234 44.492 1.00 15.76 71 GLU B O 1
ATOM 3078 N N . ARG B 1 72 ? 2.585 32.002 44.035 1.00 19.56 72 ARG B N 1
ATOM 3079 C CA . ARG B 1 72 ? 2.780 30.845 43.186 1.00 17.52 72 ARG B CA 1
ATOM 3080 C C . ARG B 1 72 ? 3.829 31.205 42.142 1.00 17.75 72 ARG B C 1
ATOM 3081 O O . ARG B 1 72 ? 3.770 32.282 41.551 1.00 17.74 72 ARG B O 1
ATOM 3089 N N . GLY B 1 73 ? 4.806 30.325 41.946 1.00 17.60 73 GLY B N 1
ATOM 3090 C CA . GLY B 1 73 ? 5.835 30.573 40.951 1.00 12.14 73 GLY B CA 1
ATOM 3091 C C . GLY B 1 73 ? 6.997 31.419 41.419 1.00 15.28 73 GLY B C 1
ATOM 3092 O O . GLY B 1 73 ? 7.978 31.601 40.697 1.00 8.21 73 GLY B O 1
ATOM 3093 N N . GLU B 1 74 ? 6.888 31.955 42.627 1.00 12.79 74 GLU B N 1
ATOM 3094 C CA . GLU B 1 74 ? 7.956 32.772 43.159 1.00 20.37 74 GLU B CA 1
ATOM 3095 C C . GLU B 1 74 ? 8.998 31.811 43.721 1.00 17.53 74 GLU B C 1
ATOM 3096 O O . GLU B 1 74 ? 8.761 30.603 43.785 1.00 16.32 74 GLU B O 1
ATOM 3102 N N . GLU B 1 75 ? 10.142 32.336 44.134 1.00 13.17 75 GLU B N 1
ATOM 3103 C CA . GLU B 1 75 ? 11.224 31.485 44.624 1.00 19.01 75 GLU B CA 1
ATOM 3104 C C . GLU B 1 75 ? 11.943 32.007 45.861 1.00 16.73 75 GLU B C 1
ATOM 3105 O O . GLU B 1 75 ? 11.928 33.201 46.150 1.00 13.51 75 GLU B O 1
ATOM 3111 N N . TYR B 1 76 ? 12.562 31.089 46.595 1.00 11.65 76 TYR B N 1
ATOM 3112 C CA . TYR B 1 76 ? 13.329 31.447 47.772 1.00 16.18 76 TYR B CA 1
ATOM 3113 C C . TYR B 1 76 ? 14.667 30.719 47.768 1.00 16.50 76 TYR B C 1
ATOM 3114 O O . TYR B 1 76 ? 14.736 29.499 47.578 1.00 15.85 76 TYR B O 1
ATOM 3123 N N . ILE B 1 77 ? 15.730 31.491 47.949 1.00 12.78 77 ILE B N 1
ATOM 3124 C CA . ILE B 1 77 ? 17.074 30.953 47.993 1.00 12.32 77 ILE B CA 1
ATOM 3125 C C . ILE B 1 77 ? 17.279 30.504 49.438 1.00 12.24 77 ILE B C 1
ATOM 3126 O O . ILE B 1 77 ? 16.887 31.198 50.385 1.00 8.69 77 ILE B O 1
ATOM 3131 N N . VAL B 1 78 ? 17.882 29.335 49.608 1.00 12.16 78 VAL B N 1
ATOM 3132 C CA . VAL B 1 78 ? 18.056 28.774 50.942 1.00 14.66 78 VAL B CA 1
ATOM 3133 C C . VAL B 1 78 ? 19.267 27.846 51.010 1.00 16.39 78 VAL B C 1
ATOM 3134 O O . VAL B 1 78 ? 19.985 27.669 50.020 1.00 21.36 78 VAL B O 1
ATOM 3138 N N . GLY B 1 79 ? 19.485 27.259 52.185 1.00 17.93 79 GLY B N 1
ATOM 3139 C CA . GLY B 1 79 ? 20.594 26.345 52.375 1.00 18.81 79 GLY B CA 1
ATOM 3140 C C . GLY B 1 79 ? 20.191 24.898 52.151 1.00 18.18 79 GLY B C 1
ATOM 3141 O O . GLY B 1 79 ? 19.134 24.455 52.603 1.00 19.31 79 GLY B O 1
ATOM 3142 N N . GLN B 1 80 ? 21.040 24.164 51.442 1.00 19.23 80 GLN B N 1
ATOM 3143 C CA . GLN B 1 80 ? 20.798 22.762 51.140 1.00 12.21 80 GLN B CA 1
ATOM 3144 C C . GLN B 1 80 ? 20.472 21.957 52.393 1.00 15.92 80 GLN B C 1
ATOM 3145 O O . GLN B 1 80 ? 19.733 20.972 52.333 1.00 12.24 80 GLN B O 1
ATOM 3151 N N . ALA B 1 81 ? 21.012 22.385 53.529 1.00 17.98 81 ALA B N 1
ATOM 3152 C CA . ALA B 1 81 ? 20.774 21.690 54.789 1.00 17.64 81 ALA B CA 1
ATOM 3153 C C . ALA B 1 81 ? 19.868 22.483 55.725 1.00 21.45 81 ALA B C 1
ATOM 3154 O O . ALA B 1 81 ? 19.680 22.103 56.882 1.00 24.01 81 ALA B O 1
ATOM 3156 N N . ALA B 1 82 ? 19.306 23.580 55.228 1.00 18.29 82 ALA B N 1
ATOM 3157 C CA . ALA B 1 82 ? 18.426 24.420 56.036 1.00 15.37 82 ALA B CA 1
ATOM 3158 C C . ALA B 1 82 ? 17.121 23.694 56.369 1.00 20.04 82 ALA B C 1
ATOM 3159 O O . ALA B 1 82 ? 16.690 22.802 55.640 1.00 26.57 82 ALA B O 1
ATOM 3161 N N . HIS B 1 83 ? 16.479 24.083 57.464 1.00 22.93 83 HIS B N 1
ATOM 3162 C CA . HIS B 1 83 ? 15.245 23.419 57.857 1.00 20.90 83 HIS B CA 1
ATOM 3163 C C . HIS B 1 83 ? 14.036 23.630 56.946 1.00 21.29 83 HIS B C 1
ATOM 3164 O O . HIS B 1 83 ? 13.353 22.662 56.622 1.00 19.87 83 HIS B O 1
ATOM 3171 N N . ASN B 1 84 ? 13.750 24.863 56.525 1.00 19.77 84 ASN B N 1
ATOM 3172 C CA . ASN B 1 84 ? 12.585 25.047 55.669 1.00 21.82 84 ASN B CA 1
ATOM 3173 C C . ASN B 1 84 ? 12.781 24.614 54.218 1.00 20.42 84 ASN B C 1
ATOM 3174 O O . ASN B 1 84 ? 11.966 24.935 53.348 1.00 18.94 84 ASN B O 1
ATOM 3179 N N . TYR B 1 85 ? 13.863 23.886 53.958 1.00 12.53 85 TYR B N 1
ATOM 3180 C CA . TYR B 1 85 ? 14.093 23.344 52.619 1.00 19.24 85 TYR B CA 1
ATOM 3181 C C . TYR B 1 85 ? 14.166 21.829 52.729 1.00 19.33 85 TYR B C 1
ATOM 3182 O O . TYR B 1 85 ? 13.453 21.105 52.035 1.00 20.41 85 TYR B O 1
ATOM 3191 N N . LEU B 1 86 ? 15.021 21.367 53.635 1.00 22.09 86 LEU B N 1
ATOM 3192 C CA . LEU B 1 86 ? 15.263 19.943 53.836 1.00 20.55 86 LEU B CA 1
ATOM 3193 C C . LEU B 1 86 ? 14.418 19.166 54.841 1.00 19.00 86 LEU B C 1
ATOM 3194 O O . LEU B 1 86 ? 14.021 18.041 54.571 1.00 19.80 86 LEU B O 1
ATOM 3199 N N . PHE B 1 87 ? 14.141 19.759 55.995 1.00 21.33 87 PHE B N 1
ATOM 3200 C CA . PHE B 1 87 ? 13.410 19.059 57.044 1.00 18.47 87 PHE B CA 1
ATOM 3201 C C . PHE B 1 87 ? 11.911 19.289 57.200 1.00 13.61 87 PHE B C 1
ATOM 3202 O O . PHE B 1 87 ? 11.336 18.971 58.236 1.00 13.20 87 PHE B O 1
ATOM 3210 N N . GLU B 1 88 ? 11.277 19.832 56.179 1.00 12.20 88 GLU B N 1
ATOM 3211 C CA . GLU B 1 88 ? 9.850 20.080 56.232 1.00 16.54 88 GLU B CA 1
ATOM 3212 C C . GLU B 1 88 ? 9.171 19.447 55.027 1.00 14.60 88 GLU B C 1
ATOM 3213 O O . GLU B 1 88 ? 8.224 19.994 54.466 1.00 23.75 88 GLU B O 1
ATOM 3219 N N . ALA B 1 89 ? 9.681 18.276 54.648 1.00 21.30 89 ALA B N 1
ATOM 3220 C CA . ALA B 1 89 ? 9.168 17.489 53.528 1.00 22.89 89 ALA B CA 1
ATOM 3221 C C . ALA B 1 89 ? 8.822 18.280 52.264 1.00 22.08 89 ALA B C 1
ATOM 3222 O O . ALA B 1 89 ? 7.812 18.011 51.622 1.00 24.56 89 ALA B O 1
ATOM 3224 N N . GLY B 1 90 ? 9.669 19.243 51.908 1.00 19.49 90 GLY B N 1
ATOM 3225 C CA . GLY B 1 90 ? 9.446 20.050 50.716 1.00 12.91 90 GLY B CA 1
ATOM 3226 C C . GLY B 1 90 ? 8.131 20.809 50.680 1.00 17.31 90 GLY B C 1
ATOM 3227 O O . GLY B 1 90 ? 7.595 21.083 49.601 1.00 18.07 90 GLY B O 1
ATOM 3228 N N . GLY B 1 91 ? 7.620 21.169 51.854 1.00 8.90 91 GLY B N 1
ATOM 3229 C CA . GLY B 1 91 ? 6.355 21.882 51.937 1.00 10.65 91 GLY B CA 1
ATOM 3230 C C . GLY B 1 91 ? 6.192 23.112 51.063 1.00 11.16 91 GLY B C 1
ATOM 3231 O O . GLY B 1 91 ? 5.162 23.291 50.422 1.00 16.52 91 GLY B O 1
ATOM 3232 N N . ALA B 1 92 ? 7.201 23.971 51.034 1.00 12.77 92 ALA B N 1
ATOM 3233 C CA . ALA B 1 92 ? 7.119 25.179 50.236 1.00 11.20 92 ALA B CA 1
ATOM 3234 C C . ALA B 1 92 ? 6.777 24.884 48.775 1.00 13.87 92 ALA B C 1
ATOM 3235 O O . ALA B 1 92 ? 6.046 25.640 48.146 1.00 15.44 92 ALA B O 1
ATOM 3237 N N . ALA B 1 93 ? 7.284 23.780 48.238 1.00 13.27 93 ALA B N 1
ATOM 3238 C CA . ALA B 1 93 ? 7.009 23.445 46.842 1.00 14.13 93 ALA B CA 1
ATOM 3239 C C . ALA B 1 93 ? 5.738 22.628 46.657 1.00 21.96 93 ALA B C 1
ATOM 3240 O O . ALA B 1 93 ? 4.917 22.913 45.779 1.00 23.46 93 ALA B O 1
ATOM 3242 N N . VAL B 1 94 ? 5.591 21.612 47.497 1.00 16.84 94 VAL B N 1
ATOM 3243 C CA . VAL B 1 94 ? 4.462 20.699 47.448 1.00 15.54 94 VAL B CA 1
ATOM 3244 C C . VAL B 1 94 ? 3.122 21.343 47.759 1.00 14.09 94 VAL B C 1
ATOM 3245 O O . VAL B 1 94 ? 2.155 21.156 47.027 1.00 19.11 94 VAL B O 1
ATOM 3249 N N . LEU B 1 95 ? 3.066 22.101 48.848 1.00 17.60 95 LEU B N 1
ATOM 3250 C CA . LEU B 1 95 ? 1.832 22.752 49.252 1.00 21.10 95 LEU B CA 1
ATOM 3251 C C . LEU B 1 95 ? 1.754 24.201 48.791 1.00 21.01 95 LEU B C 1
ATOM 3252 O O . LEU B 1 95 ? 0.687 24.670 48.402 1.00 20.39 95 LEU B O 1
ATOM 3257 N N . GLY B 1 96 ? 2.887 24.897 48.815 1.00 17.16 96 GLY B N 1
ATOM 3258 C CA . GLY B 1 96 ? 2.898 26.300 48.438 1.00 18.52 96 GLY B CA 1
ATOM 3259 C C . GLY B 1 96 ? 3.223 26.678 47.006 1.00 18.89 96 GLY B C 1
ATOM 3260 O O . GLY B 1 96 ? 3.259 27.862 46.680 1.00 19.51 96 GLY B O 1
ATOM 3261 N N . SER B 1 97 ? 3.454 25.691 46.147 1.00 17.50 97 SER B N 1
ATOM 3262 C CA . SER B 1 97 ? 3.777 25.965 44.752 1.00 16.44 97 SER B CA 1
ATOM 3263 C C . SER B 1 97 ? 4.886 27.016 44.657 1.00 17.53 97 SER B C 1
ATOM 3264 O O . SER B 1 97 ? 4.874 27.886 43.782 1.00 16.25 97 SER B O 1
ATOM 3267 N N . ILE B 1 98 ? 5.839 26.936 45.577 1.00 14.10 98 ILE B N 1
ATOM 3268 C CA . ILE B 1 98 ? 6.966 27.857 45.582 1.00 14.99 98 ILE B CA 1
ATOM 3269 C C . ILE B 1 98 ? 8.212 27.106 45.111 1.00 18.42 98 ILE B C 1
ATOM 3270 O O . ILE B 1 98 ? 8.461 25.989 45.548 1.00 21.00 98 ILE B O 1
ATOM 3275 N N . GLN B 1 99 ? 8.981 27.707 44.207 1.00 21.44 99 GLN B N 1
ATOM 3276 C CA . GLN B 1 99 ? 10.205 27.079 43.706 1.00 17.28 99 GLN B CA 1
ATOM 3277 C C . GLN B 1 99 ? 11.359 27.343 44.665 1.00 21.98 99 GLN B C 1
ATOM 3278 O O . GLN B 1 99 ? 11.669 28.494 44.977 1.00 23.15 99 GLN B O 1
ATOM 3284 N N . PRO B 1 100 ? 12.002 26.278 45.161 1.00 19.42 100 PRO B N 1
ATOM 3285 C CA . PRO B 1 100 ? 13.120 26.462 46.082 1.00 18.60 100 PRO B CA 1
ATOM 3286 C C . PRO B 1 100 ? 14.448 26.454 45.333 1.00 19.39 100 PRO B C 1
ATOM 3287 O O . PRO B 1 100 ? 14.629 25.690 44.384 1.00 25.36 100 PRO B O 1
ATOM 3291 N N . GLN B 1 101 ? 15.361 27.323 45.750 1.00 16.02 101 GLN B N 1
ATOM 3292 C CA . GLN B 1 101 ? 16.683 27.406 45.144 1.00 10.87 101 GLN B CA 1
ATOM 3293 C C . GLN B 1 101 ? 17.713 27.214 46.257 1.00 13.87 101 GLN B C 1
ATOM 3294 O O . GLN B 1 101 ? 18.195 28.179 46.843 1.00 24.63 101 GLN B O 1
ATOM 3300 N N . PRO B 1 102 ? 18.056 25.956 46.566 1.00 12.72 102 PRO B N 1
ATOM 3301 C CA . PRO B 1 102 ? 19.030 25.674 47.621 1.00 15.62 102 PRO B CA 1
ATOM 3302 C C . PRO B 1 102 ? 20.498 25.726 47.219 1.00 20.43 102 PRO B C 1
ATOM 3303 O O . PRO B 1 102 ? 20.869 25.334 46.120 1.00 18.69 102 PRO B O 1
ATOM 3307 N N . ILE B 1 103 ? 21.331 26.217 48.132 1.00 23.24 103 ILE B N 1
ATOM 3308 C CA . ILE B 1 103 ? 22.772 26.287 47.903 1.00 26.55 103 ILE B CA 1
ATOM 3309 C C . ILE B 1 103 ? 23.523 25.813 49.144 1.00 22.80 103 ILE B C 1
ATOM 3310 O O . ILE B 1 103 ? 22.994 25.846 50.253 1.00 23.20 103 ILE B O 1
ATOM 3315 N N . ASP B 1 104 ? 24.757 25.364 48.960 1.00 26.42 104 ASP B N 1
ATOM 3316 C CA . ASP B 1 104 ? 25.536 24.903 50.095 1.00 24.18 104 ASP B CA 1
ATOM 3317 C C . ASP B 1 104 ? 25.956 26.080 50.949 1.00 30.67 104 ASP B C 1
ATOM 3318 O O . ASP B 1 104 ? 26.365 27.125 50.432 1.00 31.42 104 ASP B O 1
ATOM 3323 N N . ALA B 1 105 ? 25.843 25.904 52.261 1.00 26.54 105 ALA B N 1
ATOM 3324 C CA . ALA B 1 105 ? 26.212 26.938 53.214 1.00 26.64 105 ALA B CA 1
ATOM 3325 C C . ALA B 1 105 ? 27.718 26.934 53.418 1.00 26.59 105 ALA B C 1
ATOM 3326 O O . ALA B 1 105 ? 28.361 25.890 53.307 1.00 31.81 105 ALA B O 1
ATOM 3328 N N . ALA B 1 106 ? 28.284 28.102 53.707 1.00 28.94 106 ALA B N 1
ATOM 3329 C CA . ALA B 1 106 ? 29.718 28.186 53.945 1.00 30.52 106 ALA B CA 1
ATOM 3330 C C . ALA B 1 106 ? 30.007 27.402 55.223 1.00 28.24 106 ALA B C 1
ATOM 3331 O O . ALA B 1 106 ? 29.083 26.957 55.905 1.00 25.16 106 ALA B O 1
ATOM 3333 N N . ALA B 1 107 ? 31.284 27.241 55.551 1.00 27.04 107 ALA B N 1
ATOM 3334 C CA . ALA B 1 107 ? 31.674 26.499 56.741 1.00 23.44 107 ALA B CA 1
ATOM 3335 C C . ALA B 1 107 ? 31.075 27.080 58.013 1.00 25.10 107 ALA B C 1
ATOM 3336 O O . ALA B 1 107 ? 30.722 26.342 58.928 1.00 27.57 107 ALA B O 1
ATOM 3338 N N . ASP B 1 108 ? 30.950 28.402 58.064 1.00 23.83 108 ASP B N 1
ATOM 3339 C CA . ASP B 1 108 ? 30.417 29.064 59.247 1.00 23.63 108 ASP B CA 1
ATOM 3340 C C . ASP B 1 108 ? 28.898 29.130 59.349 1.00 24.34 108 ASP B C 1
ATOM 3341 O O . ASP B 1 108 ? 28.361 29.717 60.294 1.00 24.05 108 ASP B O 1
ATOM 3346 N N . GLY B 1 109 ? 28.200 28.531 58.388 1.00 22.33 109 GLY B N 1
ATOM 3347 C CA . GLY B 1 109 ? 26.749 28.536 58.446 1.00 15.56 109 GLY B CA 1
ATOM 3348 C C . GLY B 1 109 ? 26.033 29.575 57.609 1.00 19.05 109 GLY B C 1
ATOM 3349 O O . GLY B 1 109 ? 24.808 29.562 57.529 1.00 22.82 109 GLY B O 1
ATOM 3350 N N . THR B 1 110 ? 26.778 30.474 56.977 1.00 21.98 110 THR B N 1
ATOM 3351 C CA . THR B 1 110 ? 26.157 31.506 56.151 1.00 24.19 110 THR B CA 1
ATOM 3352 C C . THR B 1 110 ? 26.022 31.086 54.685 1.00 22.21 110 THR B C 1
ATOM 3353 O O . THR B 1 110 ? 26.713 30.179 54.214 1.00 19.06 110 THR B O 1
ATOM 3357 N N . LEU B 1 111 ? 25.119 31.755 53.974 1.00 19.38 111 LEU B N 1
ATOM 3358 C CA . LEU B 1 111 ? 24.917 31.507 52.552 1.00 20.09 111 LEU B CA 1
ATOM 3359 C C . LEU B 1 111 ? 25.746 32.580 51.859 1.00 17.00 111 LEU B C 1
ATOM 3360 O O . LEU B 1 111 ? 25.390 33.758 51.884 1.00 19.64 111 LEU B O 1
ATOM 3365 N N . PRO B 1 112 ? 26.886 32.189 51.261 1.00 25.58 112 PRO B N 1
ATOM 3366 C CA . PRO B 1 112 ? 27.795 33.103 50.558 1.00 22.40 112 PRO B CA 1
ATOM 3367 C C . PRO B 1 112 ? 27.077 34.031 49.590 1.00 21.20 112 PRO B C 1
ATOM 3368 O O . PRO B 1 112 ? 26.628 33.608 48.527 1.00 30.11 112 PRO B O 1
ATOM 3372 N N . LEU B 1 113 ? 26.983 35.303 49.962 1.00 24.83 113 LEU B N 1
ATOM 3373 C CA . LEU B 1 113 ? 26.308 36.289 49.137 1.00 20.68 113 LEU B CA 1
ATOM 3374 C C . LEU B 1 113 ? 26.721 36.265 47.670 1.00 23.15 113 LEU B C 1
ATOM 3375 O O . LEU B 1 113 ? 25.917 36.592 46.799 1.00 22.21 113 LEU B O 1
ATOM 3380 N N . ASP B 1 114 ? 27.962 35.883 47.384 1.00 18.53 114 ASP B N 1
ATOM 3381 C CA . ASP B 1 114 ? 28.386 35.823 45.995 1.00 23.13 114 ASP B CA 1
ATOM 3382 C C . ASP B 1 114 ? 27.633 34.675 45.331 1.00 24.63 114 ASP B C 1
ATOM 3383 O O . ASP B 1 114 ? 27.172 34.794 44.195 1.00 16.78 114 ASP B O 1
ATOM 3388 N N . LYS B 1 115 ? 27.491 33.569 46.055 1.00 23.88 115 LYS B N 1
ATOM 3389 C CA . LYS B 1 115 ? 26.767 32.410 45.537 1.00 24.12 115 LYS B CA 1
ATOM 3390 C C . LYS B 1 115 ? 25.290 32.767 45.409 1.00 17.07 115 LYS B C 1
ATOM 3391 O O . LYS B 1 115 ? 24.629 32.398 44.445 1.00 21.03 115 LYS B O 1
ATOM 3397 N N . VAL B 1 116 ? 24.779 33.490 46.396 1.00 22.46 116 VAL B N 1
ATOM 3398 C CA . VAL B 1 116 ? 23.385 33.907 46.392 1.00 15.67 116 VAL B CA 1
ATOM 3399 C C . VAL B 1 116 ? 23.098 34.769 45.173 1.00 18.81 116 VAL B C 1
ATOM 3400 O O . VAL B 1 116 ? 22.100 34.564 44.486 1.00 20.70 116 VAL B O 1
ATOM 3404 N N . ALA B 1 117 ? 23.979 35.726 44.900 1.00 22.92 117 ALA B N 1
ATOM 3405 C CA . ALA B 1 117 ? 23.803 36.621 43.760 1.00 26.36 117 ALA B CA 1
ATOM 3406 C C . ALA B 1 117 ? 23.699 35.859 42.439 1.00 28.06 117 ALA B C 1
ATOM 3407 O O . ALA B 1 117 ? 22.815 36.134 41.626 1.00 26.22 117 ALA B O 1
ATOM 3409 N N . MET B 1 118 ? 24.599 34.905 42.226 1.00 24.35 118 MET B N 1
ATOM 3410 C CA . MET B 1 118 ? 24.579 34.116 41.002 1.00 25.05 118 MET B CA 1
ATOM 3411 C C . MET B 1 118 ? 23.253 33.385 40.838 1.00 22.74 118 MET B C 1
ATOM 3412 O O . MET B 1 118 ? 22.856 33.045 39.726 1.00 28.38 118 MET B O 1
ATOM 3417 N N . LYS B 1 119 ? 22.569 33.148 41.952 1.00 20.74 119 LYS B N 1
ATOM 3418 C CA . LYS B 1 119 ? 21.300 32.437 41.933 1.00 14.37 119 LYS B CA 1
ATOM 3419 C C . LYS B 1 119 ? 20.064 33.316 41.740 1.00 19.93 119 LYS B C 1
ATOM 3420 O O . LYS B 1 119 ? 18.965 32.797 41.563 1.00 21.30 119 LYS B O 1
ATOM 3426 N N . ILE B 1 120 ? 20.222 34.638 41.791 1.00 18.83 120 ILE B N 1
ATOM 3427 C CA . ILE B 1 120 ? 19.071 35.509 41.584 1.00 19.13 120 ILE B CA 1
ATOM 3428 C C . ILE B 1 120 ? 18.745 35.430 40.101 1.00 19.27 120 ILE B C 1
ATOM 3429 O O . ILE B 1 120 ? 19.590 35.717 39.250 1.00 20.49 120 ILE B O 1
ATOM 3434 N N . LYS B 1 121 ? 17.511 35.043 39.801 1.00 13.96 121 LYS B N 1
ATOM 3435 C CA . LYS B 1 121 ? 17.077 34.863 38.428 1.00 17.49 121 LYS B CA 1
ATOM 3436 C C . LYS B 1 121 ? 16.796 36.125 37.620 1.00 20.55 121 LYS B C 1
ATOM 3437 O O . LYS B 1 121 ? 16.204 37.087 38.114 1.00 16.09 121 LYS B O 1
ATOM 3443 N N . PRO B 1 122 ? 17.231 36.135 36.353 1.00 25.49 122 PRO B N 1
ATOM 3444 C CA . PRO B 1 122 ? 16.986 37.309 35.517 1.00 26.36 122 PRO B CA 1
ATOM 3445 C C . PRO B 1 122 ? 15.481 37.355 35.343 1.00 22.64 122 PRO B C 1
ATOM 3446 O O . PRO B 1 122 ? 14.817 36.328 35.449 1.00 25.71 122 PRO B O 1
ATOM 3450 N N . ASP B 1 123 ? 14.937 38.534 35.092 1.00 24.47 123 ASP B N 1
ATOM 3451 C CA . ASP B 1 123 ? 13.500 38.651 34.901 1.00 29.60 123 ASP B CA 1
ATOM 3452 C C . ASP B 1 123 ? 13.170 38.152 33.499 1.00 27.07 123 ASP B C 1
ATOM 3453 O O . ASP B 1 123 ? 12.962 38.944 32.589 1.00 28.80 123 ASP B O 1
ATOM 3458 N N . ASP B 1 124 ? 13.146 36.836 33.326 1.00 24.05 124 ASP B N 1
ATOM 3459 C CA . ASP B 1 124 ? 12.830 36.246 32.030 1.00 28.77 124 ASP B CA 1
ATOM 3460 C C . ASP B 1 124 ? 11.890 35.054 32.235 1.00 26.28 124 ASP B C 1
ATOM 3461 O O . ASP B 1 124 ? 12.058 34.290 33.187 1.00 23.15 124 ASP B O 1
ATOM 3466 N N . ILE B 1 125 ? 10.911 34.893 31.344 1.00 23.09 125 ILE B N 1
ATOM 3467 C CA . ILE B 1 125 ? 9.935 33.807 31.462 1.00 18.84 125 ILE B CA 1
ATOM 3468 C C . ILE B 1 125 ? 10.549 32.418 31.584 1.00 16.29 125 ILE B C 1
ATOM 3469 O O . ILE B 1 125 ? 9.845 31.436 31.788 1.00 19.05 125 ILE B O 1
ATOM 3474 N N . HIS B 1 126 ? 11.867 32.355 31.454 1.00 23.31 126 HIS B N 1
ATOM 3475 C CA . HIS B 1 126 ? 12.627 31.115 31.573 1.00 21.96 126 HIS B CA 1
ATOM 3476 C C . HIS B 1 126 ? 12.689 30.625 33.009 1.00 23.77 126 HIS B C 1
ATOM 3477 O O . HIS B 1 126 ? 12.627 29.423 33.276 1.00 22.93 126 HIS B O 1
ATOM 3490 N N . PHE B 1 127 ? 12.818 31.573 33.931 1.00 17.45 127 PHE B N 1
ATOM 3491 C CA . PHE B 1 127 ? 12.999 31.241 35.335 1.00 17.31 127 PHE B CA 1
ATOM 3492 C C . PHE B 1 127 ? 11.910 31.552 36.327 1.00 15.82 127 PHE B C 1
ATOM 3493 O O . PHE B 1 127 ? 10.964 32.296 36.063 1.00 22.52 127 PHE B O 1
ATOM 3501 N N . ALA B 1 128 ? 12.083 30.964 37.502 1.00 14.73 128 ALA B N 1
ATOM 3502 C CA . ALA B 1 128 ? 11.186 31.186 38.615 1.00 14.88 128 ALA B CA 1
ATOM 3503 C C . ALA B 1 128 ? 11.507 32.625 39.002 1.00 17.55 128 ALA B C 1
ATOM 3504 O O . ALA B 1 128 ? 12.507 33.178 38.543 1.00 18.17 128 ALA B O 1
ATOM 3506 N N . ARG B 1 129 ? 10.680 33.239 39.833 1.00 18.87 129 ARG B N 1
ATOM 3507 C CA . ARG B 1 129 ? 10.936 34.614 40.226 1.00 19.50 129 ARG B CA 1
ATOM 3508 C C . ARG B 1 129 ? 11.528 34.695 41.624 1.00 24.97 129 ARG B C 1
ATOM 3509 O O . ARG B 1 129 ? 10.814 34.562 42.623 1.00 25.79 129 ARG B O 1
ATOM 3517 N N . THR B 1 130 ? 12.839 34.916 41.685 1.00 22.50 130 THR B N 1
ATOM 3518 C CA . THR B 1 130 ? 13.547 35.026 42.953 1.00 18.21 130 THR B CA 1
ATOM 3519 C C . THR B 1 130 ? 12.879 36.117 43.784 1.00 16.22 130 THR B C 1
ATOM 3520 O O . THR B 1 130 ? 12.653 37.222 43.304 1.00 18.39 130 THR B O 1
ATOM 3524 N N . LYS B 1 131 ? 12.561 35.807 45.035 1.00 14.86 131 LYS B N 1
ATOM 3525 C CA . LYS B 1 131 ? 11.886 36.772 45.882 1.00 10.40 131 LYS B CA 1
ATOM 3526 C C . LYS B 1 131 ? 12.318 36.792 47.334 1.00 12.81 131 LYS B C 1
ATOM 3527 O O . LYS B 1 131 ? 12.227 37.830 47.988 1.00 11.49 131 LYS B O 1
ATOM 3533 N N . LEU B 1 132 ? 12.791 35.660 47.842 1.00 12.86 132 LEU B N 1
ATOM 3534 C CA . LEU B 1 132 ? 13.193 35.600 49.238 1.00 9.87 132 LEU B CA 1
ATOM 3535 C C . LEU B 1 132 ? 14.530 34.925 49.471 1.00 11.91 132 LEU B C 1
ATOM 3536 O O . LEU B 1 132 ? 14.942 34.057 48.714 1.00 17.25 132 LEU B O 1
ATOM 3541 N N . LEU B 1 133 ? 15.211 35.364 50.524 1.00 19.04 133 LEU B N 1
ATOM 3542 C CA . LEU B 1 133 ? 16.478 34.788 50.955 1.00 10.56 133 LEU B CA 1
ATOM 3543 C C . LEU B 1 133 ? 16.126 34.348 52.364 1.00 14.75 133 LEU B C 1
ATOM 3544 O O . LEU B 1 133 ? 15.792 35.177 53.206 1.00 17.85 133 LEU B O 1
ATOM 3549 N N . SER B 1 134 ? 16.156 33.056 52.583 1.00 15.55 134 SER B N 1
ATOM 3550 C CA . SER B 1 134 ? 15.819 32.512 53.892 1.00 11.10 134 SER B CA 1
ATOM 3551 C C . SER B 1 134 ? 17.056 31.989 54.606 1.00 22.70 134 SER B C 1
ATOM 3552 O O . SER B 1 134 ? 17.711 31.059 54.134 1.00 21.83 134 SER B O 1
ATOM 3555 N N . LEU B 1 135 ? 17.423 32.650 55.638 1.00 22.74 135 LEU B N 1
ATOM 3556 C CA . LEU B 1 135 ? 18.456 32.165 56.566 1.00 22.63 135 LEU B CA 1
ATOM 3557 C C . LEU B 1 135 ? 18.032 31.254 57.767 1.00 24.62 135 LEU B C 1
ATOM 3558 O O . LEU B 1 135 ? 16.916 31.102 58.024 1.00 24.05 135 LEU B O 1
ATOM 3563 N N . GLU B 1 136 ? 18.990 30.814 58.528 1.00 25.75 136 GLU B N 1
ATOM 3564 C CA . GLU B 1 136 ? 18.855 29.939 59.686 1.00 22.29 136 GLU B CA 1
ATOM 3565 C C . GLU B 1 136 ? 19.946 30.220 60.718 1.00 26.32 136 GLU B C 1
ATOM 3566 O O . GLU B 1 136 ? 21.047 29.677 60.635 1.00 21.06 136 GLU B O 1
ATOM 3572 N N . ASN B 1 137 ? 19.751 31.075 61.714 1.00 22.41 137 ASN B N 1
ATOM 3573 C CA . ASN B 1 137 ? 20.535 31.433 62.830 1.00 29.44 137 ASN B CA 1
ATOM 3574 C C . ASN B 1 137 ? 20.344 30.634 64.111 1.00 35.76 137 ASN B C 1
ATOM 3575 O O . ASN B 1 137 ? 19.421 30.585 64.776 1.00 27.87 137 ASN B O 1
ATOM 3580 N N . THR B 1 138 ? 21.432 30.129 64.464 1.00 35.62 138 THR B N 1
ATOM 3581 C CA . THR B 1 138 ? 21.644 28.861 64.916 1.00 31.46 138 THR B CA 1
ATOM 3582 C C . THR B 1 138 ? 21.239 27.916 63.860 1.00 34.11 138 THR B C 1
ATOM 3583 O O . THR B 1 138 ? 20.117 27.690 63.609 1.00 30.67 138 THR B O 1
ATOM 3587 N N . HIS B 1 139 ? 22.318 27.426 63.254 1.00 29.94 139 HIS B N 1
ATOM 3588 C CA . HIS B 1 139 ? 22.338 26.435 62.276 1.00 27.64 139 HIS B CA 1
ATOM 3589 C C . HIS B 1 139 ? 23.156 25.296 62.672 1.00 25.80 139 HIS B C 1
ATOM 3590 O O . HIS B 1 139 ? 24.268 25.340 62.511 1.00 27.73 139 HIS B O 1
ATOM 3597 N N . ASN B 1 140 ? 22.518 24.277 63.165 1.00 21.57 140 ASN B N 1
ATOM 3598 C CA . ASN B 1 140 ? 23.058 23.251 63.857 1.00 23.61 140 ASN B CA 1
ATOM 3599 C C . ASN B 1 140 ? 24.010 23.647 64.952 1.00 24.25 140 ASN B C 1
ATOM 3600 O O . ASN B 1 140 ? 24.993 23.141 65.044 1.00 17.65 140 ASN B O 1
ATOM 3605 N N . GLY B 1 141 ? 23.662 24.624 65.725 1.00 23.60 141 GLY B N 1
ATOM 3606 C CA . GLY B 1 141 ? 24.472 25.239 66.694 1.00 24.43 141 GLY B CA 1
ATOM 3607 C C . GLY B 1 141 ? 25.362 26.375 66.394 1.00 27.09 141 GLY B C 1
ATOM 3608 O O . GLY B 1 141 ? 25.491 27.171 67.141 1.00 18.96 141 GLY B O 1
ATOM 3609 N N . LYS B 1 142 ? 25.955 26.377 65.233 1.00 28.89 142 LYS B N 1
ATOM 3610 C CA . LYS B 1 142 ? 26.662 27.491 64.636 1.00 24.01 142 LYS B CA 1
ATOM 3611 C C . LYS B 1 142 ? 25.956 28.839 64.696 1.00 22.05 142 LYS B C 1
ATOM 3612 O O . LYS B 1 142 ? 24.916 28.920 64.428 1.00 25.30 142 LYS B O 1
ATOM 3618 N N . VAL B 1 143 ? 26.582 29.814 65.211 1.00 20.22 143 VAL B N 1
ATOM 3619 C CA . VAL B 1 143 ? 26.096 31.109 65.299 1.00 22.36 143 VAL B CA 1
ATOM 3620 C C . VAL B 1 143 ? 26.532 31.972 64.140 1.00 22.57 143 VAL B C 1
ATOM 3621 O O . VAL B 1 143 ? 27.611 32.132 63.983 1.00 28.97 143 VAL B O 1
ATOM 3625 N N . LEU B 1 144 ? 25.612 32.413 63.316 1.00 24.60 144 LEU B N 1
ATOM 3626 C CA . LEU B 1 144 ? 25.996 33.193 62.149 1.00 24.81 144 LEU B CA 1
ATOM 3627 C C . LEU B 1 144 ? 26.707 34.491 62.540 1.00 28.26 144 LEU B C 1
ATOM 3628 O O . LEU B 1 144 ? 26.301 35.182 63.477 1.00 26.11 144 LEU B O 1
ATOM 3633 N N . PRO B 1 145 ? 27.799 34.828 61.837 1.00 24.83 145 PRO B N 1
ATOM 3634 C CA . PRO B 1 145 ? 28.542 36.059 62.133 1.00 23.49 145 PRO B CA 1
ATOM 3635 C C . PRO B 1 145 ? 27.587 37.259 62.110 1.00 23.82 145 PRO B C 1
ATOM 3636 O O . PRO B 1 145 ? 26.612 37.263 61.364 1.00 22.36 145 PRO B O 1
ATOM 3640 N N . ARG B 1 146 ? 27.859 38.279 62.916 1.00 24.98 146 ARG B N 1
ATOM 3641 C CA . ARG B 1 146 ? 26.983 39.441 62.933 1.00 26.05 146 ARG B CA 1
ATOM 3642 C C . ARG B 1 146 ? 27.171 40.348 61.724 1.00 25.08 146 ARG B C 1
ATOM 3643 O O . ARG B 1 146 ? 26.222 40.987 61.272 1.00 31.69 146 ARG B O 1
ATOM 3651 N N . GLU B 1 147 ? 28.389 40.419 61.201 1.00 26.25 147 GLU B N 1
ATOM 3652 C CA . GLU B 1 147 ? 28.626 41.267 60.047 1.00 25.74 147 GLU B CA 1
ATOM 3653 C C . GLU B 1 147 ? 27.937 40.698 58.812 1.00 23.29 147 GLU B C 1
ATOM 3654 O O . GLU B 1 147 ? 27.537 41.440 57.920 1.00 25.44 147 GLU B O 1
ATOM 3660 N N . TYR B 1 148 ? 27.798 39.379 58.758 1.00 23.53 148 TYR B N 1
ATOM 3661 C CA . TYR B 1 148 ? 27.135 38.753 57.622 1.00 21.55 148 TYR B CA 1
ATOM 3662 C C . TYR B 1 148 ? 25.641 39.058 57.667 1.00 10.46 148 TYR B C 1
ATOM 3663 O O . TYR B 1 148 ? 25.015 39.308 56.641 1.00 13.46 148 TYR B O 1
ATOM 3672 N N . LEU B 1 149 ? 25.073 39.030 58.864 1.00 12.22 149 LEU B N 1
ATOM 3673 C CA . LEU B 1 149 ? 23.652 39.301 59.024 1.00 21.07 149 LEU B CA 1
ATOM 3674 C C . LEU B 1 149 ? 23.339 40.707 58.548 1.00 23.36 149 LEU B C 1
ATOM 3675 O O . LEU B 1 149 ? 22.279 40.952 57.967 1.00 21.92 149 LEU B O 1
ATOM 3680 N N . LYS B 1 150 ? 24.267 41.630 58.790 1.00 23.85 150 LYS B N 1
ATOM 3681 C CA . LYS B 1 150 ? 24.084 43.006 58.356 1.00 24.09 150 LYS B CA 1
ATOM 3682 C C . LYS B 1 150 ? 24.298 43.092 56.850 1.00 20.73 150 LYS B C 1
ATOM 3683 O O . LYS B 1 150 ? 23.613 43.840 56.156 1.00 25.48 150 LYS B O 1
ATOM 3689 N N . GLU B 1 151 ? 25.248 42.313 56.347 1.00 16.50 151 GLU B N 1
ATOM 3690 C CA . GLU B 1 151 ? 25.545 42.315 54.922 1.00 20.97 151 GLU B CA 1
ATOM 3691 C C . GLU B 1 151 ? 24.459 41.664 54.085 1.00 19.38 151 GLU B C 1
ATOM 3692 O O . GLU B 1 151 ? 24.208 42.080 52.952 1.00 21.39 151 GLU B O 1
ATOM 3698 N N . ALA B 1 152 ? 23.815 40.642 54.635 1.00 21.52 152 ALA B N 1
ATOM 3699 C CA . ALA B 1 152 ? 22.751 39.972 53.911 1.00 19.03 152 ALA B CA 1
ATOM 3700 C C . ALA B 1 152 ? 21.580 40.937 53.857 1.00 21.52 152 ALA B C 1
ATOM 3701 O O . ALA B 1 152 ? 20.906 41.056 52.839 1.00 20.34 152 ALA B O 1
ATOM 3703 N N . TRP B 1 153 ? 21.351 41.630 54.970 1.00 16.46 153 TRP B N 1
ATOM 3704 C CA . TRP B 1 153 ? 20.266 42.599 55.071 1.00 18.32 153 TRP B CA 1
ATOM 3705 C C . TRP B 1 153 ? 20.428 43.672 53.994 1.00 20.72 153 TRP B C 1
ATOM 3706 O O . TRP B 1 153 ? 19.478 43.991 53.287 1.00 15.29 153 TRP B O 1
ATOM 3717 N N . GLU B 1 154 ? 21.633 44.216 53.849 1.00 23.68 154 GLU B N 1
ATOM 3718 C CA . GLU B 1 154 ? 21.863 45.244 52.842 1.00 21.87 154 GLU B CA 1
ATOM 3719 C C . GLU B 1 154 ? 21.786 44.682 51.433 1.00 22.05 154 GLU B C 1
ATOM 3720 O O . GLU B 1 154 ? 21.273 45.333 50.526 1.00 23.25 154 GLU B O 1
ATOM 3726 N N . PHE B 1 155 ? 22.303 43.472 51.253 1.00 25.00 155 PHE B N 1
ATOM 3727 C CA . PHE B 1 155 ? 22.289 42.825 49.950 1.00 20.94 155 PHE B CA 1
ATOM 3728 C C . PHE B 1 155 ? 20.861 42.664 49.447 1.00 17.73 155 PHE B C 1
ATOM 3729 O O . PHE B 1 155 ? 20.545 43.040 48.318 1.00 10.75 155 PHE B O 1
ATOM 3737 N N . THR B 1 156 ? 19.995 42.122 50.290 1.00 13.97 156 THR B N 1
ATOM 3738 C CA . THR B 1 156 ? 18.610 41.928 49.894 1.00 20.10 156 THR B CA 1
ATOM 3739 C C . THR B 1 156 ? 17.863 43.221 49.579 1.00 20.92 156 THR B C 1
ATOM 3740 O O . THR B 1 156 ? 17.004 43.230 48.696 1.00 22.03 156 THR B O 1
ATOM 3744 N N . ARG B 1 157 ? 18.166 44.312 50.281 1.00 17.88 157 ARG B N 1
ATOM 3745 C CA . ARG B 1 157 ? 17.484 45.568 49.965 1.00 20.99 157 ARG B CA 1
ATOM 3746 C C . ARG B 1 157 ? 17.905 46.072 48.583 1.00 21.60 157 ARG B C 1
ATOM 3747 O O . ARG B 1 157 ? 17.059 46.493 47.792 1.00 13.45 157 ARG B O 1
ATOM 3755 N N . LYS B 1 158 ? 19.203 46.013 48.286 1.00 20.18 158 LYS B N 1
ATOM 3756 C CA . LYS B 1 158 ? 19.695 46.480 46.992 1.00 24.71 158 LYS B CA 1
ATOM 3757 C C . LYS B 1 158 ? 19.289 45.559 45.849 1.00 23.06 158 LYS B C 1
ATOM 3758 O O . LYS B 1 158 ? 19.464 45.901 44.683 1.00 27.68 158 LYS B O 1
ATOM 3764 N N . ARG B 1 159 ? 18.740 44.395 46.186 1.00 21.09 159 ARG B N 1
ATOM 3765 C CA . ARG B 1 159 ? 18.276 43.458 45.170 1.00 22.55 159 ARG B CA 1
ATOM 3766 C C . ARG B 1 159 ? 16.760 43.365 45.247 1.00 23.37 159 ARG B C 1
ATOM 3767 O O . ARG B 1 159 ? 16.136 42.627 44.487 1.00 28.38 159 ARG B O 1
ATOM 3775 N N . ASN B 1 160 ? 16.180 44.116 46.178 1.00 22.48 160 ASN B N 1
ATOM 3776 C CA . ASN B 1 160 ? 14.735 44.133 46.383 1.00 22.11 160 ASN B CA 1
ATOM 3777 C C . ASN B 1 160 ? 14.191 42.740 46.739 1.00 20.08 160 ASN B C 1
ATOM 3778 O O . ASN B 1 160 ? 13.090 42.367 46.340 1.00 25.43 160 ASN B O 1
ATOM 3783 N N . LEU B 1 161 ? 14.978 41.979 47.492 1.00 18.35 161 LEU B N 1
ATOM 3784 C CA . LEU B 1 161 ? 14.592 40.638 47.931 1.00 16.08 161 LEU B CA 1
ATOM 3785 C C . LEU B 1 161 ? 14.260 40.656 49.420 1.00 16.33 161 LEU B C 1
ATOM 3786 O O . LEU B 1 161 ? 14.941 41.310 50.213 1.00 20.38 161 LEU B O 1
ATOM 3791 N N . ALA B 1 162 ? 13.220 39.929 49.805 1.00 16.82 162 ALA B N 1
ATOM 3792 C CA . ALA B 1 162 ? 12.837 39.869 51.207 1.00 12.15 162 ALA B CA 1
ATOM 3793 C C . ALA B 1 162 ? 13.867 39.029 51.950 1.00 11.94 162 ALA B C 1
ATOM 3794 O O . ALA B 1 162 ? 14.599 38.245 51.343 1.00 7.29 162 ALA B O 1
ATOM 3796 N N . LEU B 1 163 ? 13.941 39.199 53.261 1.00 12.93 163 LEU B N 1
ATOM 3797 C CA . LEU B 1 163 ? 14.885 38.424 54.046 1.00 14.14 163 LEU B CA 1
ATOM 3798 C C . LEU B 1 163 ? 14.178 37.825 55.257 1.00 15.63 163 LEU B C 1
ATOM 3799 O O . LEU B 1 163 ? 13.619 38.539 56.086 1.00 15.99 163 LEU B O 1
ATOM 3804 N N . HIS B 1 164 ? 14.188 36.500 55.337 1.00 20.04 164 HIS B N 1
ATOM 3805 C CA . HIS B 1 164 ? 13.549 35.792 56.440 1.00 21.31 164 HIS B CA 1
ATOM 3806 C C . HIS B 1 164 ? 14.566 34.930 57.178 1.00 23.46 164 HIS B C 1
ATOM 3807 O O . HIS B 1 164 ? 15.466 34.344 56.565 1.00 24.29 164 HIS B O 1
ATOM 3814 N N . VAL B 1 165 ? 14.434 34.868 58.497 1.00 15.84 165 VAL B N 1
ATOM 3815 C CA . VAL B 1 165 ? 15.355 34.080 59.300 1.00 15.53 165 VAL B CA 1
ATOM 3816 C C . VAL B 1 165 ? 14.623 33.024 60.099 1.00 13.12 165 VAL B C 1
ATOM 3817 O O . VAL B 1 165 ? 13.707 33.337 60.846 1.00 17.56 165 VAL B O 1
ATOM 3821 N N . ASP B 1 166 ? 15.005 31.767 59.915 1.00 18.99 166 ASP B N 1
ATOM 3822 C CA . ASP B 1 166 ? 14.391 30.689 60.679 1.00 13.30 166 ASP B CA 1
ATOM 3823 C C . ASP B 1 166 ? 15.070 30.771 62.045 1.00 12.48 166 ASP B C 1
ATOM 3824 O O . ASP B 1 166 ? 16.206 30.330 62.205 1.00 8.30 166 ASP B O 1
ATOM 3829 N N . GLY B 1 167 ? 14.382 31.336 63.027 1.00 12.27 167 GLY B N 1
ATOM 3830 C CA . GLY B 1 167 ? 14.990 31.474 64.338 1.00 18.60 167 GLY B CA 1
ATOM 3831 C C . GLY B 1 167 ? 14.618 30.423 65.365 1.00 19.69 167 GLY B C 1
ATOM 3832 O O . GLY B 1 167 ? 14.496 30.738 66.542 1.00 19.51 167 GLY B O 1
ATOM 3833 N N . ALA B 1 168 ? 14.438 29.177 64.942 1.00 21.69 168 ALA B N 1
ATOM 3834 C CA . ALA B 1 168 ? 14.073 28.126 65.885 1.00 20.97 168 ALA B CA 1
ATOM 3835 C C . ALA B 1 168 ? 14.894 28.235 67.172 1.00 22.42 168 ALA B C 1
ATOM 3836 O O . ALA B 1 168 ? 14.365 28.033 68.263 1.00 23.93 168 ALA B O 1
ATOM 3838 N N . ARG B 1 169 ? 16.178 28.562 67.043 1.00 14.94 169 ARG B N 1
ATOM 3839 C CA . ARG B 1 169 ? 17.041 28.716 68.214 1.00 19.28 169 ARG B CA 1
ATOM 3840 C C . ARG B 1 169 ? 17.716 30.086 68.150 1.00 18.78 169 ARG B C 1
ATOM 3841 O O . ARG B 1 169 ? 18.921 30.200 68.387 1.00 20.62 169 ARG B O 1
ATOM 3849 N N . ILE B 1 170 ? 16.938 31.122 67.842 1.00 11.06 170 ILE B N 1
ATOM 3850 C CA . ILE B 1 170 ? 17.472 32.476 67.708 1.00 13.31 170 ILE B CA 1
ATOM 3851 C C . ILE B 1 170 ? 18.017 33.032 69.019 1.00 9.47 170 ILE B C 1
ATOM 3852 O O . ILE B 1 170 ? 19.031 33.726 69.034 1.00 18.96 170 ILE B O 1
ATOM 3857 N N . PHE B 1 171 ? 17.343 32.708 70.117 1.00 19.94 171 PHE B N 1
ATOM 3858 C CA . PHE B 1 171 ? 17.752 33.167 71.436 1.00 18.89 171 PHE B CA 1
ATOM 3859 C C . PHE B 1 171 ? 19.068 32.532 71.879 1.00 20.83 171 PHE B C 1
ATOM 3860 O O . PHE B 1 171 ? 19.743 33.044 72.770 1.00 18.93 171 PHE B O 1
ATOM 3868 N N . ASN B 1 172 ? 19.428 31.414 71.258 1.00 25.92 172 ASN B N 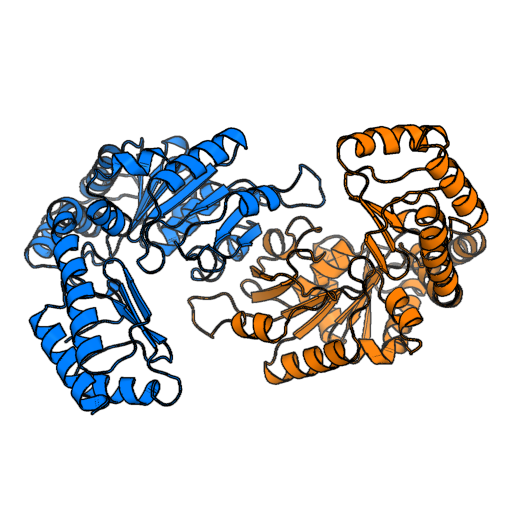1
ATOM 3869 C CA . ASN B 1 172 ? 20.684 30.750 71.581 1.00 24.46 172 ASN B CA 1
ATOM 3870 C C . ASN B 1 172 ? 21.797 31.588 70.975 1.00 24.68 172 ASN B C 1
ATOM 3871 O O . ASN B 1 172 ? 22.859 31.753 71.575 1.00 32.02 172 ASN B O 1
ATOM 3876 N N . ALA B 1 173 ? 21.548 32.126 69.784 1.00 21.27 173 ALA B N 1
ATOM 3877 C CA . ALA B 1 173 ? 22.534 32.971 69.126 1.00 20.02 173 ALA B CA 1
ATOM 3878 C C . ALA B 1 173 ? 22.585 34.275 69.907 1.00 17.34 173 ALA B C 1
ATOM 3879 O O . ALA B 1 173 ? 23.656 34.811 70.182 1.00 17.89 173 ALA B O 1
ATOM 3881 N N . VAL B 1 174 ? 21.404 34.773 70.256 1.00 17.69 174 VAL B N 1
ATOM 3882 C CA . VAL B 1 174 ? 21.262 36.010 71.005 1.00 21.78 174 VAL B CA 1
ATOM 3883 C C . VAL B 1 174 ? 22.132 36.010 72.266 1.00 19.80 174 VAL B C 1
ATOM 3884 O O . VAL B 1 174 ? 22.914 36.932 72.485 1.00 21.01 174 VAL B O 1
ATOM 3888 N N . VAL B 1 175 ? 22.010 34.976 73.089 1.00 18.82 175 VAL B N 1
ATOM 3889 C CA . VAL B 1 175 ? 22.822 34.906 74.298 1.00 20.53 175 VAL B CA 1
ATOM 3890 C C . VAL B 1 175 ? 24.301 34.831 73.933 1.00 25.75 175 VAL B C 1
ATOM 3891 O O . VAL B 1 175 ? 25.143 35.403 74.625 1.00 23.03 175 VAL B O 1
ATOM 3895 N N . ALA B 1 176 ? 24.610 34.135 72.840 1.00 22.94 176 ALA B N 1
ATOM 3896 C CA . ALA B 1 176 ? 25.989 33.997 72.385 1.00 24.87 176 ALA B CA 1
ATOM 3897 C C . ALA B 1 176 ? 26.568 35.322 71.892 1.00 23.53 176 ALA B C 1
ATOM 3898 O O . ALA B 1 176 ? 27.762 35.565 72.029 1.00 25.23 176 ALA B O 1
ATOM 3900 N N . TYR B 1 177 ? 25.729 36.175 71.311 1.00 25.20 177 TYR B N 1
ATOM 3901 C CA . TYR B 1 177 ? 26.198 37.473 70.829 1.00 24.04 177 TYR B CA 1
ATOM 3902 C C . TYR B 1 177 ? 26.398 38.395 72.020 1.00 23.24 177 TYR B C 1
ATOM 3903 O O . TYR B 1 177 ? 27.321 39.209 72.052 1.00 25.67 177 TYR B O 1
ATOM 3912 N N . GLY B 1 178 ? 25.511 38.263 72.998 1.00 26.43 178 GLY B N 1
ATOM 3913 C CA . GLY B 1 178 ? 25.576 39.107 74.172 1.00 25.49 178 GLY B CA 1
ATOM 3914 C C . GLY B 1 178 ? 24.879 40.425 73.896 1.00 27.77 178 GLY B C 1
ATOM 3915 O O . GLY B 1 178 ? 25.135 41.423 74.566 1.00 32.13 178 GLY B O 1
ATOM 3916 N N . CYS B 1 179 ? 23.995 40.430 72.901 1.00 21.62 179 CYS B N 1
ATOM 3917 C CA . CYS B 1 179 ? 23.262 41.636 72.540 1.00 24.75 179 CYS B CA 1
ATOM 3918 C C . CYS B 1 179 ? 21.768 41.431 72.739 1.00 22.48 179 CYS B C 1
ATOM 3919 O O . CYS B 1 179 ? 21.345 40.424 73.294 1.00 28.66 179 CYS B O 1
ATOM 3922 N N . GLU B 1 180 ? 20.974 42.401 72.296 1.00 24.25 180 GLU B N 1
ATOM 3923 C CA . GLU B 1 180 ? 19.523 42.317 72.405 1.00 26.57 180 GLU B CA 1
ATOM 3924 C C . GLU B 1 180 ? 19.015 41.615 71.156 1.00 26.24 180 GLU B C 1
ATOM 3925 O O . GLU B 1 180 ? 19.710 41.576 70.140 1.00 30.45 180 GLU B O 1
ATOM 3931 N N . LEU B 1 181 ? 17.809 41.062 71.227 1.00 28.22 181 LEU B N 1
ATOM 3932 C CA . LEU B 1 181 ? 17.220 40.374 70.080 1.00 21.77 181 LEU B CA 1
ATOM 3933 C C . LEU B 1 181 ? 16.968 41.372 68.961 1.00 25.34 181 LEU B C 1
ATOM 3934 O O . LEU B 1 181 ? 17.142 41.062 67.782 1.00 29.53 181 LEU B O 1
ATOM 3939 N N . LYS B 1 182 ? 16.560 42.577 69.342 1.00 24.55 182 LYS B N 1
ATOM 3940 C CA . LYS B 1 182 ? 16.262 43.624 68.377 1.00 25.57 182 LYS B CA 1
ATOM 3941 C C . LYS B 1 182 ? 17.454 43.933 67.478 1.00 27.37 182 LYS B C 1
ATOM 3942 O O . LYS B 1 182 ? 17.284 44.261 66.303 1.00 22.24 182 LYS B O 1
ATOM 3948 N N . GLU B 1 183 ? 18.658 43.807 68.030 1.00 27.96 183 GLU B N 1
ATOM 3949 C CA . GLU B 1 183 ? 19.875 44.099 67.281 1.00 26.11 183 GLU B CA 1
ATOM 3950 C C . GLU B 1 183 ? 20.170 43.134 66.136 1.00 25.64 183 GLU B C 1
ATOM 3951 O O . GLU B 1 183 ? 21.050 43.392 65.312 1.00 24.99 183 GLU B O 1
ATOM 3957 N N . ILE B 1 184 ? 19.451 42.021 66.073 1.00 22.58 184 ILE B N 1
ATOM 3958 C CA . ILE B 1 184 ? 19.681 41.092 64.978 1.00 24.33 184 ILE B CA 1
ATOM 3959 C C . ILE B 1 184 ? 18.420 40.941 64.138 1.00 26.02 184 ILE B C 1
ATOM 3960 O O . ILE B 1 184 ? 18.493 40.717 62.930 1.00 33.36 184 ILE B O 1
ATOM 3965 N N . THR B 1 185 ? 17.263 41.087 64.768 1.00 19.93 185 THR B N 1
ATOM 3966 C CA . THR B 1 185 ? 16.016 40.988 64.032 1.00 20.56 185 THR B CA 1
ATOM 3967 C C . THR B 1 185 ? 15.865 42.236 63.184 1.00 18.02 185 THR B C 1
ATOM 3968 O O . THR B 1 185 ? 15.026 42.286 62.288 1.00 18.78 185 THR B O 1
ATOM 3972 N N . GLN B 1 186 ? 16.678 43.250 63.464 1.00 17.47 186 GLN B N 1
ATOM 3973 C CA . GLN B 1 186 ? 16.606 44.475 62.682 1.00 16.96 186 GLN B CA 1
ATOM 3974 C C . GLN B 1 186 ? 17.111 44.171 61.271 1.00 16.77 186 GLN B C 1
ATOM 3975 O O . GLN B 1 186 ? 16.809 44.902 60.327 1.00 16.15 186 GLN B O 1
ATOM 3981 N N . TYR B 1 187 ? 17.862 43.079 61.130 1.00 17.25 187 TYR B N 1
ATOM 3982 C CA . TYR B 1 187 ? 18.409 42.674 59.832 1.00 18.04 187 TYR B CA 1
ATOM 3983 C C . TYR B 1 187 ? 17.573 41.634 59.093 1.00 16.14 187 TYR B C 1
ATOM 3984 O O . TYR B 1 187 ? 18.126 40.737 58.458 1.00 15.90 187 TYR B O 1
ATOM 3993 N N . CYS B 1 188 ? 16.253 41.741 59.180 1.00 18.03 188 CYS B N 1
ATOM 3994 C CA . CYS B 1 188 ? 15.386 40.799 58.488 1.00 18.95 188 CYS B CA 1
ATOM 3995 C C . CYS B 1 188 ? 13.965 41.328 58.463 1.00 19.90 188 CYS B C 1
ATOM 3996 O O . CYS B 1 188 ? 13.584 42.153 59.285 1.00 25.07 188 CYS B O 1
ATOM 3999 N N . ASP B 1 189 ? 13.186 40.856 57.501 1.00 22.81 189 ASP B N 1
ATOM 4000 C CA . ASP B 1 189 ? 11.803 41.288 57.358 1.00 21.16 189 ASP B CA 1
ATOM 4001 C C . ASP B 1 189 ? 10.893 40.445 58.233 1.00 21.75 189 ASP B C 1
ATOM 4002 O O . ASP B 1 189 ? 9.853 40.913 58.695 1.00 21.94 189 ASP B O 1
ATOM 4007 N N . SER B 1 190 ? 11.304 39.205 58.472 1.00 19.51 190 SER B N 1
ATOM 4008 C CA . SER B 1 190 ? 10.529 38.282 59.286 1.00 19.50 190 SER B CA 1
ATOM 4009 C C . SER B 1 190 ? 11.427 37.199 59.859 1.00 18.39 190 SER B C 1
ATOM 4010 O O . SER B 1 190 ? 12.445 36.843 59.266 1.00 16.20 190 SER B O 1
ATOM 4013 N N . PHE B 1 191 ? 11.048 36.673 61.015 1.00 11.27 191 PHE B N 1
ATOM 4014 C CA . PHE B 1 191 ? 11.816 35.606 61.627 1.00 14.97 191 PHE B CA 1
ATOM 4015 C C . PHE B 1 191 ? 10.893 34.788 62.510 1.00 18.72 191 PHE B C 1
ATOM 4016 O O . PHE B 1 191 ? 9.816 35.253 62.881 1.00 14.76 191 PHE B O 1
ATOM 4024 N N . THR B 1 192 ? 11.310 33.572 62.843 1.00 17.35 192 THR B N 1
ATOM 4025 C CA . THR B 1 192 ? 10.493 32.717 63.691 1.00 19.36 192 THR B CA 1
ATOM 4026 C C . THR B 1 192 ? 11.114 32.545 65.062 1.00 24.83 192 THR B C 1
ATOM 4027 O O . THR B 1 192 ? 12.274 32.886 65.281 1.00 21.06 192 THR B O 1
ATOM 4031 N N . ILE B 1 193 ? 10.317 32.011 65.980 1.00 18.20 193 ILE B N 1
ATOM 4032 C CA . ILE B 1 193 ? 10.743 31.769 67.349 1.00 19.12 193 ILE B CA 1
ATOM 4033 C C . ILE B 1 193 ? 10.090 30.496 67.885 1.00 20.20 193 ILE B C 1
ATOM 4034 O O . ILE B 1 193 ? 8.871 30.451 68.053 1.00 21.58 193 ILE B O 1
ATOM 4039 N N . CYS B 1 194 ? 10.884 29.462 68.140 1.00 12.20 194 CYS B N 1
ATOM 4040 C CA . CYS B 1 194 ? 10.333 28.238 68.708 1.00 18.48 194 CYS B CA 1
ATOM 4041 C C . CYS B 1 194 ? 10.467 28.386 70.220 1.00 22.57 194 CYS B C 1
ATOM 4042 O O . CYS B 1 194 ? 11.497 28.837 70.721 1.00 22.13 194 CYS B O 1
ATOM 4045 N N . LEU B 1 195 ? 9.415 28.015 70.939 1.00 19.83 195 LEU B N 1
ATOM 4046 C CA . LEU B 1 195 ? 9.400 28.109 72.390 1.00 20.74 195 LEU B CA 1
ATOM 4047 C C . LEU B 1 195 ? 9.571 26.714 72.975 1.00 20.82 195 LEU B C 1
ATOM 4048 O O . LEU B 1 195 ? 9.948 26.550 74.139 1.00 19.07 195 LEU B O 1
ATOM 4053 N N . SER B 1 196 ? 9.291 25.716 72.144 1.00 19.70 196 SER B N 1
ATOM 4054 C CA . SER B 1 196 ? 9.353 24.308 72.524 1.00 19.94 196 SER B CA 1
ATOM 4055 C C . SER B 1 196 ? 10.731 23.667 72.463 1.00 22.63 196 SER B C 1
ATOM 4056 O O . SER B 1 196 ? 10.855 22.453 72.604 1.00 30.42 196 SER B O 1
ATOM 4059 N N . LYS B 1 197 ? 11.766 24.461 72.241 1.00 28.05 197 LYS B N 1
ATOM 4060 C CA . LYS B 1 197 ? 13.106 23.902 72.166 1.00 25.18 197 LYS B CA 1
ATOM 4061 C C . LYS B 1 197 ? 13.848 24.207 73.462 1.00 21.18 197 LYS B C 1
ATOM 4062 O O . LYS B 1 197 ? 13.433 23.768 74.533 1.00 24.86 197 LYS B O 1
ATOM 4068 N N . GLY B 1 198 ? 14.930 24.969 73.368 1.00 20.66 198 GLY B N 1
ATOM 4069 C CA . GLY B 1 198 ? 15.705 25.307 74.550 1.00 22.90 198 GLY B CA 1
ATOM 4070 C C . GLY B 1 198 ? 14.950 26.143 75.567 1.00 21.12 198 GLY B C 1
ATOM 4071 O O . GLY B 1 198 ? 15.217 26.058 76.766 1.00 23.38 198 GLY B O 1
ATOM 4072 N N . LEU B 1 199 ? 14.005 26.952 75.097 1.00 21.75 199 LEU B N 1
ATOM 4073 C CA . LEU B 1 199 ? 13.225 27.798 75.987 1.00 19.81 199 LEU B CA 1
ATOM 4074 C C . LEU B 1 199 ? 12.268 26.978 76.846 1.00 19.63 199 LEU B C 1
ATOM 4075 O O . LEU B 1 199 ? 11.580 27.513 77.699 1.00 19.78 199 LEU B O 1
ATOM 4080 N N . GLY B 1 200 ? 12.231 25.673 76.592 1.00 23.34 200 GLY B N 1
ATOM 4081 C CA . GLY B 1 200 ? 11.418 24.753 77.371 1.00 21.69 200 GLY B CA 1
ATOM 4082 C C . GLY B 1 200 ? 9.899 24.740 77.334 1.00 27.95 200 GLY B C 1
ATOM 4083 O O . GLY B 1 200 ? 9.274 24.320 78.306 1.00 28.81 200 GLY B O 1
ATOM 4084 N N . THR B 1 201 ? 9.288 25.167 76.239 1.00 25.10 201 THR B N 1
ATOM 4085 C CA . THR B 1 201 ? 7.829 25.155 76.170 1.00 24.42 201 THR B CA 1
ATOM 4086 C C . THR B 1 201 ? 7.332 23.775 75.699 1.00 25.71 201 THR B C 1
ATOM 4087 O O . THR B 1 201 ? 8.094 22.993 75.129 1.00 22.94 201 THR B O 1
ATOM 4091 N N . PRO B 1 202 ? 6.059 23.445 75.968 1.00 25.28 202 PRO B N 1
ATOM 4092 C CA . PRO B 1 202 ? 5.492 22.149 75.558 1.00 25.34 202 PRO B CA 1
ATOM 4093 C C . PRO B 1 202 ? 5.248 22.082 74.050 1.00 23.22 202 PRO B C 1
ATOM 4094 O O . PRO B 1 202 ? 5.312 21.016 73.443 1.00 29.04 202 PRO B O 1
ATOM 4098 N N . VAL B 1 203 ? 4.957 23.237 73.463 1.00 22.15 203 VAL B N 1
ATOM 4099 C CA . VAL B 1 203 ? 4.696 23.352 72.037 1.00 24.87 203 VAL B CA 1
ATOM 4100 C C . VAL B 1 203 ? 4.454 24.826 71.706 1.00 29.31 203 VAL B C 1
ATOM 4101 O O . VAL B 1 203 ? 4.209 25.637 72.602 1.00 27.42 203 VAL B O 1
ATOM 4105 N N . GLY B 1 204 ? 4.542 25.177 70.426 1.00 24.52 204 GLY B N 1
ATOM 4106 C CA . GLY B 1 204 ? 4.311 26.552 70.037 1.00 22.26 204 GLY B CA 1
ATOM 4107 C C . GLY B 1 204 ? 5.510 27.234 69.413 1.00 16.49 204 GLY B C 1
ATOM 4108 O O . GLY B 1 204 ? 6.654 26.944 69.759 1.00 19.66 204 GLY B O 1
ATOM 4109 N N . SER B 1 205 ? 5.226 28.140 68.482 1.00 22.63 205 SER B N 1
ATOM 4110 C CA . SER B 1 205 ? 6.239 28.912 67.769 1.00 18.90 205 SER B CA 1
ATOM 4111 C C . SER B 1 205 ? 5.675 30.289 67.450 1.00 20.20 205 SER B C 1
ATOM 4112 O O . SER B 1 205 ? 4.485 30.541 67.633 1.00 21.51 205 SER B O 1
ATOM 4115 N N . LEU B 1 206 ? 6.531 31.181 66.969 1.00 18.35 206 LEU B N 1
ATOM 4116 C CA . LEU B 1 206 ? 6.092 32.522 66.625 1.00 20.42 206 LEU B CA 1
ATOM 4117 C C . LEU B 1 206 ? 6.706 32.974 65.310 1.00 18.72 206 LEU B C 1
ATOM 4118 O O . LEU B 1 206 ? 7.851 32.654 64.996 1.00 18.21 206 LEU B O 1
ATOM 4123 N N . LEU B 1 207 ? 5.922 33.700 64.532 1.00 15.65 207 LEU B N 1
ATOM 4124 C CA . LEU B 1 207 ? 6.397 34.253 63.276 1.00 14.48 207 LEU B CA 1
ATOM 4125 C C . LEU B 1 207 ? 6.148 35.721 63.530 1.00 19.05 207 LEU B C 1
ATOM 4126 O O . LEU B 1 207 ? 5.070 36.106 64.000 1.00 12.46 207 LEU B O 1
ATOM 4131 N N . VAL B 1 208 ? 7.153 36.539 63.256 1.00 18.39 208 VAL B N 1
ATOM 4132 C CA . VAL B 1 208 ? 7.035 37.959 63.510 1.00 19.13 208 VAL B CA 1
ATOM 4133 C C . VAL B 1 208 ? 7.459 38.769 62.301 1.00 20.98 208 VAL B C 1
ATOM 4134 O O . VAL B 1 208 ? 8.437 38.444 61.637 1.00 26.82 208 VAL B O 1
ATOM 4138 N N . GLY B 1 209 ? 6.717 39.831 62.019 1.00 23.25 209 GLY B N 1
ATOM 4139 C CA . GLY B 1 209 ? 7.045 40.662 60.880 1.00 19.81 209 GLY B CA 1
ATOM 4140 C C . GLY B 1 209 ? 6.208 41.920 60.830 1.00 21.71 209 GLY B C 1
ATOM 4141 O O . GLY B 1 209 ? 5.674 42.368 61.843 1.00 16.38 209 GLY B O 1
ATOM 4142 N N . ASN B 1 210 ? 6.093 42.485 59.637 1.00 22.95 210 ASN B N 1
ATOM 4143 C CA . ASN B 1 210 ? 5.333 43.702 59.420 1.00 23.87 210 ASN B CA 1
ATOM 4144 C C . ASN B 1 210 ? 3.841 43.394 59.470 1.00 27.74 210 ASN B C 1
ATOM 4145 O O . ASN B 1 210 ? 3.402 42.339 59.018 1.00 35.99 210 ASN B O 1
ATOM 4150 N N . ARG B 1 211 ? 3.068 44.326 60.018 1.00 31.48 211 ARG B N 1
ATOM 4151 C CA . ARG B 1 211 ? 1.621 44.169 60.159 1.00 31.65 211 ARG B CA 1
ATOM 4152 C C . ARG B 1 211 ? 0.871 43.584 58.971 1.00 30.57 211 ARG B C 1
ATOM 4153 O O . ARG B 1 211 ? 0.015 42.716 59.145 1.00 29.91 211 ARG B O 1
ATOM 4161 N N . ASP B 1 212 ? 1.178 44.057 57.767 1.00 27.61 212 ASP B N 1
ATOM 4162 C CA . ASP B 1 212 ? 0.494 43.562 56.577 1.00 28.11 212 ASP B CA 1
ATOM 4163 C C . ASP B 1 212 ? 0.944 42.142 56.252 1.00 26.42 212 ASP B C 1
ATOM 4164 O O . ASP B 1 212 ? 0.141 41.298 55.859 1.00 28.71 212 ASP B O 1
ATOM 4169 N N . TYR B 1 213 ? 2.231 41.879 56.428 1.00 21.87 213 TYR B N 1
ATOM 4170 C CA . TYR B 1 213 ? 2.776 40.555 56.168 1.00 19.24 213 TYR B CA 1
ATOM 4171 C C . TYR B 1 213 ? 2.084 39.555 57.087 1.00 21.89 213 TYR B C 1
ATOM 4172 O O . TYR B 1 213 ? 1.597 38.517 56.650 1.00 27.00 213 TYR B O 1
ATOM 4181 N N . ILE B 1 214 ? 2.047 39.881 58.371 1.00 21.89 214 ILE B N 1
ATOM 4182 C CA . ILE B 1 214 ? 1.429 39.017 59.356 1.00 16.24 214 ILE B CA 1
ATOM 4183 C C . ILE B 1 214 ? -0.054 38.807 59.099 1.00 20.28 214 ILE B C 1
ATOM 4184 O O . ILE B 1 214 ? -0.585 37.726 59.349 1.00 20.91 214 ILE B O 1
ATOM 4189 N N . LYS B 1 215 ? -0.728 39.830 58.591 1.00 17.77 215 LYS B N 1
ATOM 4190 C CA . LYS B 1 215 ? -2.154 39.690 58.309 1.00 23.25 215 LYS B CA 1
ATOM 4191 C C . LYS B 1 215 ? -2.340 38.564 57.287 1.00 24.16 215 LYS B C 1
ATOM 4192 O O . LYS B 1 215 ? -3.243 37.738 57.420 1.00 22.07 215 LYS B O 1
ATOM 4198 N N . ARG B 1 216 ? -1.479 38.525 56.272 1.00 19.73 216 ARG B N 1
ATOM 4199 C CA . ARG B 1 216 ? -1.551 37.470 55.267 1.00 19.80 216 ARG B CA 1
ATOM 4200 C C . ARG B 1 216 ? -1.212 36.133 55.923 1.00 14.41 216 ARG B C 1
ATOM 4201 O O . ARG B 1 216 ? -1.881 35.131 55.693 1.00 18.33 216 ARG B O 1
ATOM 4209 N N . ALA B 1 217 ? -0.175 36.127 56.755 1.00 18.49 217 ALA B N 1
ATOM 4210 C CA . ALA B 1 217 ? 0.239 34.912 57.445 1.00 15.70 217 ALA B CA 1
ATOM 4211 C C . ALA B 1 217 ? -0.931 34.298 58.210 1.00 20.12 217 ALA B C 1
ATOM 4212 O O . ALA B 1 217 ? -0.983 33.086 58.411 1.00 18.17 217 ALA B O 1
ATOM 4214 N N . ILE B 1 218 ? -1.873 35.135 58.632 1.00 15.83 218 ILE B N 1
ATOM 4215 C CA . ILE B 1 218 ? -3.030 34.646 59.364 1.00 15.52 218 ILE B CA 1
ATOM 4216 C C . ILE B 1 218 ? -3.955 33.863 58.448 1.00 12.05 218 ILE B C 1
ATOM 4217 O O . ILE B 1 218 ? -4.599 32.910 58.876 1.00 16.07 218 ILE B O 1
ATOM 4222 N N . ARG B 1 219 ? -4.038 34.270 57.189 1.00 12.01 219 ARG B N 1
ATOM 4223 C CA . ARG B 1 219 ? -4.879 33.544 56.253 1.00 14.37 219 ARG B CA 1
ATOM 4224 C C . ARG B 1 219 ? -4.250 32.179 55.971 1.00 15.41 219 ARG B C 1
ATOM 4225 O O . ARG B 1 219 ? -4.964 31.181 55.866 1.00 14.91 219 ARG B O 1
ATOM 4233 N N . TRP B 1 220 ? -2.919 32.132 55.875 1.00 15.88 220 TRP B N 1
ATOM 4234 C CA . TRP B 1 220 ? -2.224 30.878 55.596 1.00 12.44 220 TRP B CA 1
ATOM 4235 C C . TRP B 1 220 ? -2.207 29.910 56.773 1.00 18.54 220 TRP B C 1
ATOM 4236 O O . TRP B 1 220 ? -2.322 28.697 56.587 1.00 18.76 220 TRP B O 1
ATOM 4247 N N . ARG B 1 221 ? -2.064 30.446 57.983 1.00 19.85 221 ARG B N 1
ATOM 4248 C CA . ARG B 1 221 ? -2.057 29.612 59.180 1.00 22.98 221 ARG B CA 1
ATOM 4249 C C . ARG B 1 221 ? -3.395 28.889 59.317 1.00 23.94 221 ARG B C 1
ATOM 4250 O O . ARG B 1 221 ? -3.471 27.772 59.821 1.00 20.90 221 ARG B O 1
ATOM 4258 N N . LYS B 1 222 ? -4.455 29.545 58.870 1.00 15.87 222 LYS B N 1
ATOM 4259 C CA . LYS B 1 222 ? -5.780 28.965 58.948 1.00 15.28 222 LYS B CA 1
ATOM 4260 C C . LYS B 1 222 ? -5.893 27.830 57.949 1.00 13.19 222 LYS B C 1
ATOM 4261 O O . LYS B 1 222 ? -6.284 26.718 58.296 1.00 17.59 222 LYS B O 1
ATOM 4267 N N . MET B 1 223 ? -5.549 28.124 56.702 1.00 5.83 223 MET B N 1
ATOM 4268 C CA . MET B 1 223 ? -5.629 27.137 55.646 1.00 8.92 223 MET B CA 1
ATOM 4269 C C . MET B 1 223 ? -4.823 25.892 55.975 1.00 7.66 223 MET B C 1
ATOM 4270 O O . MET B 1 223 ? -5.311 24.776 55.788 1.00 10.37 223 MET B O 1
ATOM 4275 N N . THR B 1 224 ? -3.598 26.081 56.470 1.00 13.41 224 THR B N 1
ATOM 4276 C CA . THR B 1 224 ? -2.734 24.951 56.817 1.00 13.28 224 THR B CA 1
ATOM 4277 C C . THR B 1 224 ? -3.197 24.209 58.077 1.00 22.35 224 THR B C 1
ATOM 4278 O O . THR B 1 224 ? -2.738 23.102 58.358 1.00 24.10 224 THR B O 1
ATOM 4282 N N . GLY B 1 225 ? -4.095 24.822 58.840 1.00 26.06 225 GLY B N 1
ATOM 4283 C CA . GLY B 1 225 ? -4.619 24.164 60.028 1.00 24.40 225 GLY B CA 1
ATOM 4284 C C . GLY B 1 225 ? -4.068 24.528 61.388 1.00 22.78 225 GLY B C 1
ATOM 4285 O O . GLY B 1 225 ? -4.196 23.744 62.328 1.00 19.32 225 GLY B O 1
ATOM 4286 N N . GLY B 1 226 ? -3.472 25.711 61.505 1.00 24.07 226 GLY B N 1
ATOM 4287 C CA . GLY B 1 226 ? -2.908 26.136 62.772 1.00 21.22 226 GLY B CA 1
ATOM 4288 C C . GLY B 1 226 ? -3.736 27.168 63.517 1.00 24.59 226 GLY B C 1
ATOM 4289 O O . GLY B 1 226 ? -3.288 27.714 64.524 1.00 25.45 226 GLY B O 1
ATOM 4290 N N . GLY B 1 227 ? -4.943 27.441 63.031 1.00 23.98 227 GLY B N 1
ATOM 4291 C CA . GLY B 1 227 ? -5.797 28.416 63.690 1.00 21.38 227 GLY B CA 1
ATOM 4292 C C . GLY B 1 227 ? -6.567 27.813 64.851 1.00 21.65 227 GLY B C 1
ATOM 4293 O O . GLY B 1 227 ? -7.748 27.509 64.717 1.00 19.35 227 GLY B O 1
ATOM 4294 N N . MET B 1 228 ? -5.901 27.658 65.994 1.00 19.65 228 MET B N 1
ATOM 4295 C CA . MET B 1 228 ? -6.516 27.068 67.180 1.00 27.10 228 MET B CA 1
ATOM 4296 C C . MET B 1 228 ? -7.462 27.997 67.950 1.00 30.76 228 MET B C 1
ATOM 4297 O O . MET B 1 228 ? -7.628 29.169 67.616 1.00 24.74 228 MET B O 1
ATOM 4302 N N . ARG B 1 229 ? -8.072 27.452 68.996 1.00 31.87 229 ARG B N 1
ATOM 4303 C CA . ARG B 1 229 ? -9.022 28.191 69.818 1.00 31.40 229 ARG B CA 1
ATOM 4304 C C . ARG B 1 229 ? -8.404 28.760 71.098 1.00 29.25 229 ARG B C 1
ATOM 4305 O O . ARG B 1 229 ? -7.705 29.772 71.062 1.00 32.64 229 ARG B O 1
ATOM 4313 N N . GLN B 1 230 ? -8.671 28.116 72.231 1.00 22.23 230 GLN B N 1
ATOM 4314 C CA . GLN B 1 230 ? -8.132 28.578 73.502 1.00 26.68 230 GLN B CA 1
ATOM 4315 C C . GLN B 1 230 ? -6.664 28.198 73.644 1.00 24.66 230 GLN B C 1
ATOM 4316 O O . GLN B 1 230 ? -6.276 27.531 74.602 1.00 24.37 230 GLN B O 1
ATOM 4322 N N . SER B 1 231 ? -5.853 28.634 72.684 1.00 29.18 231 SER B N 1
ATOM 4323 C CA . SER B 1 231 ? -4.424 28.341 72.688 1.00 24.36 231 SER B CA 1
ATOM 4324 C C . SER B 1 231 ? -3.633 29.226 73.651 1.00 23.76 231 SER B C 1
ATOM 4325 O O . SER B 1 231 ? -2.415 29.091 73.768 1.00 20.16 231 SER B O 1
ATOM 4328 N N . GLY B 1 232 ? -4.326 30.127 74.342 1.00 21.53 232 GLY B N 1
ATOM 4329 C CA . GLY B 1 232 ? -3.657 31.000 75.293 1.00 23.21 232 GLY B CA 1
ATOM 4330 C C . GLY B 1 232 ? -3.007 30.181 76.390 1.00 22.67 232 GLY B C 1
ATOM 4331 O O . GLY B 1 232 ? -2.053 30.614 77.041 1.00 22.56 232 GLY B O 1
ATOM 4332 N N . ILE B 1 233 ? -3.537 28.979 76.591 1.00 25.69 233 ILE B N 1
ATOM 4333 C CA . ILE B 1 233 ? -3.018 28.068 77.593 1.00 28.93 233 ILE B CA 1
ATOM 4334 C C . ILE B 1 233 ? -1.594 27.716 77.209 1.00 30.60 233 ILE B C 1
ATOM 4335 O O . ILE B 1 233 ? -0.725 27.562 78.066 1.00 33.77 233 ILE B O 1
ATOM 4340 N N . LEU B 1 234 ? -1.366 27.586 75.907 1.00 26.87 234 LEU B N 1
ATOM 4341 C CA . LEU B 1 234 ? -0.048 27.259 75.389 1.00 22.85 234 LEU B CA 1
ATOM 4342 C C . LEU B 1 234 ? 0.784 28.534 75.355 1.00 23.16 234 LEU B C 1
ATOM 4343 O O . LEU B 1 234 ? 1.943 28.545 75.773 1.00 22.46 234 LEU B O 1
ATOM 4348 N N . ALA B 1 235 ? 0.177 29.606 74.854 1.00 20.78 235 ALA B N 1
ATOM 4349 C CA . ALA B 1 235 ? 0.849 30.894 74.748 1.00 18.03 235 ALA B CA 1
ATOM 4350 C C . ALA B 1 235 ? 1.370 31.350 76.112 1.00 21.85 235 ALA B C 1
ATOM 4351 O O . ALA B 1 235 ? 2.352 32.091 76.203 1.00 24.88 235 ALA B O 1
ATOM 4353 N N . ALA B 1 236 ? 0.705 30.906 77.171 1.00 20.05 236 ALA B N 1
ATOM 4354 C CA . ALA B 1 236 ? 1.101 31.268 78.528 1.00 24.86 236 ALA B CA 1
ATOM 4355 C C . ALA B 1 236 ? 2.492 30.736 78.851 1.00 25.45 236 ALA B C 1
ATOM 4356 O O . ALA B 1 236 ? 3.317 31.448 79.421 1.00 31.98 236 ALA B O 1
ATOM 4358 N N . ALA B 1 237 ? 2.747 29.479 78.496 1.00 28.58 237 ALA B N 1
ATOM 4359 C CA . ALA B 1 237 ? 4.050 28.871 78.744 1.00 23.01 237 ALA B CA 1
ATOM 4360 C C . ALA B 1 237 ? 5.109 29.676 78.000 1.00 26.06 237 ALA B C 1
ATOM 4361 O O . ALA B 1 237 ? 6.236 29.834 78.475 1.00 25.08 237 ALA B O 1
ATOM 4363 N N . GLY B 1 238 ? 4.730 30.193 76.833 1.00 31.66 238 GLY B N 1
ATOM 4364 C CA . GLY B 1 238 ? 5.647 30.985 76.030 1.00 30.10 238 GLY B CA 1
ATOM 4365 C C . GLY B 1 238 ? 6.116 32.237 76.751 1.00 25.10 238 GLY B C 1
ATOM 4366 O O . GLY B 1 238 ? 7.316 32.505 76.818 1.00 33.42 238 GLY B O 1
ATOM 4367 N N . MET B 1 239 ? 5.175 33.000 77.298 1.00 21.40 239 MET B N 1
ATOM 4368 C CA . MET B 1 239 ? 5.510 34.218 78.022 1.00 22.07 239 MET B CA 1
ATOM 4369 C C . MET B 1 239 ? 6.408 33.871 79.193 1.00 24.25 239 MET B C 1
ATOM 4370 O O . MET B 1 239 ? 7.460 34.486 79.393 1.00 27.80 239 MET B O 1
ATOM 4375 N N . TYR B 1 240 ? 5.987 32.882 79.971 1.00 24.80 240 TYR B N 1
ATOM 4376 C CA . TYR B 1 240 ? 6.770 32.450 81.111 1.00 17.81 240 TYR B CA 1
ATOM 4377 C C . TYR B 1 240 ? 8.173 32.090 80.634 1.00 25.87 240 TYR B C 1
ATOM 4378 O O . TYR B 1 240 ? 9.170 32.485 81.240 1.00 26.29 240 TYR B O 1
ATOM 4387 N N . ALA B 1 241 ? 8.247 31.356 79.529 1.00 26.55 241 ALA B N 1
ATOM 4388 C CA . ALA B 1 241 ? 9.534 30.943 78.986 1.00 23.86 241 ALA B CA 1
ATOM 4389 C C . ALA B 1 241 ? 10.405 32.116 78.537 1.00 26.42 241 ALA B C 1
ATOM 4390 O O . ALA B 1 241 ? 11.616 32.119 78.770 1.00 23.97 241 ALA B O 1
ATOM 4392 N N . LEU B 1 242 ? 9.791 33.110 77.897 1.00 23.06 242 LEU B N 1
ATOM 4393 C CA . LEU B 1 242 ? 10.528 34.276 77.408 1.00 27.59 242 LEU B CA 1
ATOM 4394 C C . LEU B 1 242 ? 10.998 35.216 78.516 1.00 30.64 242 LEU B C 1
ATOM 4395 O O . LEU B 1 242 ? 11.934 35.998 78.323 1.00 24.83 242 LEU B O 1
ATOM 4400 N N . LYS B 1 243 ? 10.354 35.139 79.674 1.00 31.50 243 LYS B N 1
ATOM 4401 C CA . LYS B 1 243 ? 10.725 36.008 80.780 1.00 31.65 243 LYS B CA 1
ATOM 4402 C C . LYS B 1 243 ? 11.632 35.342 81.805 1.00 30.98 243 LYS B C 1
ATOM 4403 O O . LYS B 1 243 ? 12.168 36.013 82.687 1.00 25.52 243 LYS B O 1
ATOM 4409 N N . ASN B 1 244 ? 11.833 34.034 81.680 1.00 28.27 244 ASN B N 1
ATOM 4410 C CA . ASN B 1 244 ? 12.652 33.320 82.652 1.00 28.95 244 ASN B CA 1
ATOM 4411 C C . ASN B 1 244 ? 13.673 32.334 82.107 1.00 26.84 244 ASN B C 1
ATOM 4412 O O . ASN B 1 244 ? 14.625 31.988 82.803 1.00 28.25 244 ASN B O 1
ATOM 4417 N N . ASN B 1 245 ? 13.499 31.882 80.873 1.00 25.73 245 ASN B N 1
ATOM 4418 C CA . ASN B 1 245 ? 14.419 30.886 80.342 1.00 25.12 245 ASN B CA 1
ATOM 4419 C C . ASN B 1 245 ? 15.420 31.333 79.288 1.00 20.05 245 ASN B C 1
ATOM 4420 O O . ASN B 1 245 ? 16.113 30.499 78.710 1.00 19.14 245 ASN B O 1
ATOM 4425 N N . VAL B 1 246 ? 15.517 32.633 79.036 1.00 22.25 246 VAL B N 1
ATOM 4426 C CA . VAL B 1 246 ? 16.469 33.099 78.034 1.00 17.56 246 VAL B CA 1
ATOM 4427 C C . VAL B 1 246 ? 17.899 33.118 78.561 1.00 21.49 246 VAL B C 1
ATOM 4428 O O . VAL B 1 246 ? 18.794 32.507 77.977 1.00 19.14 246 VAL B O 1
ATOM 4432 N N . ALA B 1 247 ? 18.110 33.814 79.671 1.00 19.62 247 ALA B N 1
ATOM 4433 C CA . ALA B 1 247 ? 19.443 33.920 80.253 1.00 21.34 247 ALA B CA 1
ATOM 4434 C C . ALA B 1 247 ? 20.109 32.590 80.583 1.00 19.27 247 ALA B C 1
ATOM 4435 O O . ALA B 1 247 ? 21.289 32.401 80.305 1.00 19.17 247 ALA B O 1
ATOM 4437 N N . ARG B 1 248 ? 19.359 31.662 81.162 1.00 17.60 248 ARG B N 1
ATOM 4438 C CA . ARG B 1 248 ? 1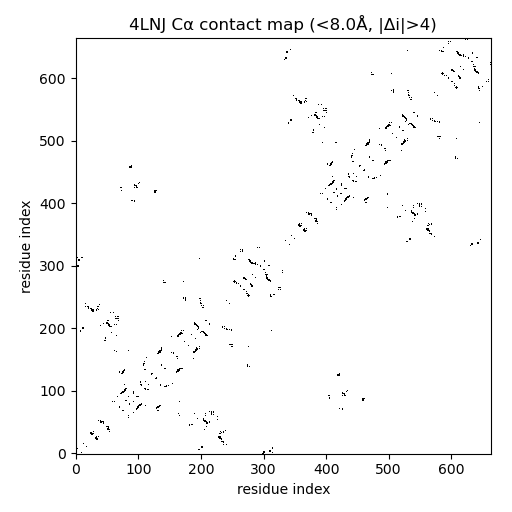9.940 30.384 81.541 1.00 18.36 248 ARG B CA 1
ATOM 4439 C C . ARG B 1 248 ? 20.415 29.514 80.381 1.00 23.16 248 ARG B C 1
ATOM 4440 O O . ARG B 1 248 ? 20.944 28.426 80.607 1.00 29.54 248 ARG B O 1
ATOM 4448 N N . LEU B 1 249 ? 20.234 29.976 79.145 1.00 25.30 249 LEU B N 1
ATOM 4449 C CA . LEU B 1 249 ? 20.689 29.201 77.991 1.00 18.62 249 LEU B CA 1
ATOM 4450 C C . LEU B 1 249 ? 22.209 29.149 78.043 1.00 23.38 249 LEU B C 1
ATOM 4451 O O . LEU B 1 249 ? 22.841 28.219 77.528 1.00 26.80 249 LEU B O 1
ATOM 4456 N N . GLN B 1 250 ? 22.786 30.163 78.677 1.00 14.72 250 GLN B N 1
ATOM 4457 C CA . GLN B 1 250 ? 24.224 30.237 78.838 1.00 20.51 250 GLN B CA 1
ATOM 4458 C C . GLN B 1 250 ? 24.676 28.991 79.598 1.00 19.58 250 GLN B C 1
ATOM 4459 O O . GLN B 1 250 ? 25.781 28.493 79.395 1.00 22.12 250 GLN B O 1
ATOM 4465 N N . GLU B 1 251 ? 23.813 28.477 80.469 1.00 18.92 251 GLU B N 1
ATOM 4466 C CA . GLU B 1 251 ? 24.162 27.284 81.234 1.00 23.32 251 GLU B CA 1
ATOM 4467 C C . GLU B 1 251 ? 24.269 26.071 80.320 1.00 18.26 251 GLU B C 1
ATOM 4468 O O . GLU B 1 251 ? 25.121 25.211 80.521 1.00 20.47 251 GLU B O 1
ATOM 4474 N N . ASP B 1 252 ? 23.401 25.996 79.318 1.00 19.66 252 ASP B N 1
ATOM 4475 C CA . ASP B 1 252 ? 23.472 24.884 78.389 1.00 24.00 252 ASP B CA 1
ATOM 4476 C C . ASP B 1 252 ? 24.772 25.016 77.600 1.00 20.66 252 ASP B C 1
ATOM 4477 O O . ASP B 1 252 ? 25.503 24.043 77.417 1.00 21.84 252 ASP B O 1
ATOM 4482 N N . HIS B 1 253 ? 25.065 26.230 77.147 1.00 21.76 253 HIS B N 1
ATOM 4483 C CA . HIS B 1 253 ? 26.276 26.472 76.379 1.00 15.46 253 HIS B CA 1
ATOM 4484 C C . HIS B 1 253 ? 27.522 26.050 77.151 1.00 18.71 253 HIS B C 1
ATOM 4485 O O . HIS B 1 253 ? 28.375 25.345 76.610 1.00 18.88 253 HIS B O 1
ATOM 4492 N N . ASP B 1 254 ? 27.626 26.468 78.410 1.00 20.85 254 ASP B N 1
ATOM 4493 C CA . ASP B 1 254 ? 28.789 26.106 79.219 1.00 21.83 254 ASP B CA 1
ATOM 4494 C C . ASP B 1 254 ? 28.896 24.601 79.395 1.00 22.42 254 ASP B C 1
ATOM 4495 O O . ASP B 1 254 ? 29.989 24.044 79.359 1.00 20.69 254 ASP B O 1
ATOM 4500 N N . ASN B 1 255 ? 27.755 23.947 79.591 1.00 28.45 255 ASN B N 1
ATOM 4501 C CA . ASN B 1 255 ? 27.734 22.500 79.757 1.00 27.13 255 ASN B CA 1
ATOM 4502 C C . ASN B 1 255 ? 28.218 21.800 78.494 1.00 25.43 255 ASN B C 1
ATOM 4503 O O . ASN B 1 255 ? 29.024 20.872 78.575 1.00 25.77 255 ASN B O 1
ATOM 4508 N N . THR B 1 256 ? 27.727 22.236 77.333 1.00 26.50 256 THR B N 1
ATOM 4509 C CA . THR B 1 256 ? 28.149 21.634 76.068 1.00 19.14 256 THR B CA 1
ATOM 4510 C C . THR B 1 256 ? 29.648 21.828 75.922 1.00 26.37 256 THR B C 1
ATOM 4511 O O . THR B 1 256 ? 30.368 20.913 75.528 1.00 31.71 256 THR B O 1
ATOM 4515 N N . ALA B 1 257 ? 30.109 23.034 76.244 1.00 33.16 257 ALA B N 1
ATOM 4516 C CA . ALA B 1 257 ? 31.525 23.372 76.160 1.00 30.89 257 ALA B CA 1
ATOM 4517 C C . ALA B 1 257 ? 32.273 22.554 77.199 1.00 31.63 257 ALA B C 1
ATOM 4518 O O . ALA B 1 257 ? 33.461 22.268 77.041 1.00 37.08 257 ALA B O 1
ATOM 4520 N N . TRP B 1 258 ? 31.569 22.187 78.266 1.00 31.47 258 TRP B N 1
ATOM 4521 C CA . TRP B 1 258 ? 32.162 21.394 79.330 1.00 31.29 258 TRP B CA 1
ATOM 4522 C C . TRP B 1 258 ? 32.270 19.946 78.898 1.00 33.55 258 TRP B C 1
ATOM 4523 O O . TRP B 1 258 ? 33.336 19.332 78.986 1.00 36.09 258 TRP B O 1
ATOM 4534 N N . MET B 1 259 ? 31.146 19.402 78.449 1.00 29.47 259 MET B N 1
ATOM 4535 C CA . MET B 1 259 ? 31.099 18.021 78.018 1.00 27.28 259 MET B CA 1
ATOM 4536 C C . MET B 1 259 ? 32.157 17.763 76.970 1.00 25.65 259 MET B C 1
ATOM 4537 O O . MET B 1 259 ? 32.773 16.700 76.955 1.00 15.86 259 MET B O 1
ATOM 4542 N N . ALA B 1 260 ? 32.362 18.748 76.102 1.00 25.71 260 ALA B N 1
ATOM 4543 C CA . ALA B 1 260 ? 33.336 18.651 75.022 1.00 27.18 260 ALA B CA 1
ATOM 4544 C C . ALA B 1 260 ? 34.739 18.355 75.529 1.00 28.67 260 ALA B C 1
ATOM 4545 O O . ALA B 1 260 ? 35.449 17.527 74.960 1.00 21.38 260 ALA B O 1
ATOM 4547 N N . GLU B 1 261 ? 35.146 19.034 76.594 1.00 34.06 261 GLU B N 1
ATOM 4548 C CA . GLU B 1 261 ? 36.475 18.807 77.135 1.00 41.23 261 GLU B CA 1
ATOM 4549 C C . GLU B 1 261 ? 36.538 17.432 77.791 1.00 41.88 261 GLU B C 1
ATOM 4550 O O . GLU B 1 261 ? 37.528 16.714 77.652 1.00 42.77 261 GLU B O 1
ATOM 4556 N N . GLN B 1 262 ? 35.472 17.065 78.494 1.00 40.32 262 GLN B N 1
ATOM 4557 C CA . GLN B 1 262 ? 35.406 15.766 79.155 1.00 43.62 262 GLN B CA 1
ATOM 4558 C C . GLN B 1 262 ? 35.486 14.624 78.144 1.00 42.00 262 GLN B C 1
ATOM 4559 O O . GLN B 1 262 ? 36.321 13.731 78.272 1.00 50.44 262 GLN B O 1
ATOM 4565 N N . LEU B 1 263 ? 34.613 14.652 77.142 1.00 38.71 263 LEU B N 1
ATOM 4566 C CA . LEU B 1 263 ? 34.605 13.616 76.118 1.00 40.95 263 LEU B CA 1
ATOM 4567 C C . LEU B 1 263 ? 35.937 13.606 75.384 1.00 46.24 263 LEU B C 1
ATOM 4568 O O . LEU B 1 263 ? 36.472 12.547 75.065 1.00 50.61 263 LEU B O 1
ATOM 4573 N N . ARG B 1 264 ? 36.468 14.794 75.116 1.00 51.17 264 ARG B N 1
ATOM 4574 C CA . ARG B 1 264 ? 37.740 14.919 74.419 1.00 57.12 264 ARG B CA 1
ATOM 4575 C C . ARG B 1 264 ? 38.819 14.288 75.288 1.00 60.55 264 ARG B C 1
ATOM 4576 O O . ARG B 1 264 ? 39.552 13.402 74.840 1.00 59.46 264 ARG B O 1
ATOM 4584 N N . GLU B 1 265 ? 38.900 14.739 76.539 1.00 60.21 265 GLU B N 1
ATOM 4585 C CA . GLU B 1 265 ? 39.872 14.203 77.481 1.00 59.65 265 GLU B CA 1
ATOM 4586 C C . GLU B 1 265 ? 39.366 12.862 77.989 1.00 60.16 265 GLU B C 1
ATOM 4587 O O . GLU B 1 265 ? 39.398 12.593 79.188 1.00 60.90 265 GLU B O 1
ATOM 4593 N N . ALA B 1 266 ? 38.886 12.027 77.076 1.00 62.16 266 ALA B N 1
ATOM 4594 C CA . ALA B 1 266 ? 38.377 10.711 77.442 1.00 63.99 266 ALA B CA 1
ATOM 4595 C C . ALA B 1 266 ? 38.540 9.737 76.282 1.00 63.74 266 ALA B C 1
ATOM 4596 O O . ALA B 1 266 ? 38.220 8.553 76.405 1.00 64.70 266 ALA B O 1
ATOM 4598 N N . GLY B 1 267 ? 39.038 10.244 75.157 1.00 63.34 267 GLY B N 1
ATOM 4599 C CA . GLY B 1 267 ? 39.246 9.402 73.993 1.00 62.28 267 GLY B CA 1
ATOM 4600 C C . GLY B 1 267 ? 38.238 9.601 72.877 1.00 60.26 267 GLY B C 1
ATOM 4601 O O . GLY B 1 267 ? 38.343 8.973 71.823 1.00 62.50 267 GLY B O 1
ATOM 4602 N N . ALA B 1 268 ? 37.258 10.469 73.100 1.00 56.30 268 ALA B N 1
ATOM 4603 C CA . ALA B 1 268 ? 36.242 10.729 72.092 1.00 51.50 268 ALA B CA 1
ATOM 4604 C C . ALA B 1 268 ? 36.768 11.711 71.057 1.00 50.67 268 ALA B C 1
ATOM 4605 O O . ALA B 1 268 ? 37.603 12.563 71.365 1.00 49.12 268 ALA B O 1
ATOM 4607 N N . ASP B 1 269 ? 36.285 11.582 69.827 1.00 50.83 269 ASP B N 1
ATOM 4608 C CA . ASP B 1 269 ? 36.701 12.476 68.754 1.00 49.15 269 ASP B CA 1
ATOM 4609 C C . ASP B 1 269 ? 35.660 13.568 68.571 1.00 46.02 269 ASP B C 1
ATOM 4610 O O . ASP B 1 269 ? 34.644 13.373 67.902 1.00 44.26 269 ASP B O 1
ATOM 4615 N N . VAL B 1 270 ? 35.917 14.718 69.180 1.00 42.80 270 VAL B N 1
ATOM 4616 C CA . VAL B 1 270 ? 35.006 15.847 69.097 1.00 40.27 270 VAL B CA 1
ATOM 4617 C C . VAL B 1 270 ? 35.293 16.693 67.866 1.00 41.75 270 VAL B C 1
ATOM 4618 O O . VAL B 1 270 ? 36.289 17.409 67.822 1.00 44.74 270 VAL B O 1
ATOM 4622 N N . MET B 1 271 ? 34.419 16.616 66.869 1.00 44.81 271 MET B N 1
ATOM 4623 C CA . MET B 1 271 ? 34.602 17.394 65.648 1.00 47.34 271 MET B CA 1
ATOM 4624 C C . MET B 1 271 ? 34.453 18.883 65.928 1.00 46.25 271 MET B C 1
ATOM 4625 O O . MET B 1 271 ? 35.369 19.664 65.670 1.00 49.44 271 MET B O 1
ATOM 4630 N N . ARG B 1 272 ? 33.294 19.276 66.447 1.00 38.03 272 ARG B N 1
ATOM 4631 C CA . ARG B 1 272 ? 33.055 20.678 66.749 1.00 36.61 272 ARG B CA 1
ATOM 4632 C C . ARG B 1 272 ? 31.997 20.851 67.821 1.00 34.02 272 ARG B C 1
ATOM 4633 O O . ARG B 1 272 ? 31.248 19.926 68.132 1.00 29.17 272 ARG B O 1
ATOM 4641 N N . GLN B 1 273 ? 31.949 22.056 68.373 1.00 32.82 273 GLN B N 1
ATOM 4642 C CA . GLN B 1 273 ? 31.006 22.399 69.417 1.00 26.32 273 GLN B CA 1
ATOM 4643 C C . GLN B 1 273 ? 30.523 23.830 69.217 1.00 23.68 273 GLN B C 1
ATOM 4644 O O . GLN B 1 273 ? 31.326 24.751 69.132 1.00 27.22 273 GLN B O 1
ATOM 4650 N N . ASP B 1 274 ? 29.206 23.998 69.124 1.00 19.61 274 ASP B N 1
ATOM 4651 C CA . ASP B 1 274 ? 28.584 25.309 68.942 1.00 19.42 274 ASP B CA 1
ATOM 4652 C C . ASP B 1 274 ? 27.357 25.392 69.862 1.00 17.49 274 ASP B C 1
ATOM 4653 O O . ASP B 1 274 ? 26.549 24.470 69.895 1.00 24.77 274 ASP B O 1
ATOM 4658 N N . THR B 1 275 ? 27.226 26.492 70.607 1.00 13.80 275 THR B N 1
ATOM 4659 C CA . THR B 1 275 ? 26.125 26.668 71.553 1.00 18.34 275 THR B CA 1
ATOM 4660 C C . THR B 1 275 ? 25.788 25.344 72.239 1.00 21.64 275 THR B C 1
ATOM 4661 O O . THR B 1 275 ? 26.688 24.614 72.647 1.00 22.30 275 THR B O 1
ATOM 4665 N N . ASN B 1 276 ? 24.503 25.016 72.341 1.00 18.26 276 ASN B N 1
ATOM 4666 C CA . ASN B 1 276 ? 24.104 23.781 73.014 1.00 18.89 276 ASN B CA 1
ATOM 4667 C C . ASN B 1 276 ? 24.320 22.495 72.228 1.00 19.28 276 ASN B C 1
ATOM 4668 O O . ASN B 1 276 ? 23.766 21.459 72.578 1.00 23.44 276 ASN B O 1
ATOM 4673 N N . MET B 1 277 ? 25.143 22.547 71.183 1.00 22.70 277 MET B N 1
ATOM 4674 C CA . MET B 1 277 ? 25.397 21.354 70.387 1.00 23.03 277 MET B CA 1
ATOM 4675 C C . MET B 1 277 ? 26.852 20.914 70.300 1.00 23.11 277 MET B C 1
ATOM 4676 O O . MET B 1 277 ? 27.767 21.731 70.212 1.00 27.01 277 MET B O 1
ATOM 4681 N N . LEU B 1 278 ? 27.033 19.598 70.329 1.00 26.19 278 LEU B N 1
ATOM 4682 C CA . LEU B 1 278 ? 28.338 18.951 70.273 1.00 27.21 278 LEU B CA 1
ATOM 4683 C C . LEU B 1 278 ? 28.289 17.826 69.238 1.00 32.49 278 LEU B C 1
ATOM 4684 O O . LEU B 1 278 ? 27.256 17.167 69.082 1.00 29.94 278 LEU B O 1
ATOM 4689 N N . PHE B 1 279 ? 29.397 17.611 68.530 1.00 32.93 279 PHE B N 1
ATOM 4690 C CA . PHE B 1 279 ? 29.459 16.561 67.519 1.00 33.51 279 PHE B CA 1
ATOM 4691 C C . PHE B 1 279 ? 30.682 15.679 67.715 1.00 35.12 279 PHE B C 1
ATOM 4692 O O . PHE B 1 279 ? 31.810 16.161 67.782 1.00 39.21 279 PHE B O 1
ATOM 4700 N N . VAL B 1 280 ? 30.441 14.377 67.801 1.00 39.85 280 VAL B N 1
ATOM 4701 C CA . VAL B 1 280 ? 31.502 13.401 68.007 1.00 37.54 280 VAL B CA 1
ATOM 4702 C C . VAL B 1 280 ? 31.463 12.354 66.899 1.00 42.28 280 VAL B C 1
ATOM 4703 O O . VAL B 1 280 ? 30.428 11.719 66.676 1.00 43.07 280 VAL B O 1
ATOM 4707 N N . ARG B 1 281 ? 32.578 12.178 66.195 1.00 41.89 281 ARG B N 1
ATOM 4708 C CA . ARG B 1 281 ? 32.622 11.180 65.135 1.00 47.42 281 ARG B CA 1
ATOM 4709 C C . ARG B 1 281 ? 32.883 9.828 65.789 1.00 48.51 281 ARG B C 1
ATOM 4710 O O . ARG B 1 281 ? 33.978 9.567 66.284 1.00 47.09 281 ARG B O 1
ATOM 4718 N N . VAL B 1 282 ? 31.859 8.983 65.811 1.00 51.49 282 VAL B N 1
ATOM 4719 C CA . VAL B 1 282 ? 31.962 7.658 66.410 1.00 50.89 282 VAL B CA 1
ATOM 4720 C C . VAL B 1 282 ? 32.308 6.616 65.358 1.00 50.59 282 VAL B C 1
ATOM 4721 O O . VAL B 1 282 ? 33.094 5.704 65.608 1.00 49.10 282 VAL B O 1
ATOM 4725 N N . GLY B 1 283 ? 31.710 6.757 64.181 1.00 51.43 283 GLY B N 1
ATOM 4726 C CA . GLY B 1 283 ? 31.972 5.823 63.103 1.00 55.37 283 GLY B CA 1
ATOM 4727 C C . GLY B 1 283 ? 31.023 4.644 63.084 1.00 55.39 283 GLY B C 1
ATOM 4728 O O . GLY B 1 283 ? 30.349 4.360 64.074 1.00 54.41 283 GLY B O 1
ATOM 4729 N N . GLU B 1 284 ? 30.981 3.961 61.945 1.00 58.66 284 GLU B N 1
ATOM 4730 C CA . GLU B 1 284 ? 30.126 2.797 61.739 1.00 59.80 284 GLU B CA 1
ATOM 4731 C C . GLU B 1 284 ? 30.228 1.778 62.868 1.00 62.47 284 GLU B C 1
ATOM 4732 O O . GLU B 1 284 ? 29.323 1.639 63.693 1.00 63.41 284 GLU B O 1
ATOM 4738 N N . GLU B 1 285 ? 31.349 1.066 62.876 1.00 65.45 285 GLU B N 1
ATOM 4739 C CA . GLU B 1 285 ? 31.651 0.022 63.852 1.00 68.47 285 GLU B CA 1
ATOM 4740 C C . GLU B 1 285 ? 31.244 0.289 65.304 1.00 69.75 285 GLU B C 1
ATOM 4741 O O . GLU B 1 285 ? 30.919 -0.644 66.035 1.00 75.05 285 GLU B O 1
ATOM 4747 N N . ASN B 1 286 ? 31.262 1.545 65.731 1.00 69.31 286 ASN B N 1
ATOM 4748 C CA . ASN B 1 286 ? 30.904 1.856 67.110 1.00 67.93 286 ASN B CA 1
ATOM 4749 C C . ASN B 1 286 ? 29.594 2.622 67.248 1.00 71.26 286 ASN B C 1
ATOM 4750 O O . ASN B 1 286 ? 29.080 2.783 68.356 1.00 72.83 286 ASN B O 1
ATOM 4755 N N . ALA B 1 287 ? 29.050 3.078 66.124 1.00 72.54 287 ALA B N 1
ATOM 4756 C CA . ALA B 1 287 ? 27.800 3.833 66.123 1.00 72.85 287 ALA B CA 1
ATOM 4757 C C . ALA B 1 287 ? 26.669 3.106 66.850 1.00 72.74 287 ALA B C 1
ATOM 4758 O O . ALA B 1 287 ? 26.374 3.401 68.008 1.00 71.55 287 ALA B O 1
ATOM 4760 N N . ALA B 1 288 ? 26.038 2.158 66.165 1.00 73.09 288 ALA B N 1
ATOM 4761 C CA . ALA B 1 288 ? 24.937 1.400 66.747 1.00 73.02 288 ALA B CA 1
ATOM 4762 C C . ALA B 1 288 ? 25.318 0.777 68.086 1.00 71.33 288 ALA B C 1
ATOM 4763 O O . ALA B 1 288 ? 24.484 0.671 68.986 1.00 70.36 288 ALA B O 1
ATOM 4765 N N . ALA B 1 289 ? 26.578 0.369 68.213 1.00 67.32 289 ALA B N 1
ATOM 4766 C CA . ALA B 1 289 ? 27.060 -0.244 69.447 1.00 63.86 289 ALA B CA 1
ATOM 4767 C C . ALA B 1 289 ? 27.071 0.768 70.585 1.00 62.90 289 ALA B C 1
ATOM 4768 O O . ALA B 1 289 ? 26.936 0.411 71.754 1.00 60.05 289 ALA B O 1
ATOM 4770 N N . LEU B 1 290 ? 27.239 2.036 70.236 1.00 62.49 290 LEU B N 1
ATOM 4771 C CA . LEU B 1 290 ? 27.263 3.092 71.234 1.00 61.14 290 LEU B CA 1
ATOM 4772 C C . LEU B 1 290 ? 25.846 3.366 71.717 1.00 61.40 290 LEU B C 1
ATOM 4773 O O . LEU B 1 290 ? 25.596 3.478 72.916 1.00 57.65 290 LEU B O 1
ATOM 4778 N N . GLY B 1 291 ? 24.920 3.470 70.770 1.00 62.41 291 GLY B N 1
ATOM 4779 C CA . GLY B 1 291 ? 23.536 3.734 71.117 1.00 62.65 291 GLY B CA 1
ATOM 4780 C C . GLY B 1 291 ? 22.965 2.727 72.096 1.00 60.43 291 GLY B C 1
ATOM 4781 O O . GLY B 1 291 ? 22.198 3.082 72.988 1.00 58.65 291 GLY B O 1
ATOM 4782 N N . GLU B 1 292 ? 23.342 1.465 71.929 1.00 62.16 292 GLU B N 1
ATOM 4783 C CA . GLU B 1 292 ? 22.860 0.403 72.800 1.00 61.69 292 GLU B CA 1
ATOM 4784 C C . GLU B 1 292 ? 23.486 0.509 74.188 1.00 58.43 292 GLU B C 1
ATOM 4785 O O . GLU B 1 292 ? 22.787 0.441 75.199 1.00 57.48 292 GLU B O 1
ATOM 4791 N N . TYR B 1 293 ? 24.804 0.674 74.230 1.00 56.83 293 TYR B N 1
ATOM 4792 C CA . TYR B 1 293 ? 25.520 0.793 75.492 1.00 55.71 293 TYR B CA 1
ATOM 4793 C C . TYR B 1 293 ? 24.887 1.901 76.335 1.00 59.55 293 TYR B C 1
ATOM 4794 O O . TYR B 1 293 ? 24.696 1.744 77.543 1.00 57.82 293 TYR B O 1
ATOM 4803 N N . MET B 1 294 ? 24.551 3.014 75.688 1.00 60.85 294 MET B N 1
ATOM 4804 C CA . MET B 1 294 ? 23.935 4.147 76.372 1.00 56.31 294 MET B CA 1
ATOM 4805 C C . MET B 1 294 ? 22.479 3.874 76.711 1.00 57.57 294 MET B C 1
ATOM 4806 O O . MET B 1 294 ? 22.070 3.987 77.864 1.00 60.88 294 MET B O 1
ATOM 4811 N N . LYS B 1 295 ? 21.703 3.519 75.692 1.00 58.56 295 LYS B N 1
ATOM 4812 C CA . LYS B 1 295 ? 20.282 3.228 75.852 1.00 57.48 295 LYS B CA 1
ATOM 4813 C C . LYS B 1 295 ? 19.993 2.436 77.124 1.00 55.34 295 LYS B C 1
ATOM 4814 O O . LYS B 1 295 ? 18.985 2.666 77.788 1.00 54.25 295 LYS B O 1
ATOM 4820 N N . ALA B 1 296 ? 20.887 1.510 77.459 1.00 55.69 296 ALA B N 1
ATOM 4821 C CA . ALA B 1 296 ? 20.736 0.678 78.649 1.00 53.56 296 ALA B CA 1
ATOM 4822 C C . ALA B 1 296 ? 20.831 1.502 79.928 1.00 52.91 296 ALA B C 1
ATOM 4823 O O . ALA B 1 296 ? 19.990 1.385 80.818 1.00 52.59 296 ALA B O 1
ATOM 4825 N N . ARG B 1 297 ? 21.861 2.337 80.016 1.00 50.02 297 ARG B N 1
ATOM 4826 C CA . ARG B 1 297 ? 22.069 3.179 81.186 1.00 49.61 297 ARG B CA 1
ATOM 4827 C C . ARG B 1 297 ? 21.127 4.379 81.180 1.00 49.91 297 ARG B C 1
ATOM 4828 O O . ARG B 1 297 ? 21.341 5.352 81.898 1.00 45.72 297 ARG B O 1
ATOM 4836 N N . ASN B 1 298 ? 20.081 4.293 80.366 1.00 52.95 298 ASN B N 1
ATOM 4837 C CA . ASN B 1 298 ? 19.083 5.351 80.241 1.00 56.65 298 ASN B CA 1
ATOM 4838 C C . ASN B 1 298 ? 19.550 6.597 79.492 1.00 57.08 298 ASN B C 1
ATOM 4839 O O . ASN B 1 298 ? 18.788 7.549 79.337 1.00 60.08 298 ASN B O 1
ATOM 4844 N N . VAL B 1 299 ? 20.794 6.599 79.028 1.00 52.53 299 VAL B N 1
ATOM 4845 C CA . VAL B 1 299 ? 21.305 7.742 78.283 1.00 47.28 299 VAL B CA 1
ATOM 4846 C C . VAL B 1 299 ? 20.915 7.575 76.818 1.00 43.09 299 VAL B C 1
ATOM 4847 O O . VAL B 1 299 ? 21.336 6.626 76.158 1.00 39.97 299 VAL B O 1
ATOM 4851 N N . LEU B 1 300 ? 20.117 8.509 76.313 1.00 41.12 300 LEU B N 1
ATOM 4852 C CA . LEU B 1 300 ? 19.637 8.449 74.937 1.00 43.64 300 LEU B CA 1
ATOM 4853 C C . LEU B 1 300 ? 20.354 9.395 73.980 1.00 43.50 300 LEU B C 1
ATOM 4854 O O . LEU B 1 300 ? 20.272 10.613 74.124 1.00 41.95 300 LEU B O 1
ATOM 4859 N N . ILE B 1 301 ? 21.043 8.831 72.995 1.00 42.62 301 ILE B N 1
ATOM 4860 C CA . ILE B 1 301 ? 21.750 9.639 72.014 1.00 45.58 301 ILE B CA 1
ATOM 4861 C C . ILE B 1 301 ? 21.511 9.100 70.613 1.00 46.47 301 ILE B C 1
ATOM 4862 O O . ILE B 1 301 ? 21.676 7.909 70.368 1.00 52.91 301 ILE B O 1
ATOM 4867 N N . ASN B 1 302 ? 21.097 9.971 69.697 1.00 47.12 302 ASN B N 1
ATOM 4868 C CA . ASN B 1 302 ? 20.853 9.546 68.326 1.00 43.10 302 ASN B CA 1
ATOM 4869 C C . ASN B 1 302 ? 22.124 8.927 67.764 1.00 41.56 302 ASN B C 1
ATOM 4870 O O . ASN B 1 302 ? 23.053 9.634 67.385 1.00 46.86 302 ASN B O 1
ATOM 4875 N N . ALA B 1 303 ? 22.163 7.600 67.733 1.00 43.88 303 ALA B N 1
ATOM 4876 C CA . ALA B 1 303 ? 23.322 6.877 67.224 1.00 47.04 303 ALA B CA 1
ATOM 4877 C C . ALA B 1 303 ? 23.580 7.238 65.770 1.00 49.72 303 ALA B C 1
ATOM 4878 O O . ALA B 1 303 ? 22.655 7.579 65.028 1.00 51.65 303 ALA B O 1
ATOM 4880 N N . SER B 1 304 ? 24.844 7.151 65.371 1.00 47.94 304 SER B N 1
ATOM 4881 C CA . SER B 1 304 ? 25.256 7.479 64.011 1.00 42.90 304 SER B CA 1
ATOM 4882 C C . SER B 1 304 ? 26.772 7.578 63.986 1.00 44.08 304 SER B C 1
ATOM 4883 O O . SER B 1 304 ? 27.407 7.741 65.030 1.00 42.32 304 SER B O 1
ATOM 4886 N N . PRO B 1 305 ? 27.379 7.455 62.797 1.00 44.17 305 PRO B N 1
ATOM 4887 C CA . PRO B 1 305 ? 28.836 7.558 62.753 1.00 45.49 305 PRO B CA 1
ATOM 4888 C C . PRO B 1 305 ? 29.252 8.893 63.373 1.00 44.70 305 PRO B C 1
ATOM 4889 O O . PRO B 1 305 ? 30.329 9.013 63.954 1.00 46.48 305 PRO B O 1
ATOM 4893 N N . ILE B 1 306 ? 28.383 9.892 63.240 1.00 44.36 306 ILE B N 1
ATOM 4894 C CA . ILE B 1 306 ? 28.627 11.213 63.812 1.00 42.80 306 ILE B CA 1
ATOM 4895 C C . ILE B 1 306 ? 27.436 11.568 64.696 1.00 41.92 306 ILE B C 1
ATOM 4896 O O . ILE B 1 306 ? 26.380 11.977 64.208 1.00 40.57 306 ILE B O 1
ATOM 4901 N N . VAL B 1 307 ? 27.620 11.400 66.001 1.00 40.07 307 VAL B N 1
ATOM 4902 C CA . VAL B 1 307 ? 26.581 11.677 66.985 1.00 36.11 307 VAL B CA 1
ATOM 4903 C C . VAL B 1 307 ? 26.434 13.164 67.301 1.00 33.28 307 VAL B C 1
ATOM 4904 O O . VAL B 1 307 ? 27.428 13.867 67.459 1.00 31.86 307 VAL B O 1
ATOM 4908 N N . ARG B 1 308 ? 25.193 13.639 67.395 1.00 30.41 308 ARG B N 1
ATOM 4909 C CA . ARG B 1 308 ? 24.933 15.040 67.730 1.00 26.71 308 ARG B CA 1
ATOM 4910 C C . ARG B 1 308 ? 24.330 15.120 69.126 1.00 27.67 308 ARG B C 1
ATOM 4911 O O . ARG B 1 308 ? 23.175 14.744 69.332 1.00 25.64 308 ARG B O 1
ATOM 4919 N N . LEU B 1 309 ? 25.111 15.608 70.081 1.00 28.14 309 LEU B N 1
ATOM 4920 C CA . LEU B 1 309 ? 24.639 15.741 71.454 1.00 27.49 309 LEU B CA 1
ATOM 4921 C C . LEU B 1 309 ? 24.085 17.141 71.694 1.00 26.75 309 LEU B C 1
ATOM 4922 O O . LEU B 1 309 ? 24.783 18.129 71.475 1.00 24.54 309 LEU B O 1
ATOM 4927 N N . VAL B 1 310 ? 22.836 17.220 72.146 1.00 30.77 310 VAL B N 1
ATOM 4928 C CA . VAL B 1 310 ? 22.181 18.502 72.411 1.00 29.52 310 VAL B CA 1
ATOM 4929 C C . VAL B 1 310 ? 21.861 18.708 73.892 1.00 28.20 310 VAL B C 1
ATOM 4930 O O . VAL B 1 310 ? 21.116 17.925 74.477 1.00 29.93 310 VAL B O 1
ATOM 4934 N N . THR B 1 311 ? 22.412 19.762 74.492 1.00 22.00 311 THR B N 1
ATOM 4935 C CA . THR B 1 311 ? 22.150 20.063 75.902 1.00 25.26 311 THR B CA 1
ATOM 4936 C C . THR B 1 311 ? 20.941 20.978 76.033 1.00 29.60 311 THR B C 1
ATOM 4937 O O . THR B 1 311 ? 20.620 21.737 75.117 1.00 35.21 311 THR B O 1
ATOM 4941 N N . HIS B 1 312 ? 20.286 20.917 77.188 1.00 25.79 312 HIS B N 1
ATOM 4942 C CA . HIS B 1 312 ? 19.101 21.726 77.440 1.00 24.52 312 HIS B CA 1
ATOM 4943 C C . HIS B 1 312 ? 18.793 21.770 78.939 1.00 28.69 312 HIS B C 1
ATOM 4944 O O . HIS B 1 312 ? 19.451 21.099 79.737 1.00 24.99 312 HIS B O 1
ATOM 4951 N N . LEU B 1 313 ? 17.786 22.549 79.320 1.00 27.14 313 LEU B N 1
ATOM 4952 C CA . LEU B 1 313 ? 17.438 22.694 80.728 1.00 31.03 313 LEU B CA 1
ATOM 4953 C C . LEU B 1 313 ? 17.101 21.408 81.484 1.00 31.80 313 LEU B C 1
ATOM 4954 O O . LEU B 1 313 ? 17.136 21.397 82.718 1.00 33.04 313 LEU B O 1
ATOM 4959 N N . ASP B 1 314 ? 16.780 20.327 80.776 1.00 26.48 314 ASP B N 1
ATOM 4960 C CA . ASP B 1 314 ? 16.462 19.080 81.474 1.00 26.75 314 ASP B CA 1
ATOM 4961 C C . ASP B 1 314 ? 17.634 18.116 81.616 1.00 26.72 314 ASP B C 1
ATOM 4962 O O . ASP B 1 314 ? 17.450 16.956 81.986 1.00 27.13 314 ASP B O 1
ATOM 4967 N N . VAL B 1 315 ? 18.839 18.586 81.317 1.00 25.18 315 VAL B N 1
ATOM 4968 C CA . VAL B 1 315 ? 20.016 17.742 81.453 1.00 25.84 315 VAL B CA 1
ATOM 4969 C C . VAL B 1 315 ? 21.052 18.545 82.226 1.00 26.67 315 VAL B C 1
ATOM 4970 O O . VAL B 1 315 ? 21.541 19.571 81.751 1.00 23.65 315 VAL B O 1
ATOM 4974 N N . SER B 1 316 ? 21.351 18.087 83.441 1.00 29.87 316 SER B N 1
ATOM 4975 C CA . SER B 1 316 ? 22.303 18.763 84.319 1.00 25.84 316 SER B CA 1
ATOM 4976 C C . SER B 1 316 ? 23.735 18.354 84.021 1.00 20.38 316 SER B C 1
ATOM 4977 O O . SER B 1 316 ? 23.977 17.314 83.412 1.00 27.49 316 SER B O 1
ATOM 4980 N N . ARG B 1 317 ? 24.690 19.164 84.463 1.00 23.21 317 ARG B N 1
ATOM 4981 C CA . ARG B 1 317 ? 26.082 18.826 84.229 1.00 29.18 317 ARG B CA 1
ATOM 4982 C C . ARG B 1 317 ? 26.379 17.524 84.949 1.00 30.16 317 ARG B C 1
ATOM 4983 O O . ARG B 1 317 ? 27.024 16.634 84.397 1.00 35.76 317 ARG B O 1
ATOM 4991 N N . ALA B 1 318 ? 25.900 17.416 86.184 1.00 34.14 318 ALA B N 1
ATOM 4992 C CA . ALA B 1 318 ? 26.104 16.206 86.971 1.00 35.29 318 ALA B CA 1
ATOM 4993 C C . ALA B 1 318 ? 25.689 15.011 86.122 1.00 35.91 318 ALA B C 1
ATOM 4994 O O . ALA B 1 318 ? 26.390 14.001 86.069 1.00 39.25 318 ALA B O 1
ATOM 4996 N N . GLN B 1 319 ? 24.551 15.137 85.446 1.00 31.75 319 GLN B N 1
ATOM 4997 C CA . GLN B 1 319 ? 24.074 14.062 84.587 1.00 36.87 319 GLN B CA 1
ATOM 4998 C C . GLN B 1 319 ? 25.040 13.887 83.417 1.00 39.88 319 GLN B C 1
ATOM 4999 O O . GLN B 1 319 ? 25.304 12.764 82.977 1.00 39.39 319 GLN B O 1
ATOM 5005 N N . LEU B 1 320 ? 25.564 15.001 82.915 1.00 39.74 320 LEU B N 1
ATOM 5006 C CA . LEU B 1 320 ? 26.512 14.958 81.809 1.00 42.35 320 LEU B CA 1
ATOM 5007 C C . LEU B 1 320 ? 27.763 14.218 82.263 1.00 43.16 320 LEU B C 1
ATOM 5008 O O . LEU B 1 320 ? 28.269 13.346 81.559 1.00 48.34 320 LEU B O 1
ATOM 5013 N N . ALA B 1 321 ? 28.256 14.569 83.446 1.00 42.78 321 ALA B N 1
ATOM 5014 C CA . ALA B 1 321 ? 29.442 13.928 84.002 1.00 43.63 321 ALA B CA 1
ATOM 5015 C C . ALA B 1 321 ? 29.229 12.423 84.004 1.00 42.00 321 ALA B C 1
ATOM 5016 O O . ALA B 1 321 ? 30.144 11.651 83.716 1.00 44.64 321 ALA B O 1
ATOM 5018 N N . GLU B 1 322 ? 28.009 12.013 84.326 1.00 38.02 322 GLU B N 1
ATOM 5019 C CA . GLU B 1 322 ? 27.676 10.601 84.356 1.00 38.43 322 GLU B CA 1
ATOM 5020 C C . GLU B 1 322 ? 27.829 10.002 82.961 1.00 39.82 322 GLU B C 1
ATOM 5021 O O . GLU B 1 322 ? 28.558 9.026 82.778 1.00 38.15 322 GLU B O 1
ATOM 5027 N N . VAL B 1 323 ? 27.143 10.586 81.980 1.00 39.65 323 VAL B N 1
ATOM 5028 C CA . VAL B 1 323 ? 27.237 10.103 80.607 1.00 32.60 323 VAL B CA 1
ATOM 5029 C C . VAL B 1 323 ? 28.719 10.027 80.243 1.00 35.26 323 VAL B C 1
ATOM 5030 O O . VAL B 1 323 ? 29.201 8.993 79.781 1.00 38.72 323 VAL B O 1
ATOM 5034 N N . ALA B 1 324 ? 29.439 11.123 80.469 1.00 31.14 324 ALA B N 1
ATOM 5035 C CA . ALA B 1 324 ? 30.866 11.177 80.175 1.00 37.74 324 ALA B CA 1
ATOM 5036 C C . ALA B 1 324 ? 31.518 9.883 80.631 1.00 40.57 324 ALA B C 1
ATOM 5037 O O . ALA B 1 324 ? 32.067 9.136 79.825 1.00 42.93 324 ALA B O 1
ATOM 5039 N N . ALA B 1 325 ? 31.456 9.622 81.931 1.00 44.87 325 ALA B N 1
ATOM 5040 C CA . ALA B 1 325 ? 32.031 8.404 82.481 1.00 45.74 325 ALA B CA 1
ATOM 5041 C C . ALA B 1 325 ? 31.586 7.220 81.625 1.00 47.90 325 ALA B C 1
ATOM 5042 O O . ALA B 1 325 ? 32.413 6.456 81.124 1.00 47.33 325 ALA B O 1
ATOM 5044 N N . HIS B 1 326 ? 30.276 7.087 81.445 1.00 49.20 326 HIS B N 1
ATOM 5045 C CA . HIS B 1 326 ? 29.710 6.003 80.648 1.00 54.64 326 HIS B CA 1
ATOM 5046 C C . HIS B 1 326 ? 30.277 5.930 79.234 1.00 57.04 326 HIS B C 1
ATOM 5047 O O . HIS B 1 326 ? 30.137 4.909 78.560 1.00 57.09 326 HIS B O 1
ATOM 5054 N N . TRP B 1 327 ? 30.908 7.010 78.785 1.00 55.10 327 TRP B N 1
ATOM 5055 C CA . TRP B 1 327 ? 31.493 7.046 77.451 1.00 54.01 327 TRP B CA 1
ATOM 5056 C C . TRP B 1 327 ? 32.968 6.663 77.541 1.00 55.48 327 TRP B C 1
ATOM 5057 O O . TRP B 1 327 ? 33.519 6.063 76.619 1.00 51.29 327 TRP B O 1
ATOM 5068 N N . ARG B 1 328 ? 33.607 7.017 78.652 1.00 59.64 328 ARG B N 1
ATOM 5069 C CA . ARG B 1 328 ? 35.011 6.678 78.843 1.00 63.73 328 ARG B CA 1
ATOM 5070 C C . ARG B 1 328 ? 35.091 5.191 79.159 1.00 64.09 328 ARG B C 1
ATOM 5071 O O . ARG B 1 328 ? 36.160 4.585 79.091 1.00 68.37 328 ARG B O 1
ATOM 5079 N N . ALA B 1 329 ? 33.945 4.614 79.505 1.00 62.89 329 ALA B N 1
ATOM 5080 C CA . ALA B 1 329 ? 33.856 3.196 79.828 1.00 61.93 329 ALA B CA 1
ATOM 5081 C C . ALA B 1 329 ? 33.505 2.404 78.574 1.00 63.94 329 ALA B C 1
ATOM 5082 O O . ALA B 1 329 ? 33.605 1.178 78.552 1.00 66.25 329 ALA B O 1
ATOM 5084 N N . PHE B 1 330 ? 33.092 3.115 77.532 1.00 64.74 330 PHE B N 1
ATOM 5085 C CA . PHE B 1 330 ? 32.728 2.485 76.270 1.00 65.72 330 PHE B CA 1
ATOM 5086 C C . PHE B 1 330 ? 33.983 2.011 75.551 1.00 67.28 330 PHE B C 1
ATOM 5087 O O . PHE B 1 330 ? 33.939 1.066 74.764 1.00 66.75 330 PHE B O 1
ATOM 5095 N N . LEU B 1 331 ? 35.101 2.678 75.818 1.00 67.91 331 LEU B N 1
ATOM 5096 C CA . LEU B 1 331 ? 36.366 2.311 75.200 1.00 71.38 331 LEU B CA 1
ATOM 5097 C C . LEU B 1 331 ? 37.162 1.410 76.137 1.00 75.82 331 LEU B C 1
ATOM 5098 O O . LEU B 1 331 ? 37.942 1.883 76.966 1.00 74.91 331 LEU B O 1
ATOM 5103 N N . ALA B 1 332 ? 36.938 0.107 75.995 1.00 79.24 332 ALA B N 1
ATOM 5104 C CA . ALA B 1 332 ? 37.600 -0.917 76.799 1.00 83.05 332 ALA B CA 1
ATOM 5105 C C . ALA B 1 332 ? 36.865 -2.240 76.607 1.00 86.58 332 ALA B C 1
ATOM 5106 O O . ALA B 1 332 ? 37.518 -3.232 76.219 1.00 89.46 332 ALA B O 1
#

Solvent-accessible surface area: 27552 Å² total; per-residue (Å²): 135,14,17,1,86,16,0,65,32,7,171,46,42,163,44,1,67,103,31,22,177,80,22,84,70,16,29,19,55,161,34,85,0,68,9,0,51,38,0,25,95,53,0,5,129,51,2,57,43,122,24,9,2,4,0,29,66,17,64,22,0,3,17,0,0,1,14,2,13,3,99,185,18,29,1,3,0,1,5,12,45,8,54,5,2,33,61,18,43,5,9,5,1,15,113,8,23,0,6,1,1,0,10,95,35,36,95,64,7,9,7,28,31,88,85,0,30,136,43,44,26,86,132,64,169,83,32,5,160,21,68,0,0,1,9,26,2,5,13,62,0,40,40,2,39,101,127,25,9,97,88,0,70,72,13,0,86,150,111,135,8,19,0,0,10,5,0,21,28,4,9,4,0,12,28,52,42,70,23,105,6,96,66,10,2,89,34,2,38,0,0,1,1,6,0,24,36,6,5,1,1,53,54,1,0,0,0,0,0,61,182,98,6,7,139,104,0,80,183,64,20,107,140,48,60,1,21,56,107,101,5,0,81,35,0,7,0,0,36,47,0,9,127,79,12,28,82,49,2,80,99,1,17,68,16,0,48,69,2,2,85,49,0,111,124,16,55,9,76,15,72,64,56,42,13,2,1,2,27,1,123,26,22,134,165,50,11,64,52,1,8,100,53,0,131,74,99,75,0,44,18,68,55,38,51,70,1,70,2,0,2,0,50,52,5,50,98,73,50,1,45,88,0,10,57,45,3,143,58,46,69,107,141,14,20,0,92,16,0,70,31,7,174,41,53,189,44,2,85,91,36,19,172,86,23,85,58,15,27,12,55,159,39,86,0,66,4,0,48,44,0,18,95,66,2,4,132,53,1,52,28,85,20,6,7,3,0,30,66,11,61,20,0,4,20,0,0,1,16,3,14,2,110,173,14,17,1,3,0,0,4,14,51,7,54,5,2,29,62,20,38,4,10,4,0,17,117,6,26,0,5,0,0,0,7,104,39,33,96,62,6,8,7,32,35,93,79,0,28,126,32,39,27,84,161,66,171,79,25,6,134,22,68,0,0,2,5,29,3,5,17,50,0,44,41,1,38,87,114,19,9,94,99,0,64,77,20,0,88,144,109,129,8,18,0,0,11,4,0,23,29,5,10,5,0,11,29,53,44,68,21,111,5,107,62,12,2,87,33,1,29,0,0,1,1,8,0,27,37,3,6,1,2,53,47,1,1,0,0,0,0,58,150,92,12,5,158,109,0,73,192,63,16,105,145,50,60,1,19,56,106,92,5,0,78,42,0,3,0,0,48,52,0,9,141,84,18,32,81,58,0,79,98,2,17,67,15,1,43,60,2,0,84,57,0,131,108,22,55,16,67,24,94,70,72,38,14,2,0,2,21,2,116,24,16,134,117,60,7,72,49,0,11,96,52,0,118,72,90,71,0,34,12,75,49,41,43,76,0,73,4,0,4,1,52,56,4,49,105,78,52,1,44,82,0,7,57,41,10,144,56,42,87,142

Sequence (664 aa):
MIDLRSDTVTRPSRAMLEAMMAAPVGDDVYGDDPTVNALQDYAAELSGKEAAIFLPTGTQANLVALLSHCERGEEYIVGQAAHNYLFEAGGAAVLGSIQPQPIDAAADGTLPLDKVAMKIKPDDIHFARTKLLSLENTHNGKVLPREYLKEAWEFTRKRNLALHVDGARIFNAVVAYGCELKEITQYCDSFTICLSKGLGTPVGSLLVGNRDYIKRAIRWRKMTGGGMRQSGILAAAGMYALKNNVARLQEDHDNTAWMAEQLREAGADVMRQDTNMLFVRVGEENAAALGEYMKARNVLINASPIVRLVTHLDVSRAQLAEVAAHWRAFLAMIDLRSDTVTRPSRAMLEAMMAAPVGDDVYGDDPTVNALQDYAAELSGKEAAIFLPTGTQANLVALLSHCERGEEYIVGQAAHNYLFEAGGAAVLGSIQPQPIDAAADGTLPLDKVAMKIKPDDIHFARTKLLSLENTHNGKVLPREYLKEAWEFTRKRNLALHVDGARIFNAVVAYGCELKEITQYCDSFTICLSKGLGTPVGSLLVGNRDYIKRAIRWRKMTGGGMRQSGILAAAGMYALKNNVARLQEDHDNTAWMAEQLREAGADVMRQDTNMLFVRVGEENAAALGEYMKARNVLINASPIVRLVTHLDVSRAQLAEVAAHWRAFLA

CATH classification: 3.40.640.10 (+1 more: 3.90.1150.10)

Secondary structure (DSSP, 8-state):
-EE-S-GGG----HHHHHHHHH-----TTTT--HHHHHHHHHHHHHHT-SEEEEES-HHHHHHHHHHHH--TTEEEEEETT-HHHHSSTTHHHHTT--EEEEEPPPTTS---HHHHHHHPPPSSTTS-EEEEEEE-SSBTTBPPPHHHHHHHHHHHHHHT-EEEE--TTHHHHHHHHTS-THHHHTT-SEEEEESSSTT--SS-EEEEE-HHHHHHHHHHHHHHT---SSTHHHHHHHHHHHHHSSTTHHHHHHHHHHHHHHHHHHT--EEEEETTEEEEE--GGGHHHHHHHHHHTTEE---SSEEEEE--TTS-HHHHHHHHHHHHHHH-/--B-S-GGG----HHHHHHHHT-----GGGT--HHHHHHHHHHHHHHT-SEEEEES-HHHHHHHHHHHH--TTEEEEEETT-HHHHTTTTHHHHTT--EEEEEPPPTTS---HHHHHHHSPPSSTTS-EEEEEEEESSBTTB---HHHHHHHHHHHHHTT-EEEEE-TTHHHHHHHHTS-SHHHHTT-SEEEEESSSTT--SS-EEEEE-HHHHHHHHHHHHHHT---SSTHHHHHHHHHHHHHSSTTHHHHHHHHHHHHHHHHTTT--EEEEETTEEEEE--HHHHHHHHHHHHHTT-B---SSEEEEE--TTS-HHHHHHHHHHHHTT--

Nearest PDB structures (foldseek):
  4lnj-assembly1_A  TM=1.003E+00  e=1.790E-72  Escherichia coli WV_060327
  3wlx-assembly1_B  TM=1.001E+00  e=9.261E-68  Escherichia coli K-12
  3wgb-assembly1_C  TM=9.785E-01  e=4.253E-45  Aeromonas jandaei
  3wgc-assembly1_D  TM=9.719E-01  e=4.101E-44  Aeromonas jandaei
  3wgc-assembly1_C  TM=9.722E-01  e=1.716E-43  Aeromonas jandaei

B-factor: mean 28.13, std 13.14, range [2.0, 91.26]

Radius of gyration: 29.15 Å; Cα contacts (8 Å, |Δi|>4): 1462; chains: 2; bounding box: 55×47×87 Å